Protein AF-A0A0N9HP13-F1 (afdb_monomer)

Solvent-accessible surface area (backbone atoms only — not comparable to full-atom values): 25237 Å² total; per-residue (Å²): 98,27,72,40,84,86,72,26,36,34,38,34,65,37,84,66,12,30,38,44,32,28,44,40,81,45,77,93,65,61,42,80,37,76,94,41,40,48,79,54,84,52,37,50,45,64,29,40,41,67,49,93,69,32,28,41,33,28,29,38,33,98,46,48,57,37,59,9,32,39,43,33,24,36,38,64,32,93,86,65,43,80,41,60,41,85,73,48,79,38,77,46,44,17,26,28,38,30,64,50,66,39,92,84,49,52,39,33,40,28,21,7,20,9,56,60,46,75,59,95,42,31,52,47,58,36,59,10,31,37,29,37,30,36,63,87,80,61,50,70,46,78,44,72,49,73,85,75,51,53,68,71,56,37,47,73,62,47,30,32,32,62,70,44,72,41,43,47,51,22,41,41,72,49,30,74,52,39,77,68,43,49,44,66,64,37,64,71,67,61,49,61,23,44,58,42,40,25,44,29,69,32,57,41,95,84,52,43,35,40,39,36,32,19,30,65,23,18,27,37,37,24,30,40,49,52,98,90,46,76,42,78,57,36,71,28,34,64,43,73,46,44,30,17,88,88,35,85,38,71,24,50,59,62,71,94,72,95,59,87,56,58,40,59,36,61,71,31,32,22,36,33,7,27,54,24,51,34,63,49,69,58,98,85,44,44,29,45,36,35,8,7,24,43,63,72,58,74,48,100,84,42,65,27,70,33,41,40,50,72,51,38,67,46,61,80,41,56,21,83,60,50,55,60,57,29,66,76,81,32,36,49,46,48,47,37,34,73,72,30,56,92,32,75,39,50,25,40,64,14,55,74,11,24,45,34,94,43,39,84,42,26,24,41,56,27,46,24,24,60,10,42,31,28,42,40,31,24,42,50,49,78,57,45,40,63,42,85,75,46,65,48,47,33,48,50,58,53,49,34,42,74,75,37,54,76,56,50,33,34,68,87,57,78,47,62,45,35,62,82,31,77,62,45,74,68,43,55,72,67,56,34,50,46,22,50,62,60,47,35,34,88,79,50,69,31,65,48,64,82,79,84,44,70,28,50,49,58,76,95,50,42,74,52,87,67,55,45,56,67,42,57,54,37,49,78,48,81,74,48,74,58,98,92,35,85,84

InterPro domains:
  IPR011048 Cytochrome cd1-nitrite reductase-like, haem d1 domain superfamily [SSF51004] (3-226)
  IPR015943 WD40/YVTN repeat-like-containing domain superfamily [G3DSA:2.130.10.10] (1-235)
  IPR052956 Mesenchyme-associated surface protein [PTHR46928] (1-414)
  IPR055188 Choice-of-anchor I domain [PF22494] (1-412)

Sequence (487 aa):
MAYDSVEKYAYTVSEQGAVNVIDYNDPANPTVKSELAIDLSGSTLTNVKVCANRLFVAVVASSKTDSGMVKIYNKVERASPAAPSHVQDVIVGPLPDMILPNADCTLLAVANEGEGSEKSGSLVDPEGSVSIVDLADFSVTPVSFSGLGDDAQLESDGVHLPLPLNAMEYFDEHGKDAGDVDLSQARAAYTTATQLEPEYLAWSPDGTKLYVNLQENSALVTITASQSGFTVDGISAYGLKDWSSSGTTQGIDTVEDDDCVLAHRPGFKTMRMPDSIAMVQVDGTPYVLTANEGDDKEYSFFEEKQKFKDFIDSATAFDSDFPNFSVAGSQGLADAFANFGDTKMRITIGSSGVDYSTPSAPTFKGAVAFGGRGISMYSVGAAGALTLEWDSGSDFEKLQCANYPWAHNGIQDEEFSPLNGVLYNMADADLQETIEEMNDPAKDGCDDAGDGSSGACPLGQTVDERSLKDGAGPESIVTGVACGRLL

Secondary structure (DSSP, 8-state):
-EEETTTTEEEEEETTTEEEEEE-SSTTS-EE-GGG-EE-TT-----EEEETTEEEEEE--SSTTSEEEEEEEEPP-SSS-SS-EEEEEEEEEESEEEEEE-TTSSEEEEEE----EE-SSBEE-PPPEEEEEETTT--EEEEE-TTS--HHHHHHTT---SS-HHHHHHHHHHSTTBTTBB-HHHHHH--GGGG-----EEE-TTSSEEEEEETTTTEEEEEEEETTEEEEEEEEE--EEE-STTSSS--B----SS----B--TT-EEE---S-EEEEEETTEEEEEEEE-----EETTEESEEEHHHH-SBTTB--TTSTT-BSTT--SHHHHHHHHTTS--EEE-STTTEE-SSTTS-EE---EESS-SEEEEEEE-GGG-EEEEEE-TTHHHHHHHHH-GGGTT---SGGGSPTTSHHHHHS-HHHHHHHHHHT-HHHHS---SSSSS--PPPGGG---SS--TT----------EETTEE-

pLDDT: mean 89.99, std 10.97, range [45.56, 98.88]

Structure (mmCIF, N/CA/C/O backbone):
data_AF-A0A0N9HP13-F1
#
_entry.id   AF-A0A0N9HP13-F1
#
loop_
_atom_site.group_PDB
_atom_site.id
_atom_site.type_symbol
_atom_site.label_atom_id
_atom_site.label_alt_id
_atom_site.label_comp_id
_atom_site.label_asym_id
_atom_site.label_entity_id
_atom_site.label_seq_id
_atom_site.pdbx_PDB_ins_code
_atom_site.Cartn_x
_atom_site.Cartn_y
_atom_site.Cartn_z
_atom_site.occupancy
_atom_site.B_iso_or_equiv
_atom_site.auth_seq_id
_atom_site.auth_comp_id
_atom_site.auth_asym_id
_atom_site.auth_atom_id
_atom_site.pdbx_PDB_model_num
ATOM 1 N N . MET A 1 1 ? -4.139 -5.770 -14.606 1.00 91.06 1 MET A N 1
ATOM 2 C CA . MET A 1 1 ? -4.545 -6.676 -15.722 1.00 91.06 1 MET A CA 1
ATOM 3 C C . MET A 1 1 ? -5.332 -7.894 -15.218 1.00 91.06 1 MET A C 1
ATOM 5 O O . MET A 1 1 ? -5.205 -8.246 -14.051 1.00 91.06 1 MET A O 1
ATOM 9 N N . ALA A 1 2 ? -6.085 -8.579 -16.089 1.00 95.00 2 ALA A N 1
ATOM 10 C CA . ALA A 1 2 ? -6.766 -9.853 -15.811 1.00 95.00 2 ALA A CA 1
ATOM 11 C C . ALA A 1 2 ? -6.565 -10.872 -16.939 1.00 95.00 2 ALA A C 1
ATOM 13 O O . ALA A 1 2 ? -6.478 -10.488 -18.102 1.00 95.00 2 ALA A O 1
ATOM 14 N N . TYR A 1 3 ? -6.568 -12.167 -16.619 1.00 94.81 3 TYR A N 1
ATOM 15 C CA . TYR A 1 3 ? -6.473 -13.241 -17.610 1.00 94.81 3 TYR A CA 1
ATOM 16 C C . TYR A 1 3 ? -7.654 -14.209 -17.505 1.00 94.81 3 TYR A C 1
ATOM 18 O O . TYR A 1 3 ? -7.906 -14.793 -16.454 1.00 94.81 3 TYR A O 1
ATOM 26 N N . ASP A 1 4 ? -8.361 -14.401 -18.616 1.00 95.19 4 ASP A N 1
ATOM 27 C CA . ASP A 1 4 ? -9.375 -15.435 -18.776 1.00 95.19 4 ASP A CA 1
ATOM 28 C C . ASP A 1 4 ? -8.726 -16.702 -19.329 1.00 95.19 4 ASP A C 1
ATOM 30 O O . ASP A 1 4 ? -8.436 -16.804 -20.522 1.00 95.19 4 ASP A O 1
ATOM 34 N N . SER A 1 5 ? -8.518 -17.689 -18.463 1.00 91.56 5 SER A N 1
ATOM 35 C CA . SER A 1 5 ? -7.890 -18.958 -18.833 1.00 91.56 5 SER A CA 1
ATOM 36 C C . SER A 1 5 ? -8.770 -19.865 -19.700 1.00 91.56 5 SER A C 1
ATOM 38 O O . SER A 1 5 ? -8.245 -20.779 -20.339 1.00 91.56 5 SER A O 1
ATOM 40 N N . VAL A 1 6 ? -10.085 -19.622 -19.756 1.00 93.25 6 VAL A N 1
ATOM 41 C CA . VAL A 1 6 ? -11.028 -20.408 -20.565 1.00 93.25 6 VAL A CA 1
ATOM 42 C C . VAL A 1 6 ? -11.017 -19.910 -22.005 1.00 93.25 6 VAL A C 1
ATOM 44 O O . VAL A 1 6 ? -10.753 -20.679 -22.931 1.00 93.25 6 VAL A O 1
ATOM 47 N N . GLU A 1 7 ? -11.245 -18.611 -22.194 1.00 95.25 7 GLU A N 1
ATOM 48 C CA . GLU A 1 7 ? -11.311 -17.996 -23.526 1.00 95.25 7 GLU A CA 1
ATOM 49 C C . GLU A 1 7 ? -9.927 -17.604 -24.065 1.00 95.25 7 GLU A C 1
ATOM 51 O O . GLU A 1 7 ? -9.757 -17.376 -25.269 1.00 95.25 7 GLU A O 1
ATOM 56 N N . LYS A 1 8 ? -8.913 -17.588 -23.190 1.00 95.19 8 LYS A N 1
ATOM 57 C CA . LYS A 1 8 ? -7.539 -17.145 -23.457 1.00 95.19 8 LYS A CA 1
ATOM 58 C C . LYS A 1 8 ? -7.483 -15.698 -23.938 1.00 95.19 8 LYS A C 1
ATOM 60 O O . LYS A 1 8 ? -6.792 -15.390 -24.909 1.00 95.19 8 LYS A O 1
ATOM 65 N N . TYR A 1 9 ? -8.229 -14.831 -23.267 1.00 96.25 9 TYR A N 1
ATOM 66 C CA . TYR A 1 9 ? -8.143 -13.384 -23.437 1.00 96.25 9 TYR A CA 1
ATOM 67 C C . TYR A 1 9 ? -7.496 -12.764 -22.202 1.00 96.25 9 TYR A C 1
ATOM 69 O O . TYR A 1 9 ? -7.812 -13.156 -21.080 1.00 96.25 9 TYR A O 1
ATOM 77 N N . ALA A 1 10 ? -6.609 -11.794 -22.399 1.00 96.50 10 ALA A N 1
ATOM 78 C CA . ALA A 1 10 ? -6.175 -10.898 -21.334 1.00 96.50 10 ALA A CA 1
ATOM 79 C C . ALA A 1 10 ? -6.910 -9.558 -21.454 1.00 96.50 10 ALA A C 1
ATOM 81 O O . ALA A 1 10 ? -7.168 -9.088 -22.561 1.00 96.50 10 ALA A O 1
ATOM 82 N N . TYR A 1 11 ? -7.240 -8.962 -20.314 1.00 97.19 11 TYR A N 1
ATOM 83 C CA . TYR A 1 11 ? -7.868 -7.653 -20.202 1.00 97.19 11 TYR A CA 1
ATOM 84 C C . TYR A 1 11 ? -6.902 -6.707 -19.490 1.00 97.19 11 TYR A C 1
ATOM 86 O O . TYR A 1 11 ? -6.399 -7.034 -18.409 1.00 97.19 11 TYR A O 1
ATOM 94 N N . THR A 1 12 ? -6.632 -5.545 -20.071 1.00 95.62 12 THR A N 1
ATOM 95 C CA . THR A 1 12 ? -5.777 -4.516 -19.461 1.00 95.62 12 THR A CA 1
ATOM 96 C C . THR A 1 12 ? -6.529 -3.199 -19.408 1.00 95.62 12 THR A C 1
ATOM 98 O O . THR A 1 12 ? -7.261 -2.877 -20.338 1.00 95.62 12 THR A O 1
ATOM 101 N N . VAL A 1 13 ? -6.386 -2.467 -18.308 1.00 94.75 13 VAL A N 1
ATOM 102 C CA . VAL A 1 13 ? -6.827 -1.071 -18.232 1.00 94.75 13 VAL A CA 1
ATOM 103 C C . VAL A 1 13 ? -5.716 -0.182 -18.780 1.00 94.75 13 VAL A C 1
ATOM 105 O O . VAL A 1 13 ? -4.560 -0.605 -18.805 1.00 94.75 13 VAL A O 1
ATOM 108 N N . SER A 1 14 ? -6.064 1.002 -19.263 1.00 88.94 14 SER A N 1
ATOM 109 C CA . SER A 1 14 ? -5.103 2.015 -19.686 1.00 88.94 14 SER A CA 1
ATOM 110 C C . SER A 1 14 ? -5.446 3.368 -19.076 1.00 88.94 14 SER A C 1
ATOM 112 O O . SER A 1 14 ? -6.611 3.630 -18.767 1.00 88.94 14 SER A O 1
ATOM 114 N N . GLU A 1 15 ? -4.450 4.245 -18.980 1.00 82.62 15 GLU A N 1
ATOM 115 C CA . GLU A 1 15 ? -4.601 5.631 -18.507 1.00 82.62 15 GLU A CA 1
ATOM 116 C C . GLU A 1 15 ? -5.629 6.439 -19.310 1.00 82.62 15 GLU A C 1
ATOM 118 O O . GLU A 1 15 ? -6.253 7.358 -18.794 1.00 82.62 15 GLU A O 1
ATOM 123 N N . GLN A 1 16 ? -5.883 6.072 -20.571 1.00 83.94 16 GLN A N 1
ATOM 124 C CA . GLN A 1 16 ? -6.899 6.723 -21.411 1.00 83.94 16 GLN A CA 1
ATOM 125 C C . GLN A 1 16 ? -8.338 6.335 -21.032 1.00 83.94 16 GLN A C 1
ATOM 127 O O . GLN A 1 16 ? -9.291 6.704 -21.723 1.00 83.94 16 GLN A O 1
ATOM 132 N N . GLY A 1 17 ? -8.517 5.554 -19.968 1.00 92.00 17 GLY A N 1
ATOM 133 C CA . GLY A 1 17 ? -9.816 5.069 -19.536 1.00 92.00 17 GLY A CA 1
ATOM 134 C C . GLY A 1 17 ? -10.385 3.992 -20.447 1.00 92.00 17 GLY A C 1
ATOM 135 O O . GLY A 1 17 ? -11.599 3.929 -20.641 1.00 92.00 17 GLY A O 1
ATOM 136 N N . ALA A 1 18 ? -9.531 3.148 -21.030 1.00 94.12 18 ALA A N 1
ATOM 137 C CA . ALA A 1 18 ? -9.960 2.043 -21.876 1.00 94.12 18 ALA A CA 1
ATOM 138 C C . ALA A 1 18 ? -9.636 0.683 -21.250 1.00 94.12 18 ALA A C 1
ATOM 140 O O . ALA A 1 18 ? -8.600 0.498 -20.617 1.00 94.12 18 ALA A O 1
ATOM 141 N N . VAL A 1 19 ? -10.506 -0.301 -21.482 1.00 96.94 19 VAL A N 1
ATOM 142 C CA . VAL A 1 19 ? -10.185 -1.714 -21.260 1.00 96.94 19 VAL A CA 1
ATOM 143 C C . VAL A 1 19 ? -9.850 -2.347 -22.599 1.00 96.94 19 VAL A C 1
ATOM 145 O O . VAL A 1 19 ? -10.726 -2.503 -23.450 1.00 96.94 19 VAL A O 1
ATOM 148 N N . ASN A 1 20 ? -8.598 -2.749 -22.777 1.00 95.12 20 ASN A N 1
ATOM 149 C CA . ASN A 1 20 ? -8.131 -3.468 -23.953 1.00 95.12 20 ASN A CA 1
ATOM 150 C C . ASN A 1 20 ? -8.343 -4.974 -23.785 1.00 95.12 20 ASN A C 1
ATOM 152 O O . ASN A 1 20 ? -8.175 -5.520 -22.695 1.00 95.12 20 ASN A O 1
ATOM 156 N N . VAL A 1 21 ? -8.656 -5.656 -24.888 1.00 95.69 21 VAL A N 1
ATOM 157 C CA . VAL A 1 21 ? -8.740 -7.120 -24.951 1.00 95.69 21 VAL A CA 1
ATOM 158 C C . VAL A 1 21 ? -7.605 -7.639 -25.821 1.00 95.69 21 VAL A C 1
ATOM 160 O O . VAL A 1 21 ? -7.429 -7.202 -26.957 1.00 95.69 21 VAL A O 1
ATOM 163 N N . ILE A 1 22 ? -6.840 -8.591 -25.301 1.00 96.00 22 ILE A N 1
ATOM 164 C CA . ILE A 1 22 ? -5.679 -9.183 -25.964 1.00 96.00 22 ILE A CA 1
ATOM 165 C C . ILE A 1 22 ? -5.956 -10.671 -26.176 1.00 96.00 22 ILE A C 1
ATOM 167 O O . ILE A 1 22 ? -6.156 -11.411 -25.214 1.00 96.00 22 ILE A O 1
ATOM 171 N N . ASP A 1 23 ? -5.970 -11.129 -27.429 1.00 95.50 23 ASP A N 1
ATOM 172 C CA . ASP A 1 23 ? -6.045 -12.556 -27.753 1.00 95.50 23 ASP A CA 1
ATOM 173 C C . ASP A 1 23 ? -4.713 -13.227 -27.421 1.00 95.50 23 ASP A C 1
ATOM 175 O O . ASP A 1 23 ? -3.694 -12.958 -28.058 1.00 95.50 23 ASP A O 1
ATOM 179 N N . TYR A 1 24 ? -4.760 -14.105 -26.424 1.00 95.38 24 TYR A N 1
ATOM 180 C CA . TYR A 1 24 ? -3.636 -14.853 -25.877 1.00 95.38 24 TYR A CA 1
ATOM 181 C C . TYR A 1 24 ? -3.704 -16.347 -26.241 1.00 95.38 24 TYR A C 1
ATOM 183 O O . TYR A 1 24 ? -3.102 -17.193 -25.575 1.00 95.38 24 TYR A O 1
ATOM 191 N N . ASN A 1 25 ? -4.454 -16.721 -27.288 1.00 94.56 25 ASN A N 1
ATOM 192 C CA . ASN A 1 25 ? -4.531 -18.119 -27.727 1.00 94.56 25 ASN A CA 1
ATOM 193 C C . ASN A 1 25 ? -3.194 -18.667 -28.237 1.00 94.56 25 ASN A C 1
ATOM 195 O O . ASN A 1 25 ? -2.952 -19.869 -28.109 1.00 94.56 25 ASN A O 1
ATOM 199 N N . ASP A 1 26 ? -2.354 -17.794 -28.793 1.00 94.50 26 ASP A N 1
ATOM 200 C CA . ASP A 1 26 ? -0.937 -18.042 -29.038 1.00 94.50 26 ASP A CA 1
ATOM 201 C C . ASP A 1 26 ? -0.107 -17.096 -28.153 1.00 94.50 26 ASP A C 1
ATOM 203 O O . ASP A 1 26 ? 0.111 -15.946 -28.534 1.00 94.50 26 ASP A O 1
ATOM 207 N N . PRO A 1 27 ? 0.356 -17.551 -26.973 1.00 91.38 27 PRO A N 1
ATOM 208 C CA . PRO A 1 27 ? 1.156 -16.726 -26.069 1.00 91.38 27 PRO A CA 1
ATOM 209 C C . PRO A 1 27 ? 2.471 -16.226 -26.677 1.00 91.38 27 PRO A C 1
ATOM 211 O O . PRO A 1 27 ? 3.033 -15.260 -26.175 1.00 91.38 27 PRO A O 1
ATOM 214 N N . ALA A 1 28 ? 2.975 -16.867 -27.740 1.00 94.88 28 ALA A N 1
ATOM 215 C CA . ALA A 1 28 ? 4.170 -16.395 -28.432 1.00 94.88 28 ALA A CA 1
ATOM 216 C C . ALA A 1 28 ? 3.887 -15.181 -29.334 1.00 94.88 28 ALA A C 1
ATOM 218 O O . ALA A 1 28 ? 4.822 -14.476 -29.702 1.00 94.88 28 ALA A O 1
ATOM 219 N N . ASN A 1 29 ? 2.622 -14.945 -29.700 1.00 93.94 29 ASN A N 1
ATOM 220 C CA . ASN A 1 29 ? 2.195 -13.868 -30.595 1.00 93.94 29 ASN A CA 1
ATOM 221 C C . ASN A 1 29 ? 0.831 -13.290 -30.151 1.00 93.94 29 ASN A C 1
ATOM 223 O O . ASN A 1 29 ? -0.166 -13.449 -30.867 1.00 93.94 29 ASN A O 1
ATOM 227 N N . PRO A 1 30 ? 0.745 -12.641 -28.975 1.00 94.88 30 PRO A N 1
ATOM 228 C CA . PRO A 1 30 ? -0.503 -12.044 -28.513 1.00 94.88 30 PRO A CA 1
ATOM 229 C C . PRO A 1 30 ? -0.953 -10.905 -29.441 1.00 94.88 30 PRO A C 1
ATOM 231 O O . PRO A 1 30 ? -0.130 -10.179 -29.998 1.00 94.88 30 PRO A O 1
ATOM 234 N N . THR A 1 31 ? -2.268 -10.729 -29.614 1.00 94.69 31 THR A N 1
ATOM 235 C CA . THR A 1 31 ? -2.815 -9.667 -30.485 1.00 94.69 31 THR A CA 1
ATOM 236 C C . THR A 1 31 ? -3.874 -8.833 -29.782 1.00 94.69 31 THR A C 1
ATOM 238 O O . THR A 1 31 ? -4.855 -9.374 -29.278 1.00 94.69 31 THR A O 1
ATOM 241 N N . VAL A 1 32 ? -3.713 -7.509 -29.786 1.00 92.62 32 VAL A N 1
ATOM 242 C CA . VAL A 1 32 ? -4.729 -6.575 -29.278 1.00 92.62 32 VAL A CA 1
ATOM 243 C C . VAL A 1 32 ? -5.930 -6.548 -30.232 1.00 92.62 32 VAL A C 1
ATOM 245 O O . VAL A 1 32 ? -5.761 -6.492 -31.452 1.00 92.62 32 VAL A O 1
ATOM 248 N N . LYS A 1 33 ? -7.143 -6.605 -29.680 1.00 91.44 33 LYS A N 1
ATOM 249 C CA . LYS A 1 33 ? -8.429 -6.606 -30.392 1.00 91.44 33 LYS A CA 1
ATOM 250 C C . LYS A 1 33 ? -9.197 -5.326 -30.070 1.00 91.44 33 LYS A C 1
ATOM 252 O O . LYS A 1 33 ? -10.060 -5.317 -29.194 1.00 91.44 33 LYS A O 1
ATOM 257 N N . SER A 1 34 ? -8.854 -4.227 -30.737 1.00 83.75 34 SER A N 1
ATOM 258 C CA . SER A 1 34 ? -9.438 -2.908 -30.448 1.00 83.75 34 SER A CA 1
ATOM 259 C C . SER A 1 34 ? -10.952 -2.859 -30.664 1.00 83.75 34 SER A C 1
ATOM 261 O O . SER A 1 34 ? -11.651 -2.138 -29.961 1.00 83.75 34 SER A O 1
ATOM 263 N N . GLU A 1 35 ? -11.486 -3.678 -31.570 1.00 82.56 35 GLU A N 1
ATOM 264 C CA . GLU A 1 35 ? -12.923 -3.826 -31.801 1.00 82.56 35 GLU A CA 1
ATOM 265 C C . GLU A 1 35 ? -13.693 -4.395 -30.595 1.00 82.56 35 GLU A C 1
ATOM 267 O O . GLU A 1 35 ? -14.923 -4.357 -30.584 1.00 82.56 35 GLU A O 1
ATOM 272 N N . LEU A 1 36 ? -12.976 -4.923 -29.597 1.00 84.06 36 LEU A N 1
ATOM 273 C CA . LEU A 1 36 ? -13.511 -5.532 -28.378 1.00 84.06 36 LEU A CA 1
ATOM 274 C C . LEU A 1 36 ? -13.278 -4.680 -27.126 1.00 84.06 36 LEU A C 1
ATOM 276 O O . LEU A 1 36 ? -13.628 -5.115 -26.029 1.00 84.06 36 LEU A O 1
ATOM 280 N N . ALA A 1 37 ? -12.661 -3.508 -27.274 1.00 89.00 37 ALA A N 1
ATOM 281 C CA . ALA A 1 37 ? -12.325 -2.647 -26.154 1.00 89.00 37 ALA A CA 1
ATOM 282 C C . ALA A 1 37 ? -13.569 -1.984 -25.535 1.00 89.00 37 ALA A C 1
ATOM 284 O O . ALA A 1 37 ? -14.575 -1.746 -26.207 1.00 89.00 37 ALA A O 1
ATOM 285 N N . ILE A 1 38 ? -13.480 -1.664 -24.244 1.00 96.25 38 ILE A N 1
ATOM 286 C CA . ILE A 1 38 ? -14.429 -0.780 -23.553 1.00 96.25 38 ILE A CA 1
ATOM 287 C C . ILE A 1 38 ? -13.785 0.601 -23.488 1.00 96.25 38 ILE A C 1
ATOM 289 O O . ILE A 1 38 ? -12.652 0.708 -23.036 1.00 96.25 38 ILE A O 1
ATOM 293 N N . ASP A 1 39 ? -14.507 1.638 -23.900 1.00 94.69 39 ASP A N 1
ATOM 294 C CA . ASP A 1 39 ? -14.075 3.033 -23.793 1.00 94.69 39 ASP A CA 1
ATOM 295 C C . ASP A 1 39 ? -14.902 3.739 -22.708 1.00 94.69 39 ASP A C 1
ATOM 297 O O . ASP A 1 39 ? -16.128 3.840 -22.815 1.00 94.69 39 ASP A O 1
ATOM 301 N N . LEU A 1 40 ? -14.231 4.192 -21.646 1.00 95.25 40 LEU A N 1
ATOM 302 C CA . LEU A 1 40 ? -14.813 4.925 -20.519 1.00 95.25 40 LEU A CA 1
ATOM 303 C C . LEU A 1 40 ? -14.431 6.410 -20.537 1.00 95.25 40 LEU A C 1
ATOM 305 O O . LEU A 1 40 ? -14.485 7.077 -19.504 1.00 95.25 40 LEU A O 1
ATOM 309 N N . SER A 1 41 ? -14.112 6.943 -21.720 1.00 92.50 41 SER A N 1
ATOM 310 C CA . SER A 1 41 ? -13.995 8.378 -21.991 1.00 92.50 41 SER A CA 1
ATOM 311 C C . SER A 1 41 ? -13.008 9.101 -21.070 1.00 92.50 41 SER A C 1
ATOM 313 O O . SER A 1 41 ? -13.324 10.173 -20.554 1.00 92.50 41 SER A O 1
ATOM 315 N N . GLY A 1 42 ? -11.827 8.515 -20.849 1.00 89.88 42 GLY A N 1
ATOM 316 C CA . GLY A 1 42 ? -10.787 9.112 -20.007 1.00 89.88 42 GLY A CA 1
ATOM 317 C C . GLY A 1 42 ? -11.031 9.004 -18.502 1.00 89.88 42 GLY A C 1
ATOM 318 O O . GLY A 1 42 ? -10.376 9.708 -17.744 1.00 89.88 42 GLY A O 1
ATOM 319 N N . SER A 1 43 ? -11.975 8.169 -18.050 1.00 94.62 43 SER A N 1
ATOM 320 C CA . SER A 1 43 ? -12.088 7.862 -16.616 1.00 94.62 43 SER A CA 1
ATOM 321 C C . SER A 1 43 ? -10.828 7.154 -16.121 1.00 94.62 43 SER A C 1
ATOM 323 O O . SER A 1 43 ? -10.322 6.273 -16.813 1.00 94.62 43 SER A O 1
ATOM 325 N N . THR A 1 44 ? -10.385 7.454 -14.904 1.00 95.62 44 THR A N 1
ATOM 326 C CA . THR A 1 44 ? -9.284 6.729 -14.259 1.00 95.62 44 THR A CA 1
ATOM 327 C C . THR A 1 44 ? -9.732 5.317 -13.878 1.00 95.62 44 THR A C 1
ATOM 329 O O . THR A 1 44 ? -10.739 5.141 -13.182 1.00 95.62 44 THR A O 1
ATOM 332 N N . LEU A 1 45 ? -9.000 4.309 -14.359 1.00 96.88 45 LEU A N 1
ATOM 333 C CA . LEU A 1 45 ? -9.258 2.890 -14.113 1.00 96.88 45 LEU A CA 1
ATOM 334 C C . LEU A 1 45 ? -8.068 2.284 -13.374 1.00 96.88 45 LEU A C 1
ATOM 336 O O . LEU A 1 45 ? -6.972 2.237 -13.920 1.00 96.88 45 LEU A O 1
ATOM 340 N N . THR A 1 46 ? -8.305 1.761 -12.183 1.00 95.88 46 THR A N 1
ATOM 341 C CA . THR A 1 46 ? -7.272 1.186 -11.304 1.00 95.88 46 THR A CA 1
ATOM 342 C C . THR A 1 46 ? -7.164 -0.328 -11.479 1.00 95.88 46 THR A C 1
ATOM 344 O O . THR A 1 46 ? -6.084 -0.913 -11.482 1.00 95.88 46 THR A O 1
ATOM 347 N N . ASN A 1 47 ? -8.291 -1.010 -11.730 1.00 97.06 47 ASN A N 1
ATOM 348 C CA . ASN A 1 47 ? -8.294 -2.469 -11.779 1.00 97.06 47 ASN A CA 1
ATOM 349 C C . ASN A 1 47 ? -9.293 -3.084 -12.754 1.00 97.06 47 ASN A C 1
ATOM 351 O O . ASN A 1 47 ? -10.374 -2.561 -13.029 1.00 97.06 47 ASN A O 1
ATOM 355 N N . VAL A 1 48 ? -8.948 -4.282 -13.226 1.00 98.12 48 VAL A N 1
ATOM 356 C CA . VAL A 1 48 ? -9.832 -5.144 -14.008 1.00 98.12 48 VAL A CA 1
ATOM 357 C C . VAL A 1 48 ? -9.679 -6.582 -13.540 1.00 98.12 48 VAL A C 1
ATOM 359 O O . VAL A 1 48 ? -8.556 -7.061 -13.368 1.00 98.12 48 VAL A O 1
ATOM 362 N N . LYS A 1 49 ? -10.800 -7.291 -13.375 1.00 98.00 49 LYS A N 1
ATOM 363 C CA . LYS A 1 49 ? -10.843 -8.730 -13.065 1.00 98.00 49 LYS A CA 1
ATOM 364 C C . LYS A 1 49 ? -11.914 -9.441 -13.874 1.00 98.00 49 LYS A C 1
ATOM 366 O O . LYS A 1 49 ? -12.929 -8.863 -14.248 1.00 98.00 49 LYS A O 1
ATOM 371 N N . VAL A 1 50 ? -11.704 -10.732 -14.103 1.00 97.19 50 VAL A N 1
ATOM 372 C CA . VAL A 1 50 ? -12.661 -11.622 -14.765 1.00 97.19 50 VAL A CA 1
ATOM 373 C C . VAL A 1 50 ? -13.007 -12.772 -13.824 1.00 97.19 50 VAL A C 1
ATOM 375 O O . VAL A 1 50 ? -12.121 -13.345 -13.197 1.00 97.19 50 VAL A O 1
ATOM 378 N N . CYS A 1 51 ? -14.291 -13.108 -13.713 1.00 96.69 51 CYS A N 1
ATOM 379 C CA . CYS A 1 51 ? -14.756 -14.287 -12.979 1.00 96.69 51 CYS A CA 1
ATOM 380 C C . CYS A 1 51 ? -16.035 -14.814 -13.622 1.00 96.69 51 CYS A C 1
ATOM 382 O O . CYS A 1 51 ? -16.914 -14.035 -13.995 1.00 96.69 51 CYS A O 1
ATOM 384 N N . ALA A 1 52 ? -16.146 -16.135 -13.769 1.00 94.38 52 ALA A N 1
ATOM 385 C CA . ALA A 1 52 ? -17.248 -16.779 -14.481 1.00 94.38 52 ALA A CA 1
ATOM 386 C C . ALA A 1 52 ? -17.481 -16.133 -15.867 1.00 94.38 52 ALA A C 1
ATOM 388 O O . ALA A 1 52 ? -16.589 -16.157 -16.718 1.00 94.38 52 ALA A O 1
ATOM 389 N N . ASN A 1 53 ? -18.664 -15.559 -16.096 1.00 94.31 53 ASN A N 1
ATOM 390 C CA . ASN A 1 53 ? -19.052 -14.860 -17.323 1.00 94.31 53 ASN A CA 1
ATOM 391 C C . ASN A 1 53 ? -19.051 -13.325 -17.172 1.00 94.31 53 ASN A C 1
ATOM 393 O O . ASN A 1 53 ? -19.696 -12.624 -17.958 1.00 94.31 53 ASN A O 1
ATOM 397 N N . ARG A 1 54 ? -18.377 -12.793 -16.147 1.00 97.12 54 ARG A N 1
ATOM 398 C CA . ARG A 1 54 ? -18.337 -11.365 -15.825 1.00 97.12 54 ARG A CA 1
ATOM 399 C C . ARG A 1 54 ? -16.930 -10.798 -15.936 1.00 97.12 54 ARG A C 1
ATOM 401 O O . ARG A 1 54 ? -15.949 -11.459 -15.600 1.00 97.12 54 ARG A O 1
ATOM 408 N N . LEU A 1 55 ? -16.878 -9.553 -16.387 1.00 98.06 55 LEU A N 1
ATOM 409 C CA . LEU A 1 55 ? -15.725 -8.668 -16.340 1.00 98.06 55 LEU A CA 1
ATOM 410 C C . LEU A 1 55 ? -16.079 -7.506 -15.406 1.00 98.06 55 LEU A C 1
ATOM 412 O O . LEU A 1 55 ? -17.159 -6.926 -15.526 1.00 98.06 55 LEU A O 1
ATOM 416 N N . PHE A 1 56 ? -15.177 -7.187 -14.491 1.00 98.69 56 PHE A N 1
ATOM 417 C CA . PHE A 1 56 ? -15.315 -6.127 -13.500 1.00 98.69 56 PHE A CA 1
ATOM 418 C C . PHE A 1 56 ? -14.229 -5.091 -13.747 1.00 98.69 56 PHE A C 1
ATOM 420 O O . PHE A 1 56 ? -13.083 -5.472 -13.983 1.00 98.69 56 PHE A O 1
ATOM 427 N N . VAL A 1 57 ? -14.590 -3.813 -13.698 1.00 98.69 57 VAL A N 1
ATOM 428 C CA . VAL A 1 57 ? -13.673 -2.689 -13.911 1.00 98.69 57 VAL A CA 1
ATOM 429 C C . VAL A 1 57 ? -13.876 -1.692 -12.779 1.00 98.69 57 VAL A C 1
ATOM 431 O O . VAL A 1 57 ? -14.993 -1.202 -12.610 1.00 98.69 57 VAL A O 1
ATOM 434 N N . ALA A 1 58 ? -12.831 -1.422 -12.005 1.00 98.44 58 ALA A N 1
ATOM 435 C CA . ALA A 1 58 ? -12.835 -0.374 -10.993 1.00 98.44 58 ALA A CA 1
ATOM 436 C C . ALA A 1 58 ? -12.632 0.986 -11.663 1.00 98.44 58 ALA A C 1
ATOM 438 O O . ALA A 1 58 ? -11.832 1.114 -12.591 1.00 98.44 58 ALA A O 1
ATOM 439 N N . VAL A 1 59 ? -13.414 1.974 -11.237 1.00 98.44 59 VAL A N 1
ATOM 440 C CA . VAL A 1 59 ? -13.416 3.321 -11.805 1.00 98.44 59 VAL A CA 1
ATOM 441 C C . VAL A 1 59 ? -13.409 4.326 -10.666 1.00 98.44 59 VAL A C 1
ATOM 443 O O . VAL A 1 59 ? -14.321 4.332 -9.831 1.00 98.44 59 VAL A O 1
ATOM 446 N N . VAL A 1 60 ? -12.401 5.191 -10.662 1.00 97.94 60 VAL A N 1
ATOM 447 C CA . VAL A 1 60 ? -12.281 6.285 -9.697 1.00 97.94 60 VAL A CA 1
ATOM 448 C C . VAL A 1 60 ? -13.282 7.381 -10.063 1.00 97.94 60 VAL A C 1
ATOM 450 O O . VAL A 1 60 ? -13.562 7.629 -11.241 1.00 97.94 60 VAL A O 1
ATOM 453 N N . ALA A 1 61 ? -13.868 8.027 -9.056 1.00 97.56 61 ALA A N 1
ATOM 454 C CA . ALA A 1 61 ? -14.669 9.222 -9.286 1.00 97.56 61 ALA A CA 1
ATOM 455 C C . ALA A 1 61 ? -13.792 10.377 -9.805 1.00 97.56 61 ALA A C 1
ATOM 457 O O . ALA A 1 61 ? -12.567 10.325 -9.769 1.00 97.56 61 ALA A O 1
ATOM 458 N N . SER A 1 62 ? -14.410 11.465 -10.274 1.00 94.00 62 SER A N 1
ATOM 459 C CA . SER A 1 62 ? -13.650 12.643 -10.727 1.00 94.00 62 SER A CA 1
ATOM 460 C C . SER A 1 62 ? -12.797 13.286 -9.627 1.00 94.00 62 SER A C 1
ATOM 462 O O . SER A 1 62 ? -11.850 14.000 -9.934 1.00 94.00 62 SER A O 1
ATOM 464 N N . SER A 1 63 ? -13.173 13.083 -8.362 1.00 94.69 63 SER A N 1
ATOM 465 C CA . SER A 1 63 ? -12.349 13.369 -7.188 1.00 94.69 63 SER A CA 1
ATOM 466 C C . SER A 1 63 ? -12.038 12.035 -6.528 1.00 94.69 63 SER A C 1
ATOM 468 O O . SER A 1 63 ? -12.969 11.271 -6.282 1.00 94.69 63 SER A O 1
ATOM 470 N N . LYS A 1 64 ? -10.770 11.754 -6.217 1.00 94.75 64 LYS A N 1
ATOM 471 C CA . LYS A 1 64 ? -10.373 10.480 -5.592 1.00 94.75 64 LYS A CA 1
ATOM 472 C C . LYS A 1 64 ? -11.019 10.252 -4.218 1.00 94.75 64 LYS A C 1
ATOM 474 O O . LYS A 1 64 ? -11.366 9.128 -3.874 1.00 94.75 64 LYS A O 1
ATOM 479 N N . THR A 1 65 ? -11.322 11.345 -3.518 1.00 96.56 65 THR A N 1
ATOM 480 C CA . THR A 1 65 ? -12.020 11.364 -2.224 1.00 96.56 65 THR A CA 1
ATOM 481 C C . THR A 1 65 ? -13.532 11.109 -2.304 1.00 96.56 65 THR A C 1
ATOM 483 O O . THR A 1 65 ? -14.172 10.888 -1.276 1.00 96.56 65 THR A O 1
ATOM 486 N N . ASP A 1 66 ? -14.127 11.139 -3.502 1.00 97.94 66 ASP A N 1
ATOM 487 C CA . ASP A 1 66 ? -15.536 10.800 -3.713 1.00 97.94 66 ASP A CA 1
ATOM 488 C C . ASP A 1 66 ? -15.697 9.295 -3.980 1.00 97.94 66 ASP A C 1
ATOM 490 O O . ASP A 1 66 ? -14.832 8.654 -4.572 1.00 97.94 66 ASP A O 1
ATOM 494 N N . SER A 1 67 ? -16.857 8.733 -3.625 1.00 98.44 67 SER A N 1
ATOM 495 C CA . SER A 1 67 ? -17.207 7.340 -3.935 1.00 98.44 67 SER A CA 1
ATOM 496 C C . SER A 1 67 ? -17.036 7.001 -5.419 1.00 98.44 67 SER A C 1
ATOM 498 O O . SER A 1 67 ? -17.726 7.562 -6.277 1.00 98.44 67 SER A O 1
ATOM 500 N N . GLY A 1 68 ? -16.174 6.025 -5.704 1.00 98.50 68 GLY A N 1
ATOM 501 C CA . GLY A 1 68 ? -15.999 5.447 -7.029 1.00 98.50 68 GLY A CA 1
ATOM 502 C C . GLY A 1 68 ? -17.068 4.408 -7.369 1.00 98.50 68 GLY A C 1
ATOM 503 O O . GLY A 1 68 ? -18.131 4.304 -6.744 1.00 98.50 68 GLY A O 1
ATOM 504 N N . MET A 1 69 ? -16.791 3.608 -8.396 1.00 98.44 69 MET A N 1
ATOM 505 C CA . MET A 1 69 ? -17.689 2.533 -8.811 1.00 98.44 69 MET A CA 1
ATOM 506 C C . MET A 1 69 ? -16.961 1.319 -9.375 1.00 98.44 69 MET A C 1
ATOM 508 O O . MET A 1 69 ? -15.856 1.418 -9.898 1.00 98.44 69 MET A O 1
ATOM 512 N N . VAL A 1 70 ? -17.650 0.179 -9.363 1.00 98.75 70 VAL A N 1
ATOM 513 C CA . VAL A 1 70 ? -17.307 -0.960 -10.216 1.00 98.75 70 VAL A CA 1
ATOM 514 C C . VAL A 1 70 ? -18.314 -1.049 -11.355 1.00 98.75 70 VAL A C 1
ATOM 516 O O . VAL A 1 70 ? -19.524 -1.158 -11.138 1.00 98.75 70 VAL A O 1
ATOM 519 N N . LYS A 1 71 ? -17.807 -1.036 -12.588 1.00 98.69 71 LYS A N 1
ATOM 520 C CA . LYS A 1 71 ? -18.588 -1.299 -13.798 1.00 98.69 71 LYS A CA 1
ATOM 521 C C . LYS A 1 71 ? -18.512 -2.778 -14.148 1.00 98.69 71 LYS A C 1
ATOM 523 O O . LYS A 1 71 ? -17.428 -3.350 -14.270 1.00 98.69 71 LYS A O 1
ATOM 528 N N . ILE A 1 72 ? -19.674 -3.397 -14.324 1.00 98.69 72 ILE A N 1
ATOM 529 C CA . ILE A 1 72 ? -19.819 -4.834 -14.547 1.00 98.69 72 ILE A CA 1
ATOM 530 C C . ILE A 1 72 ? -20.280 -5.075 -15.980 1.00 98.69 72 ILE A C 1
ATOM 532 O O . ILE A 1 72 ? -21.274 -4.505 -16.433 1.00 98.69 72 ILE A O 1
ATOM 536 N N . TYR A 1 73 ? -19.589 -5.973 -16.675 1.00 98.25 73 TYR A N 1
ATOM 537 C CA . TYR A 1 73 ? -19.881 -6.376 -18.046 1.00 98.25 73 TYR A CA 1
ATOM 538 C C . TYR A 1 73 ? -20.012 -7.897 -18.141 1.00 98.25 73 TYR A C 1
ATOM 540 O O . TYR A 1 73 ? -19.426 -8.639 -17.352 1.00 98.25 73 TYR A O 1
ATOM 548 N N . ASN A 1 74 ? -20.731 -8.393 -19.147 1.00 96.69 74 ASN A N 1
ATOM 549 C CA . ASN A 1 74 ? -20.461 -9.739 -19.643 1.00 96.69 74 ASN A CA 1
ATOM 550 C C . ASN A 1 74 ? -19.080 -9.724 -20.305 1.00 96.69 74 ASN A C 1
ATOM 552 O O . ASN A 1 74 ? -18.798 -8.821 -21.097 1.00 96.69 74 ASN A O 1
ATOM 556 N N . LYS A 1 75 ? -18.240 -10.712 -19.990 1.00 95.12 75 LYS A N 1
ATOM 557 C CA . LYS A 1 75 ? -16.928 -10.860 -20.634 1.00 95.12 75 LYS A CA 1
ATOM 558 C C . LYS A 1 75 ? -17.079 -11.261 -22.106 1.00 95.12 75 LYS A C 1
ATOM 560 O O . LYS A 1 75 ? -18.135 -11.748 -22.507 1.00 95.12 75 LYS A O 1
ATOM 565 N N . VAL A 1 76 ? -16.018 -11.097 -22.891 1.00 94.50 76 VAL A N 1
ATOM 566 C CA . VAL A 1 76 ? -15.972 -11.618 -24.264 1.00 94.50 76 VAL A CA 1
ATOM 567 C C . VAL A 1 76 ? -15.859 -13.140 -24.229 1.00 94.50 76 VAL A C 1
ATOM 569 O O . VAL A 1 76 ? -15.058 -13.684 -23.472 1.00 94.50 76 VAL A O 1
ATOM 572 N N . GLU A 1 77 ? -16.609 -13.818 -25.092 1.00 94.38 77 GLU A N 1
ATOM 573 C CA . GLU A 1 77 ? -16.438 -15.243 -25.378 1.00 94.38 77 GLU A CA 1
ATOM 574 C C . GLU A 1 77 ? -16.161 -15.442 -26.869 1.00 94.38 77 GLU A C 1
ATOM 576 O O . GLU A 1 77 ? -16.725 -14.746 -27.717 1.00 94.38 77 GLU A O 1
ATOM 581 N N . ARG A 1 78 ? -15.347 -16.443 -27.224 1.00 90.81 78 ARG A N 1
ATOM 582 C CA . ARG A 1 78 ? -15.061 -16.762 -28.636 1.00 90.81 78 ARG A CA 1
ATOM 583 C C . ARG A 1 78 ? -16.312 -17.145 -29.420 1.00 90.81 78 ARG A C 1
ATOM 585 O O . ARG A 1 78 ? -16.347 -16.978 -30.637 1.00 90.81 78 ARG A O 1
ATOM 592 N N . ALA A 1 79 ? -17.312 -17.699 -28.734 1.00 90.06 79 ALA A N 1
ATOM 593 C CA . ALA A 1 79 ? -18.594 -18.054 -29.326 1.00 90.06 79 ALA A CA 1
ATOM 594 C C . ALA A 1 79 ? -19.571 -16.865 -29.328 1.00 90.06 79 ALA A C 1
ATOM 596 O O . ALA A 1 79 ? -20.009 -16.434 -30.394 1.00 90.06 79 ALA A O 1
ATOM 597 N N . SER A 1 80 ? -19.953 -16.375 -28.145 1.00 85.44 80 SER A N 1
ATOM 598 C CA . SER A 1 80 ? -20.822 -15.209 -27.935 1.00 85.44 80 SER A CA 1
ATOM 599 C C . SER A 1 80 ? -20.932 -14.936 -26.427 1.00 85.44 80 SER A C 1
ATOM 601 O O . SER A 1 80 ? -21.231 -15.879 -25.707 1.00 85.44 80 SER A O 1
ATOM 603 N N . PRO A 1 81 ? -20.827 -13.687 -25.944 1.00 84.19 81 PRO A N 1
ATOM 604 C CA . PRO A 1 81 ? -20.886 -12.453 -26.717 1.00 84.19 81 PRO A CA 1
ATOM 605 C C . PRO A 1 81 ? -19.536 -12.085 -27.332 1.00 84.19 81 PRO A C 1
ATOM 607 O O . PRO A 1 81 ? -18.487 -12.197 -26.706 1.00 84.19 81 PRO A O 1
ATOM 610 N N . ALA A 1 82 ? -19.589 -11.609 -28.575 1.00 87.88 82 ALA A N 1
ATOM 611 C CA . ALA A 1 82 ? -18.399 -11.242 -29.331 1.00 87.88 82 ALA A CA 1
ATOM 612 C C . ALA A 1 82 ? -17.768 -9.923 -28.869 1.00 87.88 82 ALA A C 1
ATOM 614 O O . ALA A 1 82 ? -16.717 -9.594 -29.380 1.00 87.88 82 ALA A O 1
ATOM 615 N N . ALA A 1 83 ? -18.396 -9.174 -27.958 1.00 90.12 83 ALA A N 1
ATOM 616 C CA . ALA A 1 83 ? -17.882 -7.941 -27.366 1.00 90.12 83 ALA A CA 1
ATOM 617 C C . ALA A 1 83 ? -18.399 -7.810 -25.922 1.00 90.12 83 ALA A C 1
ATOM 619 O O . ALA A 1 83 ? -19.457 -8.382 -25.612 1.00 90.12 83 ALA A O 1
ATOM 620 N N . PRO A 1 84 ? -17.709 -7.059 -25.044 1.00 93.50 84 PRO A N 1
ATOM 621 C CA . PRO A 1 84 ? -18.213 -6.792 -23.707 1.00 93.50 84 PRO A CA 1
ATOM 622 C C . PRO A 1 84 ? -19.566 -6.081 -23.779 1.00 93.50 84 PRO A C 1
ATOM 624 O O . PRO A 1 84 ? -19.781 -5.197 -24.606 1.00 93.50 84 PRO A O 1
ATOM 627 N N . SER A 1 85 ? -20.496 -6.460 -22.908 1.00 94.69 85 SER A N 1
ATOM 628 C CA . SER A 1 85 ? -21.797 -5.786 -22.805 1.00 94.69 85 SER A CA 1
ATOM 629 C C . SER A 1 85 ? -22.059 -5.387 -21.369 1.00 94.69 85 SER A C 1
ATOM 631 O O . SER A 1 85 ? -21.931 -6.217 -20.472 1.00 94.69 85 SER A O 1
ATOM 633 N N . HIS A 1 86 ? -22.396 -4.115 -21.163 1.00 97.44 86 HIS A N 1
ATOM 634 C CA . HIS A 1 86 ? -22.669 -3.562 -19.840 1.00 97.44 86 HIS A CA 1
ATOM 635 C C . HIS A 1 86 ? -23.824 -4.305 -19.161 1.00 97.44 86 HIS A C 1
ATOM 637 O O . HIS A 1 86 ? -24.806 -4.675 -19.810 1.00 97.44 86 HIS A O 1
ATOM 643 N N . VAL A 1 87 ? -23.670 -4.551 -17.862 1.00 97.94 87 VAL A N 1
ATOM 644 C CA . VAL A 1 87 ? -24.643 -5.244 -17.014 1.00 97.94 87 VAL A CA 1
ATOM 645 C C . VAL A 1 87 ? -25.147 -4.312 -15.920 1.00 97.94 87 VAL A C 1
ATOM 647 O O . VAL A 1 87 ? -26.356 -4.136 -15.795 1.00 97.94 87 VAL A O 1
ATOM 650 N N . GLN A 1 88 ? -24.242 -3.750 -15.117 1.00 98.00 88 GLN A N 1
ATOM 651 C CA . GLN A 1 88 ? -24.586 -2.977 -13.924 1.00 98.00 88 GLN A CA 1
ATOM 652 C C . GLN A 1 88 ? -23.421 -2.068 -13.522 1.00 98.00 88 GLN A C 1
ATOM 654 O O . GLN A 1 88 ? -22.263 -2.429 -13.713 1.00 98.00 88 GLN A O 1
ATOM 659 N N . ASP A 1 89 ? -23.744 -0.928 -12.917 1.00 98.38 89 ASP A N 1
ATOM 660 C CA . ASP A 1 89 ? -22.794 -0.106 -12.165 1.00 98.38 89 ASP A CA 1
ATOM 661 C C . ASP A 1 89 ? -23.120 -0.221 -10.671 1.00 98.38 89 ASP A C 1
ATOM 663 O O . ASP A 1 89 ? -24.293 -0.121 -10.290 1.00 98.38 89 ASP A O 1
ATOM 667 N N . VAL A 1 90 ? -22.107 -0.423 -9.831 1.00 98.50 90 VAL A N 1
ATOM 668 C CA . VAL A 1 90 ? -22.250 -0.422 -8.367 1.00 98.50 90 VAL A CA 1
ATOM 669 C C . VAL A 1 90 ? -21.373 0.666 -7.763 1.00 98.50 90 VAL A C 1
ATOM 671 O O . VAL A 1 90 ? -20.205 0.783 -8.120 1.00 98.50 90 VAL A O 1
ATOM 674 N N . ILE A 1 91 ? -21.947 1.476 -6.874 1.00 98.75 91 ILE A N 1
ATOM 675 C CA . ILE A 1 91 ? -21.210 2.510 -6.136 1.00 98.75 91 ILE A CA 1
ATOM 676 C C . ILE A 1 91 ? -20.466 1.831 -4.987 1.00 98.75 91 ILE A C 1
ATOM 678 O O . ILE A 1 91 ? -21.055 1.015 -4.275 1.00 98.75 91 ILE A O 1
ATOM 682 N N . VAL A 1 92 ? -19.193 2.175 -4.823 1.00 98.69 92 VAL A N 1
ATOM 683 C CA . VAL A 1 92 ? -18.308 1.659 -3.769 1.00 98.69 92 VAL A CA 1
ATOM 684 C C . VAL A 1 92 ? -17.688 2.830 -2.997 1.00 98.69 92 VAL A C 1
ATOM 686 O O . VAL A 1 92 ? -18.224 3.941 -3.024 1.00 98.69 92 VAL A O 1
ATOM 689 N N . GLY A 1 93 ? -16.617 2.588 -2.248 1.00 98.31 93 GLY A N 1
ATOM 690 C CA . GLY A 1 93 ? -15.916 3.625 -1.502 1.00 98.31 93 GLY A CA 1
ATOM 691 C C . GLY A 1 93 ? -15.057 4.548 -2.382 1.00 98.31 93 GLY A C 1
ATOM 692 O O . GLY A 1 93 ? -15.036 4.404 -3.610 1.00 98.31 93 GLY A O 1
ATOM 693 N N . PRO A 1 94 ? -14.412 5.543 -1.756 1.00 98.25 94 PRO A N 1
ATOM 694 C CA . PRO A 1 94 ? -13.449 6.432 -2.409 1.00 98.25 94 PRO A CA 1
ATOM 695 C C . PRO A 1 94 ? -12.239 5.658 -2.928 1.00 98.25 94 PRO A C 1
ATOM 697 O O . PRO A 1 94 ? -11.845 4.676 -2.309 1.00 98.25 94 PRO A O 1
ATOM 700 N N . LEU A 1 95 ? -11.694 6.097 -4.066 1.00 98.00 95 LEU A N 1
ATOM 701 C CA . LEU A 1 95 ? -10.520 5.507 -4.721 1.00 98.00 95 LEU A CA 1
ATOM 702 C C . LEU A 1 95 ? -10.511 3.958 -4.686 1.00 98.00 95 LEU A C 1
ATOM 704 O O . LEU A 1 95 ? -9.768 3.348 -3.923 1.00 98.00 95 LEU A O 1
ATOM 708 N N . PRO A 1 96 ? -11.410 3.288 -5.440 1.00 98.31 96 PRO A N 1
ATOM 709 C CA . PRO A 1 96 ? -11.444 1.832 -5.476 1.00 98.31 96 PRO A CA 1
ATOM 710 C C . PRO A 1 96 ? -10.203 1.310 -6.196 1.00 98.31 96 PRO A C 1
ATOM 712 O O . PRO A 1 96 ? -10.210 1.235 -7.423 1.00 98.31 96 PRO A O 1
ATOM 715 N N . ASP A 1 97 ? -9.162 0.963 -5.457 1.00 96.06 97 ASP A N 1
ATOM 716 C CA . ASP A 1 97 ? -7.858 0.662 -6.029 1.00 96.06 97 ASP A CA 1
ATOM 717 C C . ASP A 1 97 ? -7.791 -0.770 -6.584 1.00 96.06 97 ASP A C 1
ATOM 719 O O . ASP A 1 97 ? -7.703 -0.980 -7.796 1.00 96.06 97 ASP A O 1
ATOM 723 N N . MET A 1 98 ? -8.025 -1.786 -5.748 1.00 96.75 98 MET A N 1
ATOM 724 C CA . MET A 1 98 ? -8.091 -3.178 -6.201 1.00 96.75 98 MET A CA 1
ATOM 725 C C . MET A 1 98 ? -9.485 -3.788 -6.080 1.00 96.75 98 MET A C 1
ATOM 727 O O . MET A 1 98 ? -10.218 -3.610 -5.107 1.00 96.75 98 MET A O 1
ATOM 731 N N . ILE A 1 99 ? -9.829 -4.634 -7.054 1.00 98.50 99 ILE A N 1
ATOM 732 C CA . ILE A 1 99 ? -10.984 -5.532 -6.979 1.00 98.50 99 ILE A CA 1
ATOM 733 C C . ILE A 1 99 ? -10.532 -6.987 -7.042 1.00 98.50 99 ILE A C 1
ATOM 735 O O . ILE A 1 99 ? -9.609 -7.340 -7.780 1.00 98.50 99 ILE A O 1
ATOM 739 N N . LEU A 1 100 ? -11.207 -7.860 -6.296 1.00 97.88 100 LEU A N 1
ATOM 740 C CA . LEU A 1 100 ? -10.886 -9.280 -6.263 1.00 97.88 100 LEU A CA 1
ATOM 741 C C . LEU A 1 100 ? -12.134 -10.156 -6.071 1.00 97.88 100 LEU A C 1
ATOM 743 O O . LEU A 1 100 ? -12.705 -10.197 -4.973 1.00 97.88 100 LEU A O 1
ATOM 747 N N . PRO A 1 101 ? -12.564 -10.896 -7.108 1.00 97.88 101 PRO A N 1
ATOM 748 C CA . PRO A 1 101 ? -13.625 -11.877 -6.953 1.00 97.88 101 PRO A CA 1
ATOM 749 C C . PRO A 1 101 ? -13.140 -13.070 -6.121 1.00 97.88 101 PRO A C 1
ATOM 751 O O . PRO A 1 101 ? -11.978 -13.472 -6.214 1.00 97.88 101 PRO A O 1
ATOM 754 N N . ASN A 1 102 ? -14.032 -13.650 -5.320 1.00 96.31 102 ASN A N 1
ATOM 755 C CA . ASN A 1 102 ? -13.745 -14.897 -4.617 1.00 96.31 102 ASN A CA 1
ATOM 756 C C . ASN A 1 102 ? -13.754 -16.099 -5.588 1.00 96.31 102 ASN A C 1
ATOM 758 O O . ASN A 1 102 ? -14.208 -16.009 -6.730 1.00 96.31 102 ASN A O 1
ATOM 762 N N . ALA A 1 103 ? -13.226 -17.242 -5.141 1.00 93.75 103 ALA A N 1
ATOM 763 C CA . ALA A 1 103 ? -12.936 -18.384 -6.014 1.00 93.75 103 ALA A CA 1
ATOM 764 C C . ALA A 1 103 ? -14.166 -18.991 -6.722 1.00 93.75 103 ALA A C 1
ATOM 766 O O . ALA A 1 103 ? -14.030 -19.546 -7.812 1.00 93.75 103 ALA A O 1
ATOM 767 N N . ASP A 1 104 ? -15.355 -18.901 -6.122 1.00 95.12 104 ASP A N 1
ATOM 768 C CA . ASP A 1 104 ? -16.618 -19.383 -6.697 1.00 95.12 104 ASP A CA 1
ATOM 769 C C . ASP A 1 104 ? -17.425 -18.283 -7.413 1.00 95.12 104 ASP A C 1
ATOM 771 O O . ASP A 1 104 ? -18.524 -18.548 -7.907 1.00 95.12 104 ASP A O 1
ATOM 775 N N . CYS A 1 105 ? -16.858 -17.079 -7.542 1.00 96.75 105 CYS A N 1
ATOM 776 C CA . CYS A 1 105 ? -17.456 -15.926 -8.207 1.00 96.75 105 CYS A CA 1
ATOM 777 C C . CYS A 1 105 ? -18.824 -15.510 -7.632 1.00 96.75 105 CYS A C 1
ATOM 779 O O . CYS A 1 105 ? -19.690 -15.058 -8.387 1.00 96.75 105 CYS A O 1
ATOM 781 N N . THR A 1 106 ? -19.044 -15.656 -6.322 1.00 96.62 106 THR A N 1
ATOM 782 C CA . THR A 1 106 ? -20.267 -15.180 -5.651 1.00 96.62 106 THR A CA 1
ATOM 783 C C . THR A 1 106 ? -20.102 -13.807 -5.012 1.00 96.62 106 THR A C 1
ATOM 785 O O . THR A 1 106 ? -21.091 -13.107 -4.827 1.00 96.62 106 THR A O 1
ATOM 788 N N . LEU A 1 107 ? -18.873 -13.419 -4.672 1.00 97.88 107 LEU A N 1
ATOM 789 C CA . LEU A 1 107 ? -18.543 -12.145 -4.040 1.00 97.88 107 LEU A CA 1
ATOM 790 C C . LEU A 1 107 ? -17.430 -11.440 -4.817 1.00 97.88 107 LEU A C 1
ATOM 792 O O . LEU A 1 107 ? -16.518 -12.083 -5.339 1.00 97.88 107 LEU A O 1
ATOM 796 N N . LEU A 1 108 ? -17.474 -10.112 -4.833 1.00 98.62 108 LEU A N 1
ATOM 797 C CA . LEU A 1 108 ? -16.380 -9.250 -5.270 1.00 98.62 108 LEU A CA 1
ATOM 798 C C . LEU A 1 108 ? -15.984 -8.344 -4.105 1.00 98.62 108 LEU A C 1
ATOM 800 O O . LEU A 1 108 ? -16.805 -7.560 -3.639 1.00 98.62 108 LEU A O 1
ATOM 804 N N . ALA A 1 109 ? -14.742 -8.454 -3.638 1.00 98.81 109 ALA A N 1
ATOM 805 C CA . ALA A 1 109 ? -14.175 -7.483 -2.710 1.00 98.81 109 ALA A CA 1
ATOM 806 C C . ALA A 1 109 ? -13.561 -6.315 -3.483 1.00 98.81 109 ALA A C 1
ATOM 808 O O . ALA A 1 109 ? -12.997 -6.521 -4.559 1.00 98.81 109 ALA A O 1
ATOM 809 N N . VAL A 1 110 ? -13.682 -5.115 -2.926 1.00 98.88 110 VAL A N 1
ATOM 810 C CA . VAL A 1 110 ? -13.132 -3.872 -3.467 1.00 98.88 110 VAL A CA 1
ATOM 811 C C . VAL A 1 110 ? -12.414 -3.144 -2.340 1.00 98.88 110 VAL A C 1
ATOM 813 O O . VAL A 1 110 ? -13.069 -2.755 -1.368 1.00 98.88 110 VAL A O 1
ATOM 816 N N . ALA A 1 111 ? -11.100 -2.999 -2.459 1.00 98.69 111 ALA A N 1
ATOM 817 C CA . ALA A 1 111 ? -10.296 -2.151 -1.597 1.00 98.69 111 ALA A CA 1
ATOM 818 C C . ALA A 1 111 ? -10.584 -0.701 -1.992 1.00 98.69 111 ALA A C 1
ATOM 820 O O . ALA A 1 111 ? -10.514 -0.361 -3.168 1.00 98.69 111 ALA A O 1
ATOM 821 N N . ASN A 1 112 ? -11.062 0.097 -1.044 1.00 98.75 112 ASN A N 1
ATOM 822 C CA . ASN A 1 112 ? -11.332 1.516 -1.240 1.00 98.75 112 ASN A CA 1
ATOM 823 C C . ASN A 1 112 ? -10.299 2.223 -0.386 1.00 98.75 112 ASN A C 1
ATOM 825 O O . ASN A 1 112 ? -10.453 2.245 0.839 1.00 98.75 112 ASN A O 1
ATOM 829 N N . GLU A 1 113 ? -9.250 2.691 -1.043 1.00 97.50 113 GLU A N 1
ATOM 830 C CA . GLU A 1 113 ? -8.039 3.209 -0.421 1.00 97.50 113 GLU A CA 1
ATOM 831 C C . GLU A 1 113 ? -8.398 4.343 0.538 1.00 97.50 113 GLU A C 1
ATOM 833 O O . GLU A 1 113 ? -8.080 4.297 1.718 1.00 97.50 113 GLU A O 1
ATOM 838 N N . GLY A 1 114 ? -9.245 5.271 0.086 1.00 96.56 114 GLY A N 1
ATOM 839 C CA . GLY A 1 114 ? -9.637 6.411 0.909 1.00 96.56 114 GLY A CA 1
ATOM 840 C C . GLY A 1 114 ? -8.567 7.487 0.998 1.00 96.56 114 GLY A C 1
ATOM 841 O O . GLY A 1 114 ? -8.668 8.337 1.870 1.00 96.56 114 GLY A O 1
ATOM 842 N N . GLU A 1 115 ? -7.625 7.503 0.059 1.00 95.44 115 GLU A N 1
ATOM 843 C CA . GLU A 1 115 ? -6.563 8.499 0.003 1.00 95.44 115 GLU A CA 1
ATOM 844 C C . GLU A 1 115 ? -7.109 9.937 0.036 1.00 95.44 115 GLU A C 1
ATOM 846 O O . GLU A 1 115 ? -8.020 10.331 -0.719 1.00 95.44 115 GLU A O 1
ATOM 851 N N . GLY A 1 116 ? -6.530 10.739 0.926 1.00 95.06 116 GLY A N 1
ATOM 852 C CA . GLY A 1 116 ? -6.890 12.132 1.103 1.00 95.06 116 GLY A CA 1
ATOM 853 C C . GLY A 1 116 ? -6.517 13.018 -0.085 1.00 95.06 116 GLY A C 1
ATOM 854 O O . GLY A 1 116 ? -5.720 12.694 -0.962 1.00 95.06 116 GLY A O 1
ATOM 855 N N . SER A 1 117 ? -7.109 14.206 -0.135 1.00 93.94 117 SER A N 1
ATOM 856 C CA . SER A 1 117 ? -6.766 15.227 -1.122 1.00 93.94 117 SER A CA 1
ATOM 857 C C . SER A 1 117 ? -6.772 16.607 -0.487 1.00 93.94 117 SER A C 1
ATOM 859 O O . SER A 1 117 ? -7.756 17.026 0.133 1.00 93.94 117 SER A O 1
ATOM 861 N N . GLU A 1 118 ? -5.669 17.331 -0.668 1.00 89.75 118 GLU A N 1
ATOM 862 C CA . GLU A 1 118 ? -5.584 18.745 -0.328 1.00 89.75 118 GLU A CA 1
ATOM 863 C C . GLU A 1 118 ? -6.211 19.593 -1.440 1.00 89.75 118 GLU A C 1
ATOM 865 O O . GLU A 1 118 ? -5.930 19.425 -2.630 1.00 89.75 118 GLU A O 1
ATOM 870 N N . LYS A 1 119 ? -7.091 20.516 -1.050 1.00 82.19 119 LYS A N 1
ATOM 871 C CA . LYS A 1 119 ? -7.672 21.493 -1.961 1.00 82.19 119 LYS A CA 1
ATOM 872 C C . LYS A 1 119 ? -7.848 22.845 -1.290 1.00 82.19 119 LYS A C 1
ATOM 874 O O . LYS A 1 119 ? -8.750 23.038 -0.478 1.00 82.19 119 LYS A O 1
ATOM 879 N N . SER A 1 120 ? -7.097 23.828 -1.786 1.00 80.88 120 SER A N 1
ATOM 880 C CA . SER A 1 120 ? -7.188 25.231 -1.355 1.00 80.88 120 SER A CA 1
ATOM 881 C C . SER A 1 120 ? -6.852 25.440 0.129 1.00 80.88 120 SER A C 1
ATOM 883 O O . SER A 1 120 ? -7.522 26.222 0.801 1.00 80.88 120 SER A O 1
ATOM 885 N N . GLY A 1 121 ? -5.821 24.751 0.618 1.00 80.62 121 GLY A N 1
ATOM 886 C CA . GLY A 1 121 ? -5.329 24.820 1.993 1.00 80.62 121 GLY A CA 1
ATOM 887 C C . GLY A 1 121 ? -6.137 23.977 2.978 1.00 80.62 121 GLY A C 1
ATOM 888 O O . GLY A 1 121 ? -6.111 24.250 4.172 1.00 80.62 121 GLY A O 1
ATOM 889 N N . SER A 1 122 ? -6.906 22.991 2.515 1.00 86.94 122 SER A N 1
ATOM 890 C CA . SER A 1 122 ? -7.702 22.108 3.378 1.00 86.94 122 SER A CA 1
ATOM 891 C C . SER A 1 122 ? -7.592 20.664 2.920 1.00 86.94 122 SER A C 1
ATOM 893 O O . SER A 1 122 ? -7.682 20.389 1.726 1.00 86.94 122 SER A O 1
ATOM 895 N N . LEU A 1 123 ? -7.453 19.747 3.875 1.00 93.81 123 LEU A N 1
ATOM 896 C CA . LEU A 1 123 ? -7.390 18.311 3.623 1.00 93.81 123 LEU A CA 1
ATOM 897 C C . LEU A 1 123 ? -8.787 17.682 3.744 1.00 93.81 123 LEU A C 1
ATOM 899 O O . LEU A 1 123 ? -9.461 17.835 4.765 1.00 93.81 123 LEU A O 1
ATOM 903 N N . VAL A 1 124 ? -9.217 16.971 2.701 1.00 94.69 124 VAL A N 1
ATOM 904 C CA . VAL A 1 124 ? -10.354 16.043 2.754 1.00 94.69 124 VAL A CA 1
ATOM 905 C C . VAL A 1 124 ? -9.789 14.632 2.757 1.00 94.69 124 VAL A C 1
ATOM 907 O O . VAL A 1 124 ? -9.194 14.236 1.765 1.00 94.69 124 VAL A O 1
ATOM 910 N N . ASP A 1 125 ? -9.996 13.900 3.847 1.00 95.69 125 ASP A N 1
ATOM 911 C CA . ASP A 1 125 ? -9.388 12.587 4.094 1.00 95.69 125 ASP A CA 1
ATOM 912 C C . ASP A 1 125 ? -10.484 11.581 4.492 1.00 95.69 125 ASP A C 1
ATOM 914 O O . ASP A 1 125 ? -10.943 11.593 5.642 1.00 95.69 125 ASP A O 1
ATOM 918 N N . PRO A 1 126 ? -11.067 10.838 3.534 1.00 97.12 126 PRO A N 1
ATOM 919 C CA . PRO A 1 126 ? -12.114 9.871 3.836 1.00 97.12 126 PRO A CA 1
ATOM 920 C C . PRO A 1 126 ? -11.549 8.600 4.497 1.00 97.12 126 PRO A C 1
ATOM 922 O O . PRO A 1 126 ? -10.368 8.310 4.436 1.00 97.12 126 PRO A O 1
ATOM 925 N N . GLU A 1 127 ? -12.404 7.807 5.149 1.00 97.62 127 GLU A N 1
ATOM 926 C CA . GLU A 1 127 ? -11.958 6.527 5.719 1.00 97.62 127 GLU A CA 1
ATOM 927 C C . GLU A 1 127 ? -11.684 5.486 4.624 1.00 97.62 127 GLU A C 1
ATOM 929 O O . GLU A 1 127 ? -12.550 5.232 3.774 1.00 97.62 127 GLU A O 1
ATOM 934 N N . GLY A 1 128 ? -10.545 4.800 4.727 1.00 98.19 128 GLY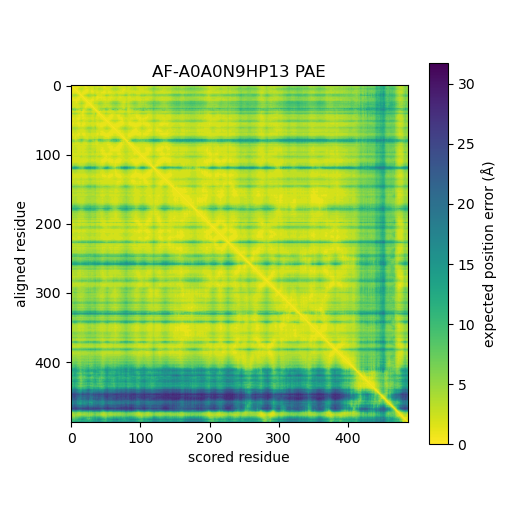 A N 1
ATOM 935 C CA . GLY A 1 128 ? -10.280 3.575 3.984 1.00 98.19 128 GLY A CA 1
ATOM 936 C C . GLY A 1 128 ? -11.209 2.438 4.421 1.00 98.19 128 GLY A C 1
ATOM 937 O O . GLY A 1 128 ? -11.661 2.340 5.572 1.00 98.19 128 GLY A O 1
ATOM 938 N N . SER A 1 129 ? -11.591 1.583 3.470 1.00 98.56 129 SER A N 1
ATOM 939 C CA . SER A 1 129 ? -12.590 0.534 3.712 1.00 98.56 129 SER A CA 1
ATOM 940 C C . SER A 1 129 ? -12.589 -0.569 2.657 1.00 98.56 129 SER A C 1
ATOM 942 O O . SER A 1 129 ? -12.040 -0.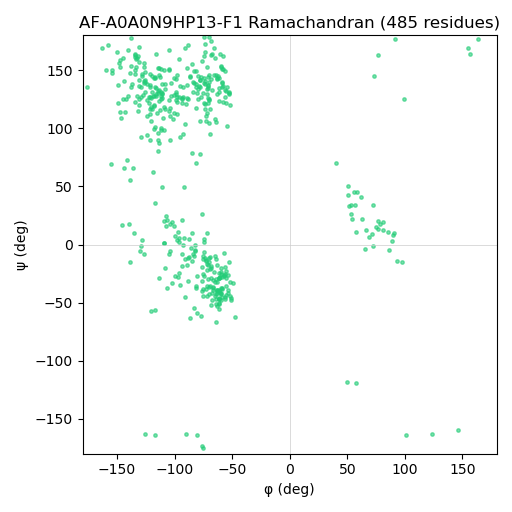430 1.568 1.00 98.56 129 SER A O 1
ATOM 944 N N . VAL A 1 130 ? -13.311 -1.661 2.922 1.00 98.81 130 VAL A N 1
ATOM 945 C CA . VAL A 1 130 ? -13.603 -2.681 1.903 1.00 98.81 130 VAL A CA 1
ATOM 946 C C . VAL A 1 130 ? -15.086 -2.693 1.562 1.00 98.81 130 VAL A C 1
ATOM 948 O O . VAL A 1 130 ? -15.935 -2.802 2.440 1.00 98.81 130 VAL A O 1
ATOM 951 N N . SER A 1 131 ? -15.418 -2.667 0.275 1.00 98.81 131 SER A N 1
ATOM 952 C CA . SER A 1 131 ? -16.781 -2.887 -0.209 1.00 98.81 131 SER A CA 1
ATOM 953 C C . SER A 1 131 ? -16.900 -4.330 -0.682 1.00 98.81 131 SER A C 1
ATOM 955 O O . SER A 1 131 ? -16.130 -4.765 -1.536 1.00 98.81 131 SER A O 1
ATOM 957 N N . ILE A 1 132 ? -17.861 -5.084 -0.146 1.00 98.69 132 ILE A N 1
ATOM 958 C CA . ILE A 1 132 ? -18.168 -6.434 -0.627 1.00 98.69 132 ILE A CA 1
ATOM 959 C C . ILE A 1 132 ? -19.449 -6.403 -1.453 1.00 98.69 132 ILE A C 1
ATOM 961 O O . ILE A 1 132 ? -20.519 -6.082 -0.936 1.00 98.69 132 ILE A O 1
ATOM 965 N N . VAL A 1 133 ? -19.338 -6.753 -2.731 1.00 98.62 133 VAL A N 1
ATOM 966 C CA . VAL A 1 133 ? -20.458 -6.833 -3.671 1.00 98.62 133 VAL A CA 1
ATOM 967 C C . VAL A 1 133 ? -20.926 -8.282 -3.780 1.00 98.62 133 VAL A C 1
ATOM 969 O O . VAL A 1 133 ? -20.143 -9.157 -4.158 1.00 98.62 133 VAL A O 1
ATOM 972 N N . ASP A 1 134 ? -22.200 -8.538 -3.488 1.00 97.69 134 ASP A N 1
ATOM 973 C CA . ASP A 1 134 ? -22.841 -9.820 -3.791 1.00 97.69 134 ASP A CA 1
ATOM 974 C C . ASP A 1 134 ? -23.107 -9.905 -5.300 1.00 97.69 134 ASP A C 1
ATOM 976 O O . ASP A 1 134 ? -23.770 -9.051 -5.883 1.00 97.69 134 ASP A O 1
ATOM 980 N N . LEU A 1 135 ? -22.566 -10.918 -5.973 1.00 97.12 135 LEU A N 1
ATOM 981 C CA . LEU A 1 135 ? -22.642 -11.029 -7.432 1.00 97.12 135 LEU A CA 1
ATOM 982 C C . LEU A 1 135 ? -23.958 -11.637 -7.939 1.00 97.12 135 LEU A C 1
ATOM 984 O O . LEU A 1 135 ? -24.177 -11.678 -9.154 1.00 97.12 135 LEU A O 1
ATOM 988 N N . ALA A 1 136 ? -24.842 -12.094 -7.047 1.00 96.44 136 ALA A N 1
ATOM 989 C CA . ALA A 1 136 ? -26.172 -12.567 -7.411 1.00 96.44 136 ALA A CA 1
ATOM 990 C C . ALA A 1 136 ? -27.163 -11.409 -7.601 1.00 96.44 136 ALA A C 1
ATOM 992 O O . ALA A 1 136 ? -28.004 -11.480 -8.503 1.00 96.44 136 ALA A O 1
ATOM 993 N N . ASP A 1 137 ? -27.073 -10.360 -6.777 1.00 97.00 137 ASP A N 1
ATOM 994 C CA . ASP A 1 137 ? -28.003 -9.222 -6.800 1.00 97.00 137 ASP A CA 1
ATOM 995 C C . ASP A 1 137 ? -27.349 -7.831 -6.867 1.00 97.00 137 ASP A C 1
ATOM 997 O O . ASP A 1 137 ? -28.059 -6.831 -6.989 1.00 97.00 137 ASP A O 1
ATOM 1001 N N . PHE A 1 138 ? -26.016 -7.769 -6.865 1.00 97.69 138 PHE A N 1
ATOM 1002 C CA . PHE A 1 138 ? -25.203 -6.551 -6.897 1.00 97.69 138 PHE A CA 1
ATOM 1003 C C . PHE A 1 138 ? -25.389 -5.629 -5.685 1.00 97.69 138 PHE A C 1
ATOM 1005 O O . PHE A 1 138 ? -25.090 -4.434 -5.763 1.00 97.69 138 PHE A O 1
ATOM 1012 N N . SER A 1 139 ? -25.869 -6.160 -4.557 1.00 97.94 139 SER A N 1
ATOM 1013 C CA . SER A 1 139 ? -25.890 -5.430 -3.291 1.00 97.94 139 SER A CA 1
ATOM 1014 C C . SER A 1 139 ? -24.474 -5.213 -2.754 1.00 97.94 139 SER A C 1
ATOM 1016 O O . SER A 1 139 ? -23.604 -6.074 -2.877 1.00 97.94 139 SER A O 1
ATOM 1018 N N . VAL A 1 140 ? -24.236 -4.039 -2.165 1.00 98.56 140 VAL A N 1
ATOM 1019 C CA . VAL A 1 140 ? -22.926 -3.635 -1.637 1.00 98.56 140 VAL A CA 1
ATOM 1020 C C . VAL A 1 140 ? -22.996 -3.569 -0.117 1.00 98.56 140 VAL A C 1
ATOM 1022 O O . VAL A 1 140 ? -23.844 -2.873 0.443 1.00 98.56 140 VAL A O 1
ATOM 1025 N N . THR A 1 141 ? -22.092 -4.284 0.548 1.00 98.44 141 THR A N 1
ATOM 1026 C CA . THR A 1 141 ? -21.892 -4.231 1.999 1.00 98.44 141 THR A CA 1
ATOM 1027 C C . THR A 1 141 ? -20.554 -3.556 2.299 1.00 98.44 141 THR A C 1
ATOM 1029 O O . THR A 1 141 ? -19.515 -4.166 2.037 1.00 98.44 141 THR A O 1
ATOM 1032 N N . PRO A 1 142 ? -20.541 -2.325 2.838 1.00 97.81 142 PRO A N 1
ATOM 1033 C CA . PRO A 1 142 ? -19.304 -1.686 3.270 1.00 97.81 142 PRO A CA 1
ATOM 1034 C C . PRO A 1 142 ? -18.793 -2.317 4.571 1.00 97.81 142 PRO A C 1
ATOM 1036 O O . PRO A 1 142 ? -19.568 -2.616 5.484 1.00 97.81 142 PRO A O 1
ATOM 1039 N N . VAL A 1 143 ? -17.480 -2.486 4.662 1.00 98.44 143 VAL A N 1
ATOM 1040 C CA . VAL A 1 143 ? -16.744 -2.975 5.827 1.00 98.44 143 VAL A CA 1
ATOM 1041 C C . VAL A 1 143 ? -15.760 -1.883 6.233 1.00 98.44 143 VAL A C 1
ATOM 1043 O O . VAL A 1 143 ? -14.774 -1.639 5.543 1.00 98.44 143 VAL A O 1
ATOM 1046 N N . SER A 1 144 ? -16.069 -1.203 7.336 1.00 96.88 144 SER A N 1
ATOM 1047 C CA . SER A 1 144 ? -15.234 -0.140 7.907 1.00 96.88 144 SER A CA 1
ATOM 1048 C C . SER A 1 144 ? -14.129 -0.733 8.782 1.00 96.88 144 SER A C 1
ATOM 1050 O O . SER A 1 144 ? -14.326 -1.764 9.429 1.00 96.88 144 SER A O 1
ATOM 1052 N N . PHE A 1 145 ? -12.991 -0.045 8.831 1.00 97.44 145 PHE A N 1
ATOM 1053 C CA . PHE A 1 145 ? -11.870 -0.331 9.730 1.00 97.44 145 PHE A CA 1
ATOM 1054 C C . PHE A 1 145 ? -11.991 0.358 11.095 1.00 97.44 145 PHE A C 1
ATOM 1056 O O . PHE A 1 145 ? -11.110 0.235 11.949 1.00 97.44 145 PHE A O 1
ATOM 1063 N N . SER A 1 146 ? -13.112 1.041 11.341 1.00 92.00 146 SER A N 1
ATOM 1064 C CA . SER A 1 146 ? -13.419 1.610 12.649 1.00 92.00 146 SER A CA 1
ATOM 1065 C C . SER A 1 146 ? -13.374 0.542 13.750 1.00 92.00 146 SER A C 1
ATOM 1067 O O . SER A 1 146 ? -13.940 -0.547 13.641 1.00 92.00 146 SER A O 1
ATOM 1069 N N . GLY A 1 147 ? -12.690 0.868 14.849 1.00 91.19 147 GLY A N 1
ATOM 1070 C CA . GLY A 1 147 ? -12.576 -0.009 16.016 1.00 91.19 147 GLY A CA 1
ATOM 1071 C C . GLY A 1 147 ? -11.393 -0.983 16.013 1.00 91.19 147 GLY A C 1
ATOM 1072 O O . GLY A 1 147 ? -11.321 -1.802 16.927 1.00 91.19 147 GLY A O 1
ATOM 1073 N N . LEU A 1 148 ? -10.458 -0.884 15.059 1.00 95.19 148 LEU A N 1
ATOM 1074 C CA . LEU A 1 148 ? -9.191 -1.636 15.083 1.00 95.19 148 LEU A CA 1
ATOM 1075 C C . LEU A 1 148 ? -8.212 -1.182 16.183 1.00 95.19 148 LEU A C 1
ATOM 1077 O O . LEU A 1 148 ? -7.351 -1.958 16.585 1.00 95.19 148 LEU A O 1
ATOM 1081 N N . GLY A 1 149 ? -8.356 0.042 16.692 1.00 95.81 149 GLY A N 1
ATOM 1082 C CA . GLY A 1 149 ? -7.496 0.628 17.723 1.00 95.81 149 GLY A CA 1
ATOM 1083 C C . GLY A 1 149 ? -7.501 2.154 17.649 1.00 95.81 149 GLY A C 1
ATOM 1084 O O . GLY A 1 149 ? -8.040 2.718 16.695 1.00 95.81 149 GLY A O 1
ATOM 1085 N N . ASP A 1 150 ? -6.935 2.812 18.661 1.00 97.50 150 ASP A N 1
ATOM 1086 C CA . ASP A 1 150 ? -6.500 4.212 18.566 1.00 97.50 150 ASP A CA 1
ATOM 1087 C C . ASP A 1 150 ? -5.032 4.284 18.102 1.00 97.50 150 ASP A C 1
ATOM 1089 O O . ASP A 1 150 ? -4.357 3.254 18.052 1.00 97.50 150 ASP A O 1
ATOM 1093 N N . ASP A 1 151 ? -4.542 5.481 17.754 1.00 98.19 151 ASP A N 1
ATOM 1094 C CA . ASP A 1 151 ? -3.178 5.680 17.237 1.00 98.19 151 ASP A CA 1
ATOM 1095 C C . ASP A 1 151 ? -2.124 5.032 18.147 1.00 98.19 151 ASP A C 1
ATOM 1097 O O . ASP A 1 151 ? -1.284 4.261 17.694 1.00 98.19 151 ASP A O 1
ATOM 1101 N N . ALA A 1 152 ? -2.218 5.263 19.461 1.00 98.06 152 ALA A N 1
ATOM 1102 C CA . ALA A 1 152 ? -1.251 4.751 20.427 1.00 98.06 152 ALA A CA 1
ATOM 1103 C C . ALA A 1 152 ? -1.225 3.214 20.486 1.00 98.06 152 ALA A C 1
ATOM 1105 O O . ALA A 1 152 ? -0.151 2.621 20.617 1.00 98.06 152 ALA A O 1
ATOM 1106 N N . GLN A 1 153 ? -2.388 2.559 20.401 1.00 98.06 153 GLN A N 1
ATOM 1107 C CA . GLN A 1 153 ? -2.468 1.102 20.345 1.00 98.06 153 GLN A CA 1
ATOM 1108 C C . GLN A 1 153 ? -1.880 0.567 19.034 1.00 98.06 153 GLN A C 1
ATOM 1110 O O . GLN A 1 153 ? -1.055 -0.344 19.079 1.00 98.06 153 GLN A O 1
ATOM 1115 N N . LEU A 1 154 ? -2.253 1.151 17.891 1.00 98.44 154 LEU A N 1
ATOM 1116 C CA . LEU A 1 154 ? -1.768 0.728 16.573 1.00 98.44 154 LEU A CA 1
ATOM 1117 C C . LEU A 1 154 ? -0.245 0.884 16.452 1.00 98.44 154 LEU A C 1
ATOM 1119 O O . LEU A 1 154 ? 0.446 -0.064 16.074 1.00 98.44 154 LEU A O 1
ATOM 1123 N N . GLU A 1 155 ? 0.296 2.030 16.864 1.00 98.38 155 GLU A N 1
ATOM 1124 C CA . GLU A 1 155 ? 1.739 2.283 16.887 1.00 98.38 155 GLU A CA 1
ATOM 1125 C C . GLU A 1 155 ? 2.483 1.317 17.822 1.00 98.38 155 GLU A C 1
ATOM 1127 O O . GLU A 1 155 ? 3.570 0.833 17.493 1.00 98.38 155 GLU A O 1
ATOM 1132 N N . SER A 1 156 ? 1.903 0.998 18.988 1.00 97.81 156 SER A N 1
ATOM 1133 C CA . SER A 1 156 ? 2.469 0.010 19.917 1.00 97.81 156 SER A CA 1
ATOM 1134 C C . SER A 1 156 ? 2.460 -1.408 19.340 1.00 97.81 156 SER A C 1
ATOM 1136 O O . SER A 1 156 ? 3.340 -2.202 19.684 1.00 97.81 156 SER A O 1
ATOM 1138 N N . ASP A 1 157 ? 1.492 -1.728 18.484 1.00 97.44 157 ASP A N 1
ATOM 1139 C CA . ASP A 1 157 ? 1.403 -3.003 17.767 1.00 97.44 157 ASP A CA 1
ATOM 1140 C C . ASP A 1 157 ? 2.287 -3.027 16.504 1.00 97.44 157 ASP A C 1
ATOM 1142 O O . ASP A 1 157 ? 2.394 -4.052 15.826 1.00 97.44 157 ASP A O 1
ATOM 1146 N N . GLY A 1 158 ? 2.989 -1.922 16.225 1.00 97.88 158 GLY A N 1
ATOM 1147 C CA . GLY A 1 158 ? 3.949 -1.787 15.133 1.00 97.88 158 GLY A CA 1
ATOM 1148 C C . GLY A 1 158 ? 3.331 -1.395 13.794 1.00 97.88 158 GLY A C 1
ATOM 1149 O O . GLY A 1 158 ? 4.028 -1.484 12.785 1.00 97.88 158 GLY A O 1
ATOM 1150 N N . VAL A 1 159 ? 2.057 -0.994 13.776 1.00 98.56 159 VAL A N 1
ATOM 1151 C CA . VAL A 1 159 ? 1.398 -0.440 12.588 1.00 98.56 159 VAL A CA 1
ATOM 1152 C C . VAL A 1 159 ? 1.958 0.956 12.339 1.00 98.56 159 VAL A C 1
ATOM 1154 O O . VAL A 1 159 ? 2.031 1.779 13.256 1.00 98.56 159 VAL A O 1
ATOM 1157 N N . HIS A 1 160 ? 2.376 1.211 11.105 1.00 98.50 160 HIS A N 1
ATOM 1158 C CA . HIS A 1 160 ? 2.818 2.532 10.699 1.00 98.50 160 HIS A CA 1
ATOM 1159 C C . HIS A 1 160 ? 1.607 3.435 10.455 1.00 98.50 160 HIS A C 1
ATOM 1161 O O . HIS A 1 160 ? 0.632 3.020 9.835 1.00 98.50 160 HIS A O 1
ATOM 1167 N N . LEU A 1 161 ? 1.664 4.666 10.948 1.00 98.38 161 LEU A N 1
ATOM 1168 C CA . LEU A 1 161 ? 0.701 5.719 10.652 1.00 98.38 161 LEU A CA 1
ATOM 1169 C C . LEU A 1 161 ? 1.503 6.867 10.028 1.00 98.38 161 LEU A C 1
ATOM 1171 O O . LEU A 1 161 ? 2.327 7.457 10.742 1.00 98.38 161 LEU A O 1
ATOM 1175 N N . PRO A 1 162 ? 1.309 7.163 8.732 1.00 97.19 162 PRO A N 1
ATOM 1176 C CA . PRO A 1 162 ? 2.030 8.238 8.056 1.00 97.19 162 PRO A CA 1
ATOM 1177 C C . PRO A 1 162 ? 1.792 9.608 8.695 1.00 97.19 162 PRO A C 1
ATOM 1179 O O . PRO A 1 162 ? 2.740 10.329 9.006 1.00 97.19 162 PRO A O 1
ATOM 1182 N N . LEU A 1 163 ? 0.525 9.941 8.966 1.00 97.62 163 LEU A N 1
ATOM 1183 C CA . LEU A 1 163 ? 0.109 11.244 9.476 1.00 97.62 163 LEU A CA 1
ATOM 1184 C C . LEU A 1 163 ? -0.925 11.083 10.614 1.00 97.62 163 LEU A C 1
ATOM 1186 O O . LEU A 1 163 ? -2.083 11.478 10.466 1.00 97.62 163 LEU A O 1
ATOM 1190 N N . PRO A 1 164 ? -0.539 10.505 11.776 1.00 97.88 164 PRO A N 1
ATOM 1191 C CA . PRO A 1 164 ? -1.448 10.336 12.910 1.00 97.88 164 PRO A CA 1
ATOM 1192 C C . PRO A 1 164 ? -1.954 11.692 13.415 1.00 97.88 164 PRO A C 1
ATOM 1194 O O . PRO A 1 164 ? -1.344 12.735 13.157 1.00 97.88 164 PRO A O 1
ATOM 1197 N N . LEU A 1 165 ? -3.025 11.701 14.212 1.00 98.12 165 LEU A N 1
ATOM 1198 C CA . LEU A 1 165 ? -3.701 12.941 14.627 1.00 98.12 165 LEU A CA 1
ATOM 1199 C C . LEU A 1 165 ? -2.747 13.967 15.262 1.00 98.12 165 LEU A C 1
ATOM 1201 O O . LEU A 1 165 ? -2.843 15.173 15.030 1.00 98.12 165 LEU A O 1
ATOM 1205 N N . ASN A 1 166 ? -1.803 13.479 16.061 1.00 98.25 166 ASN A N 1
ATOM 1206 C CA . ASN A 1 166 ? -0.798 14.309 16.712 1.00 98.25 166 ASN A CA 1
ATOM 1207 C C . ASN A 1 166 ? 0.256 14.873 15.739 1.00 98.25 166 ASN A C 1
ATOM 1209 O O . ASN A 1 166 ? 0.779 15.961 15.977 1.00 98.25 166 ASN A O 1
ATOM 1213 N N . ALA A 1 167 ? 0.566 14.163 14.652 1.00 97.88 167 ALA A N 1
ATOM 1214 C CA . ALA A 1 167 ? 1.407 14.694 13.583 1.00 97.88 167 ALA A CA 1
ATOM 1215 C C . ALA A 1 167 ? 0.661 15.793 12.818 1.00 97.88 167 ALA A C 1
ATOM 1217 O O . ALA A 1 167 ? 1.227 16.859 12.595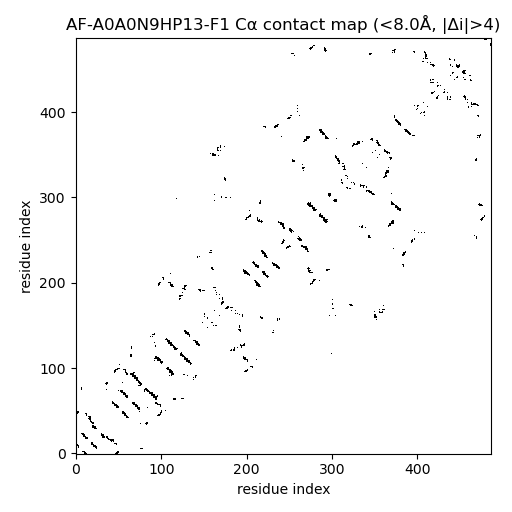 1.00 97.88 167 ALA A O 1
ATOM 1218 N N . MET A 1 168 ? -0.631 15.598 12.518 1.00 97.31 168 MET A N 1
ATOM 1219 C CA . MET A 1 168 ? -1.466 16.655 11.931 1.00 97.31 168 MET A CA 1
ATOM 1220 C C . MET A 1 168 ? -1.461 17.918 12.797 1.00 97.31 168 MET A C 1
ATOM 1222 O O . MET A 1 168 ? -1.317 19.013 12.271 1.00 97.31 168 MET A O 1
ATOM 1226 N N . GLU A 1 169 ? -1.579 17.784 14.122 1.00 97.12 169 GLU A N 1
ATOM 1227 C CA . GLU A 1 169 ? -1.476 18.920 15.050 1.00 97.12 169 GLU A CA 1
ATOM 1228 C C . GLU A 1 169 ? -0.122 19.634 14.961 1.00 97.12 169 GLU A C 1
ATOM 1230 O O . GLU A 1 169 ? -0.084 20.862 14.934 1.00 97.12 169 GLU A O 1
ATOM 1235 N N . TYR A 1 170 ? 0.982 18.888 14.861 1.00 97.38 170 TYR A N 1
ATOM 1236 C CA . TYR A 1 170 ? 2.302 19.483 14.659 1.00 97.38 170 TYR A CA 1
ATOM 1237 C C . TYR A 1 170 ? 2.385 20.268 13.343 1.00 97.38 170 TYR A C 1
ATOM 1239 O O . TYR A 1 170 ? 2.807 21.423 13.360 1.00 97.38 170 TYR A O 1
ATOM 1247 N N . PHE A 1 171 ? 1.978 19.683 12.212 1.00 95.56 171 PHE A N 1
ATOM 1248 C CA . PHE A 1 171 ? 2.079 20.358 10.913 1.00 95.56 171 PHE A CA 1
ATOM 1249 C C . PHE A 1 171 ? 1.161 21.584 10.815 1.00 95.56 171 PHE A C 1
ATOM 1251 O O . PHE A 1 171 ? 1.583 22.604 10.276 1.00 95.56 171 PHE A O 1
ATOM 1258 N N . ASP A 1 172 ? -0.032 21.521 11.410 1.00 94.44 172 ASP A N 1
ATOM 1259 C CA . ASP A 1 172 ? -0.994 22.632 11.490 1.00 94.44 172 ASP A CA 1
ATOM 1260 C C . ASP A 1 172 ? -0.434 23.826 12.294 1.00 94.44 172 ASP A C 1
ATOM 1262 O O . ASP A 1 172 ? -0.623 24.986 11.928 1.00 94.44 172 ASP A O 1
ATOM 1266 N N . GLU A 1 173 ? 0.288 23.565 13.391 1.00 94.56 173 GLU A N 1
ATOM 1267 C CA . GLU A 1 173 ? 0.734 24.611 14.326 1.00 94.56 173 GLU A CA 1
ATOM 1268 C C . GLU A 1 173 ? 2.193 25.057 14.144 1.00 94.56 173 GLU A C 1
ATOM 1270 O O . GLU A 1 173 ? 2.559 26.176 14.533 1.00 94.56 173 GLU A O 1
ATOM 1275 N N . HIS A 1 174 ? 3.052 24.176 13.632 1.00 94.62 174 HIS A N 1
ATOM 1276 C CA . HIS A 1 174 ? 4.508 24.326 13.676 1.00 94.62 174 HIS A CA 1
ATOM 1277 C C . HIS A 1 174 ? 5.233 23.927 12.390 1.00 94.62 174 HIS A C 1
ATOM 1279 O O . HIS A 1 174 ? 6.403 24.280 12.272 1.00 94.62 174 HIS A O 1
ATOM 1285 N N . GLY A 1 175 ? 4.595 23.217 11.455 1.00 92.44 175 GLY A N 1
ATOM 1286 C CA . GLY A 1 175 ? 5.228 22.844 10.188 1.00 92.44 175 GLY A CA 1
ATOM 1287 C C . GLY A 1 175 ? 5.719 24.061 9.395 1.00 92.44 175 GLY A C 1
ATOM 1288 O O . GLY A 1 175 ? 5.279 25.188 9.629 1.00 92.44 175 GLY A O 1
ATOM 1289 N N . LYS A 1 176 ? 6.620 23.846 8.430 1.00 91.25 176 LYS A N 1
ATOM 1290 C CA . LYS A 1 176 ? 7.124 24.913 7.543 1.00 91.25 176 LYS A CA 1
ATOM 1291 C C . LYS A 1 176 ? 6.010 25.731 6.865 1.00 91.25 176 LYS A C 1
ATOM 1293 O O . LYS A 1 176 ? 6.173 26.936 6.691 1.00 91.25 176 LYS A O 1
ATOM 1298 N N . ASP A 1 177 ? 4.874 25.092 6.582 1.00 89.62 177 ASP A N 1
ATOM 1299 C CA . ASP A 1 177 ? 3.698 25.681 5.929 1.00 89.62 177 ASP A CA 1
ATOM 1300 C C . ASP A 1 177 ? 2.582 26.055 6.932 1.00 89.62 177 ASP A C 1
ATOM 1302 O O . ASP A 1 177 ? 1.428 26.287 6.556 1.00 89.62 177 ASP A O 1
ATOM 1306 N N . ALA A 1 178 ? 2.897 26.116 8.234 1.00 88.06 178 ALA A N 1
ATOM 1307 C CA . ALA A 1 178 ? 1.936 26.491 9.266 1.00 88.06 178 ALA A CA 1
ATOM 1308 C C . ALA A 1 178 ? 1.353 27.890 8.993 1.00 88.06 178 ALA A C 1
ATOM 1310 O O . ALA A 1 178 ? 2.067 28.895 8.921 1.00 88.06 178 ALA A O 1
ATOM 1311 N N . GLY A 1 179 ? 0.024 27.958 8.885 1.00 86.19 179 GLY A N 1
ATOM 1312 C CA . GLY A 1 179 ? -0.725 29.168 8.536 1.00 86.19 179 GLY A CA 1
ATOM 1313 C C . GLY A 1 179 ? -1.122 29.287 7.061 1.00 86.19 179 GLY A C 1
ATOM 1314 O O . GLY A 1 179 ? -2.023 30.078 6.769 1.00 86.19 179 GLY A O 1
ATOM 1315 N N . ASP A 1 180 ? -0.522 28.492 6.170 1.00 87.31 180 ASP A N 1
ATOM 1316 C CA . ASP A 1 180 ? -0.959 28.343 4.773 1.00 87.31 180 ASP A CA 1
ATOM 1317 C C . ASP A 1 180 ? -1.927 27.157 4.595 1.00 87.31 180 ASP A C 1
ATOM 1319 O O . ASP A 1 180 ? -2.700 27.118 3.633 1.00 87.31 180 ASP A O 1
ATOM 1323 N N . VAL A 1 181 ? -1.944 26.232 5.561 1.00 85.62 181 VAL A N 1
ATOM 1324 C CA . VAL A 1 181 ? -2.844 25.071 5.621 1.00 85.62 181 VAL A CA 1
ATOM 1325 C C . VAL A 1 181 ? -3.747 25.165 6.857 1.00 85.62 181 VAL A C 1
ATOM 1327 O O . VAL A 1 181 ? -3.322 25.632 7.911 1.00 85.62 181 VAL A O 1
ATOM 1330 N N . ASP A 1 182 ? -5.003 24.735 6.717 1.00 90.44 182 ASP A N 1
ATOM 1331 C CA . ASP A 1 182 ? -5.983 24.570 7.794 1.00 90.44 182 ASP A CA 1
ATOM 1332 C C . ASP A 1 182 ? -6.379 23.090 7.899 1.00 90.44 182 ASP A C 1
ATOM 1334 O O . ASP A 1 182 ? -7.200 22.584 7.121 1.00 90.44 182 ASP A O 1
ATOM 1338 N N . LEU A 1 183 ? -5.808 22.392 8.885 1.00 94.00 183 LEU A N 1
ATOM 1339 C CA . LEU A 1 183 ? -6.135 20.991 9.162 1.00 94.00 183 LEU A CA 1
ATOM 1340 C C . LEU A 1 183 ? -7.261 20.836 10.187 1.00 94.00 183 LEU A C 1
ATOM 1342 O O . LEU A 1 183 ? -7.590 19.711 10.560 1.00 94.00 183 LEU A O 1
ATOM 1346 N N . SER A 1 184 ? -7.900 21.919 10.643 1.00 93.50 184 SER A N 1
ATOM 1347 C CA . SER A 1 184 ? -8.888 21.856 11.729 1.00 93.50 184 SER A CA 1
ATOM 1348 C C . SER A 1 184 ? -10.081 20.953 11.406 1.00 93.50 184 SER A C 1
ATOM 1350 O O . SER A 1 184 ? -10.565 20.229 12.279 1.00 93.50 184 SER A O 1
ATOM 1352 N N . GLN A 1 185 ? -10.542 20.957 10.151 1.00 94.00 185 GLN A N 1
ATOM 1353 C CA . GLN A 1 185 ? -11.640 20.096 9.705 1.00 94.00 185 GLN A CA 1
ATOM 1354 C C . GLN A 1 185 ? -11.209 18.633 9.619 1.00 94.00 185 GLN A C 1
ATOM 1356 O O . GLN A 1 185 ? -11.931 17.770 10.115 1.00 94.00 185 GLN A O 1
ATOM 1361 N N . ALA A 1 186 ? -10.030 18.366 9.053 1.00 95.44 186 ALA A N 1
ATOM 1362 C CA . ALA A 1 186 ? -9.485 17.018 8.938 1.00 95.44 186 ALA A CA 1
ATOM 1363 C C . ALA A 1 186 ? -9.218 16.413 10.328 1.00 95.44 186 ALA A C 1
ATOM 1365 O O . ALA A 1 186 ? -9.715 15.336 10.634 1.00 95.44 186 ALA A O 1
ATOM 1366 N N . ARG A 1 187 ? -8.585 17.166 11.238 1.00 96.62 187 ARG A N 1
ATOM 1367 C CA . ARG A 1 187 ? -8.374 16.777 12.646 1.00 96.62 187 ARG A CA 1
ATOM 1368 C C . ARG A 1 187 ? -9.687 16.507 13.386 1.00 96.62 187 ARG A C 1
ATOM 1370 O O . ARG A 1 187 ? -9.752 15.610 14.219 1.00 96.62 187 ARG A O 1
ATOM 1377 N N . ALA A 1 188 ? -10.741 17.277 13.107 1.00 96.62 188 ALA A N 1
ATOM 1378 C CA . ALA A 1 188 ? -12.055 17.066 13.717 1.00 96.62 188 ALA A CA 1
ATOM 1379 C C . ALA A 1 188 ? -12.802 15.843 13.152 1.00 96.62 188 ALA A C 1
ATOM 1381 O O . ALA A 1 188 ? -13.647 15.280 13.851 1.00 96.62 188 ALA A O 1
ATOM 1382 N N . ALA A 1 189 ? -12.522 15.466 11.902 1.00 95.56 189 ALA A N 1
ATOM 1383 C CA . ALA A 1 189 ? -13.087 14.298 11.230 1.00 95.56 189 ALA A CA 1
ATOM 1384 C C . ALA A 1 189 ? -12.245 13.022 11.414 1.00 95.56 189 ALA A C 1
ATOM 1386 O O . ALA A 1 189 ? -12.746 11.939 11.125 1.00 95.56 189 ALA A O 1
ATOM 1387 N N . TYR A 1 190 ? -11.011 13.158 11.910 1.00 97.25 190 TYR A N 1
ATOM 1388 C CA . TYR A 1 190 ? -10.040 12.081 12.044 1.00 97.25 190 TYR A CA 1
ATOM 1389 C C . TYR A 1 190 ? -10.598 10.876 12.800 1.00 97.25 190 TYR A C 1
ATOM 1391 O O . TYR A 1 190 ? -11.115 10.978 13.921 1.00 97.25 190 TYR A O 1
ATOM 1399 N N . THR A 1 191 ? -10.390 9.711 12.205 1.00 96.25 191 THR A N 1
ATOM 1400 C CA . THR A 1 191 ? -10.437 8.415 12.872 1.00 96.25 191 THR A CA 1
ATOM 1401 C C . THR A 1 191 ? -9.190 7.649 12.451 1.00 96.25 191 THR A C 1
ATOM 1403 O O . THR A 1 191 ? -8.591 7.960 11.428 1.00 96.25 191 THR A O 1
ATOM 1406 N N . THR A 1 192 ? -8.801 6.603 13.181 1.00 95.56 192 THR A N 1
ATOM 1407 C CA . THR A 1 192 ? -7.691 5.753 12.722 1.00 95.56 192 THR A CA 1
ATOM 1408 C C . THR A 1 192 ? -7.931 5.192 11.321 1.00 95.56 192 THR A C 1
ATOM 1410 O O . THR A 1 192 ? -6.977 4.997 10.586 1.00 95.56 192 THR A O 1
ATOM 1413 N N . ALA A 1 193 ? -9.188 4.991 10.911 1.00 96.88 193 ALA A N 1
ATOM 1414 C CA . ALA A 1 193 ? -9.522 4.488 9.583 1.00 96.88 193 ALA A CA 1
ATOM 1415 C C . ALA A 1 193 ? -9.267 5.495 8.446 1.00 96.88 193 ALA A C 1
ATOM 1417 O O . ALA A 1 193 ? -9.169 5.057 7.307 1.00 96.88 193 ALA A O 1
ATOM 1418 N N . THR A 1 194 ? -9.121 6.799 8.714 1.00 96.69 194 THR A N 1
ATOM 1419 C CA . THR A 1 194 ? -8.655 7.763 7.692 1.00 96.69 194 THR A CA 1
ATOM 1420 C C . THR A 1 194 ? -7.154 7.649 7.433 1.00 96.69 194 THR A C 1
ATOM 1422 O O . THR A 1 194 ? -6.642 8.255 6.512 1.00 96.69 194 THR A O 1
ATOM 1425 N N . GLN A 1 195 ? -6.427 6.884 8.249 1.00 96.12 195 GLN A N 1
ATOM 1426 C CA . GLN A 1 195 ? -5.005 6.608 8.045 1.00 96.12 195 GLN A CA 1
ATOM 1427 C C . GLN A 1 195 ? -4.742 5.165 7.625 1.00 96.12 195 GLN A C 1
ATOM 1429 O O . GLN A 1 195 ? -3.580 4.801 7.515 1.00 96.12 195 GLN A O 1
ATOM 1434 N N . LEU A 1 196 ? -5.779 4.336 7.454 1.00 98.00 196 LEU A N 1
ATOM 1435 C CA . LEU A 1 196 ? -5.649 2.935 7.054 1.00 98.00 196 LEU A CA 1
ATOM 1436 C C . LEU A 1 196 ? -6.146 2.765 5.621 1.00 98.00 196 LEU A C 1
ATOM 1438 O O . LEU A 1 196 ? -7.351 2.617 5.417 1.00 98.00 196 LEU A O 1
ATOM 1442 N N . GLU A 1 197 ? -5.224 2.748 4.666 1.00 97.38 197 GLU A N 1
ATOM 1443 C CA . GLU A 1 197 ? -5.512 2.762 3.228 1.00 97.38 197 GLU A CA 1
ATOM 1444 C C . GLU A 1 197 ? -5.364 1.351 2.639 1.00 97.38 197 GLU A C 1
ATOM 1446 O O . GLU A 1 197 ? -4.269 0.791 2.621 1.00 97.38 197 GLU A O 1
ATOM 1451 N N . PRO A 1 198 ? -6.468 0.670 2.271 1.00 98.06 198 PRO A N 1
ATOM 1452 C CA . PRO A 1 198 ? -6.384 -0.644 1.661 1.00 98.06 198 PRO A CA 1
ATOM 1453 C C . PRO A 1 198 ? -6.142 -0.552 0.163 1.00 98.06 198 PRO A C 1
ATOM 1455 O O . PRO A 1 198 ? -6.931 0.057 -0.556 1.00 98.06 198 PRO A O 1
ATOM 1458 N N . GLU A 1 199 ? -5.161 -1.315 -0.299 1.00 92.25 199 GLU A N 1
ATOM 1459 C CA . GLU A 1 199 ? -4.770 -1.341 -1.710 1.00 92.25 199 GLU A CA 1
ATOM 1460 C C . GLU A 1 199 ? -4.913 -2.751 -2.263 1.00 92.25 199 GLU A C 1
ATOM 1462 O O . GLU A 1 199 ? -5.739 -3.005 -3.130 1.00 92.25 199 GLU A O 1
ATOM 1467 N N . TYR A 1 200 ? -4.245 -3.741 -1.660 1.00 96.62 200 TYR A N 1
ATOM 1468 C CA . TYR A 1 200 ? -4.268 -5.116 -2.164 1.00 96.62 200 TYR A CA 1
ATOM 1469 C C . TYR A 1 200 ? -5.150 -6.070 -1.354 1.00 96.62 200 TYR A C 1
ATOM 1471 O O . TYR A 1 200 ? -5.318 -5.979 -0.139 1.00 96.62 200 TYR A O 1
ATOM 1479 N N . LEU A 1 201 ? -5.699 -7.071 -2.034 1.00 97.75 201 LEU A N 1
ATOM 1480 C CA . LEU A 1 201 ? -6.621 -8.054 -1.482 1.00 97.75 201 LEU A CA 1
ATOM 1481 C C . LEU A 1 201 ? -6.147 -9.467 -1.794 1.00 97.75 201 LEU A C 1
ATOM 1483 O O . LEU A 1 201 ? -5.673 -9.762 -2.892 1.00 97.75 201 LEU A O 1
ATOM 1487 N N . ALA A 1 202 ? -6.389 -10.385 -0.863 1.00 96.31 202 ALA A N 1
ATOM 1488 C CA . ALA A 1 202 ? -6.257 -11.809 -1.117 1.00 96.31 202 ALA A CA 1
ATOM 1489 C C . ALA A 1 202 ? -7.310 -12.614 -0.353 1.00 96.31 202 ALA A C 1
ATOM 1491 O O . ALA A 1 202 ? -7.424 -12.545 0.870 1.00 96.31 202 ALA A O 1
ATOM 1492 N N . TRP A 1 203 ? -8.076 -13.437 -1.067 1.00 95.50 203 TRP A N 1
ATOM 1493 C CA . TRP A 1 203 ? -8.962 -14.408 -0.432 1.00 95.50 203 TRP A CA 1
ATOM 1494 C C . TRP A 1 203 ? -8.167 -15.620 0.058 1.00 95.50 203 TRP A C 1
ATOM 1496 O O . TRP A 1 203 ? -7.276 -16.130 -0.623 1.00 95.50 203 TRP A O 1
ATOM 1506 N N . SER A 1 204 ? -8.546 -16.144 1.219 1.00 91.75 204 SER A N 1
ATOM 1507 C CA . SER A 1 204 ? -8.223 -17.527 1.583 1.00 91.75 204 SER A CA 1
ATOM 1508 C C . SER A 1 204 ? -8.779 -18.512 0.539 1.00 91.75 204 SER A C 1
ATOM 1510 O O . SER A 1 204 ? -9.828 -18.243 -0.055 1.00 91.75 204 SER A O 1
ATOM 1512 N N . PRO A 1 205 ? -8.144 -19.684 0.333 1.00 84.88 205 PRO A N 1
ATOM 1513 C CA . PRO A 1 205 ? -8.593 -20.652 -0.672 1.00 84.88 205 PRO A CA 1
ATOM 1514 C C . PRO A 1 205 ? -10.042 -21.138 -0.523 1.00 84.88 205 PRO A C 1
ATOM 1516 O O . PRO A 1 205 ? -10.647 -21.546 -1.511 1.00 84.88 205 PRO A O 1
ATOM 1519 N N . ASP A 1 206 ? -10.599 -21.116 0.691 1.00 88.38 206 ASP A N 1
ATOM 1520 C CA . ASP A 1 206 ? -11.989 -21.501 0.963 1.00 88.38 206 ASP A CA 1
ATOM 1521 C C . ASP A 1 206 ? -12.979 -20.320 0.931 1.00 88.38 206 ASP A C 1
ATOM 1523 O O . ASP A 1 206 ? -14.177 -20.523 1.123 1.00 88.38 206 ASP A O 1
ATOM 1527 N N . GLY A 1 207 ? -12.495 -19.097 0.682 1.00 91.62 207 GLY A N 1
ATOM 1528 C CA . GLY A 1 207 ? -13.301 -17.880 0.608 1.00 91.62 207 GLY A CA 1
ATOM 1529 C C . GLY A 1 207 ? -13.853 -17.387 1.949 1.00 91.62 207 GLY A C 1
ATOM 1530 O O . GLY A 1 207 ? -14.677 -16.477 1.957 1.00 91.62 207 GLY A O 1
ATOM 1531 N N . THR A 1 208 ? -13.436 -17.960 3.084 1.00 93.38 208 THR A N 1
ATOM 1532 C CA . THR A 1 208 ? -13.976 -17.600 4.413 1.00 93.38 208 THR A CA 1
ATOM 1533 C C . THR A 1 208 ? -13.232 -16.452 5.090 1.00 93.38 208 THR A C 1
ATOM 1535 O O . THR A 1 208 ? -13.748 -15.833 6.021 1.00 93.38 208 THR A O 1
ATOM 1538 N N . LYS A 1 209 ? -12.021 -16.156 4.623 1.00 95.69 209 LYS A N 1
ATOM 1539 C CA . LYS A 1 209 ? -11.200 -15.013 5.029 1.00 95.69 209 LYS A CA 1
ATOM 1540 C C . LYS A 1 209 ? -10.821 -14.165 3.827 1.00 95.69 209 LYS A C 1
ATOM 1542 O O . LYS A 1 209 ? -10.423 -14.722 2.800 1.00 95.69 209 LYS A O 1
ATOM 1547 N N . LEU A 1 210 ? -10.885 -12.854 4.006 1.00 97.88 210 LEU A N 1
ATOM 1548 C CA . LEU A 1 210 ? -10.284 -11.852 3.139 1.00 97.88 210 LEU A CA 1
ATOM 1549 C C . LEU A 1 210 ? -9.134 -11.194 3.902 1.00 97.88 210 LEU A C 1
ATOM 1551 O O . LEU A 1 210 ? -9.322 -10.725 5.023 1.00 97.88 210 LEU A O 1
ATOM 1555 N N . TYR A 1 211 ? -7.960 -11.190 3.293 1.00 97.94 211 TYR A N 1
ATOM 1556 C CA . TYR A 1 211 ? -6.777 -10.492 3.770 1.00 97.94 211 TYR A CA 1
ATOM 1557 C C . TYR A 1 211 ? -6.648 -9.201 2.976 1.00 97.94 211 TYR A C 1
ATOM 1559 O O . TYR A 1 211 ? -6.736 -9.231 1.747 1.00 97.94 211 TYR A O 1
ATOM 1567 N N . VAL A 1 212 ? -6.500 -8.091 3.686 1.00 98.62 212 VAL A N 1
ATOM 1568 C CA . VAL A 1 212 ? -6.463 -6.744 3.129 1.00 98.62 212 VAL A CA 1
ATOM 1569 C C . VAL A 1 212 ? -5.123 -6.131 3.490 1.00 98.62 212 VAL A C 1
ATOM 1571 O O . VAL A 1 212 ? -4.803 -6.002 4.672 1.00 98.62 212 VAL A O 1
ATOM 1574 N N . ASN A 1 213 ? -4.336 -5.841 2.470 1.00 98.25 213 ASN A N 1
ATOM 1575 C CA . ASN A 1 213 ? -3.040 -5.211 2.586 1.00 98.25 213 ASN A CA 1
ATOM 1576 C C . ASN A 1 213 ? -3.197 -3.698 2.735 1.00 98.25 213 ASN A C 1
ATOM 1578 O O . ASN A 1 213 ? -4.027 -3.114 2.042 1.00 98.25 213 ASN A O 1
ATOM 1582 N N . LEU A 1 214 ? -2.403 -3.116 3.629 1.00 98.31 214 LEU A N 1
ATOM 1583 C CA . LEU A 1 214 ? -2.278 -1.681 3.846 1.00 98.31 214 LEU A CA 1
ATOM 1584 C C . LEU A 1 214 ? -0.787 -1.326 3.681 1.00 98.31 214 LEU A C 1
ATOM 1586 O O . LEU A 1 214 ? -0.008 -1.535 4.626 1.00 98.31 214 LEU A O 1
ATOM 1590 N N . GLN A 1 215 ? -0.369 -0.913 2.481 1.00 96.75 215 GLN A N 1
ATOM 1591 C CA . GLN A 1 215 ? 1.046 -0.758 2.118 1.00 96.75 215 GLN A CA 1
ATOM 1592 C C . GLN A 1 215 ? 1.721 0.311 2.979 1.00 96.75 215 GLN A C 1
ATOM 1594 O O . GLN A 1 215 ? 2.687 0.001 3.690 1.00 96.75 215 GLN A O 1
ATOM 1599 N N . GLU A 1 216 ? 1.139 1.506 3.022 1.00 96.50 216 GLU A N 1
ATOM 1600 C CA . GLU A 1 216 ? 1.587 2.698 3.755 1.00 96.50 216 GLU A CA 1
ATOM 1601 C C . GLU A 1 216 ? 1.669 2.359 5.240 1.00 96.50 216 GLU A C 1
ATOM 1603 O O . GLU A 1 216 ? 2.602 2.729 5.947 1.00 96.50 216 GLU A O 1
ATOM 1608 N N . ASN A 1 217 ? 0.723 1.562 5.738 1.00 98.31 217 ASN A N 1
ATOM 1609 C CA . ASN A 1 217 ? 0.672 1.188 7.145 1.00 98.31 217 ASN A CA 1
ATOM 1610 C C . ASN A 1 217 ? 1.596 0.032 7.527 1.00 98.31 217 ASN A C 1
ATOM 1612 O O . ASN A 1 217 ? 1.696 -0.304 8.716 1.00 98.31 217 ASN A O 1
ATOM 1616 N N . SER A 1 218 ? 2.262 -0.604 6.556 1.00 97.75 218 SER A N 1
ATOM 1617 C CA . SER A 1 218 ? 3.070 -1.804 6.777 1.00 97.75 218 SER A CA 1
ATOM 1618 C C . SER A 1 218 ? 2.272 -2.872 7.552 1.00 97.75 218 SER A C 1
ATOM 1620 O O . SER A 1 218 ? 2.807 -3.505 8.477 1.00 97.75 218 SER A O 1
ATOM 1622 N N . ALA A 1 219 ? 0.994 -3.079 7.211 1.00 98.31 219 ALA A N 1
ATOM 1623 C CA . ALA A 1 219 ? 0.085 -3.921 7.988 1.00 98.31 219 ALA A CA 1
ATOM 1624 C C . ALA A 1 219 ? -0.933 -4.707 7.148 1.00 98.31 219 ALA A C 1
ATOM 1626 O O . ALA A 1 219 ? -1.246 -4.375 6.012 1.00 98.31 219 ALA A O 1
ATOM 1627 N N . LEU A 1 220 ? -1.483 -5.760 7.759 1.00 98.50 220 LEU A N 1
ATOM 1628 C CA . LEU A 1 220 ? -2.517 -6.613 7.186 1.00 98.50 220 LEU A CA 1
ATOM 1629 C C . LEU A 1 220 ? -3.769 -6.613 8.065 1.00 98.50 220 LEU A C 1
ATOM 1631 O O . LEU A 1 220 ? -3.705 -6.969 9.245 1.00 98.50 220 LEU A O 1
ATOM 1635 N N . VAL A 1 221 ? -4.922 -6.317 7.474 1.00 98.56 221 VAL A N 1
ATOM 1636 C CA . VAL A 1 221 ? -6.238 -6.510 8.092 1.00 98.56 221 VAL A CA 1
ATOM 1637 C C . VAL A 1 221 ? -6.819 -7.857 7.663 1.00 98.56 221 VAL A C 1
ATOM 1639 O O . VAL A 1 221 ? -6.765 -8.243 6.497 1.00 98.56 221 VAL A O 1
ATOM 1642 N N . THR A 1 222 ? -7.399 -8.598 8.609 1.00 98.06 222 THR A N 1
ATOM 1643 C CA . THR A 1 222 ? -8.108 -9.856 8.319 1.00 98.06 222 THR A CA 1
ATOM 1644 C C . THR A 1 222 ? -9.605 -9.692 8.539 1.00 98.06 222 THR A C 1
ATOM 1646 O O . THR A 1 222 ? -10.041 -9.258 9.603 1.00 98.06 222 THR A O 1
ATOM 1649 N N . ILE A 1 223 ? -10.405 -10.091 7.552 1.00 98.44 223 ILE A N 1
ATOM 1650 C CA . ILE A 1 223 ? -11.868 -10.069 7.599 1.00 98.44 223 ILE A CA 1
ATOM 1651 C C . ILE A 1 223 ? -12.402 -11.497 7.479 1.00 98.44 223 ILE A C 1
ATOM 1653 O O . ILE A 1 223 ? -12.089 -12.218 6.532 1.00 98.44 223 ILE A O 1
ATOM 1657 N N . THR A 1 224 ? -13.269 -11.902 8.404 1.00 97.38 224 THR A N 1
ATOM 1658 C CA . THR A 1 224 ? -14.091 -13.108 8.272 1.00 97.38 224 THR A CA 1
ATOM 1659 C C . THR A 1 224 ? -15.298 -12.838 7.385 1.00 97.38 224 THR A C 1
ATOM 1661 O O . THR A 1 224 ? -16.116 -11.979 7.704 1.00 97.38 224 THR A O 1
ATOM 1664 N N . ALA A 1 225 ? -15.467 -13.636 6.333 1.00 95.94 225 ALA A N 1
ATOM 1665 C CA . ALA A 1 225 ? -16.687 -13.723 5.545 1.00 95.94 225 ALA A CA 1
ATOM 1666 C C . ALA A 1 225 ? -17.553 -14.894 6.032 1.00 95.94 225 ALA A C 1
ATOM 1668 O O . ALA A 1 225 ? -17.108 -16.037 6.143 1.00 95.94 225 ALA A O 1
ATOM 1669 N N . SER A 1 226 ? -18.818 -14.611 6.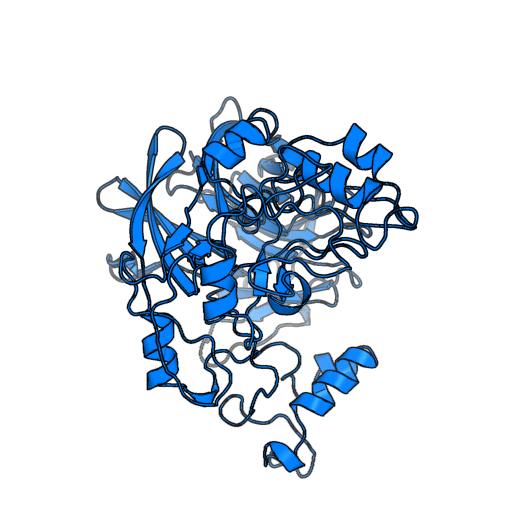331 1.00 94.12 226 SER A N 1
ATOM 1670 C CA . SER A 1 226 ? -19.793 -15.601 6.786 1.00 94.12 226 SER A CA 1
ATOM 1671 C C . SER A 1 226 ? -21.160 -15.341 6.160 1.00 94.12 226 SER A C 1
ATOM 1673 O O . SER A 1 226 ? -21.430 -14.253 5.661 1.00 94.12 226 SER A O 1
ATOM 1675 N N . GLN A 1 227 ? -22.079 -16.305 6.266 1.00 86.56 227 GLN A N 1
ATOM 1676 C CA . GLN A 1 227 ? -23.472 -16.096 5.836 1.00 86.56 227 GLN A CA 1
ATOM 1677 C C . GLN A 1 227 ? -24.167 -14.946 6.586 1.00 86.56 227 GLN A C 1
ATOM 1679 O O . GLN A 1 227 ? -25.131 -14.381 6.084 1.00 86.56 227 GLN A O 1
ATOM 1684 N N . SER A 1 228 ? -23.711 -14.624 7.800 1.00 87.88 228 SER A N 1
ATOM 1685 C CA . SER A 1 228 ? -24.248 -13.535 8.624 1.00 87.88 228 SER A CA 1
ATOM 1686 C C . SER A 1 228 ? -23.633 -12.164 8.328 1.00 87.88 228 SER A C 1
ATOM 1688 O O . SER A 1 228 ? -24.055 -11.186 8.940 1.00 87.88 228 SER A O 1
ATOM 1690 N N . GLY A 1 229 ? -22.655 -12.085 7.422 1.00 94.69 229 GLY A N 1
ATOM 1691 C CA . GLY A 1 229 ? -21.953 -10.856 7.065 1.00 94.69 229 GLY A CA 1
ATOM 1692 C C . GLY A 1 229 ? -20.443 -10.956 7.257 1.00 94.69 229 GLY A C 1
ATOM 1693 O O . GLY A 1 229 ? -19.881 -12.051 7.381 1.00 94.69 229 GLY A O 1
ATOM 1694 N N . PHE A 1 230 ? -19.807 -9.788 7.289 1.00 97.69 230 PHE A N 1
ATOM 1695 C CA . PHE A 1 230 ? -18.358 -9.619 7.336 1.00 97.69 230 PHE A CA 1
ATOM 1696 C C . PHE A 1 230 ? -17.930 -9.072 8.697 1.00 97.69 230 PHE A C 1
ATOM 1698 O O . PHE A 1 230 ? -18.597 -8.207 9.264 1.00 97.69 230 PHE A O 1
ATOM 1705 N N . THR A 1 231 ? -16.848 -9.601 9.259 1.00 97.00 231 THR A N 1
ATOM 1706 C CA . THR A 1 231 ? -16.322 -9.181 10.565 1.00 97.00 231 THR A CA 1
ATOM 1707 C C . THR A 1 231 ? -14.835 -8.916 10.444 1.00 97.00 231 THR A C 1
ATOM 1709 O O . THR A 1 231 ? -14.106 -9.795 9.999 1.00 97.00 231 THR A O 1
ATOM 1712 N N . VAL A 1 232 ? -14.394 -7.723 10.838 1.00 97.75 232 VAL A N 1
ATOM 1713 C CA . VAL A 1 232 ? -12.970 -7.398 10.948 1.00 97.75 232 VAL A CA 1
ATOM 1714 C C . VAL A 1 232 ? -12.424 -8.109 12.186 1.00 97.75 232 VAL A C 1
ATOM 1716 O O . VAL A 1 232 ? -12.884 -7.860 13.299 1.00 97.75 232 VAL A O 1
ATOM 1719 N N . ASP A 1 233 ? -11.493 -9.038 11.985 1.00 96.56 233 ASP A N 1
ATOM 1720 C CA . ASP A 1 233 ? -10.917 -9.852 13.057 1.00 96.56 233 ASP A CA 1
ATOM 1721 C C . ASP A 1 233 ? -9.802 -9.107 13.804 1.00 96.56 233 ASP A C 1
ATOM 1723 O O . ASP A 1 233 ? -9.645 -9.289 15.012 1.00 96.56 233 ASP A O 1
ATOM 1727 N N . GLY A 1 234 ? -9.022 -8.299 13.081 1.00 96.81 234 GLY A N 1
ATOM 1728 C CA . GLY A 1 234 ? -7.876 -7.569 13.611 1.00 96.81 234 GLY A CA 1
ATOM 1729 C C . GLY A 1 234 ? -6.941 -7.049 12.519 1.00 96.81 234 GLY A C 1
ATOM 1730 O O . GLY A 1 234 ? -7.140 -7.314 11.330 1.00 96.81 234 GLY A O 1
ATOM 1731 N N . ILE A 1 235 ? -5.917 -6.324 12.966 1.00 98.25 235 ILE A N 1
ATOM 1732 C CA . ILE A 1 235 ? -4.807 -5.788 12.174 1.00 98.25 235 ILE A CA 1
ATOM 1733 C C . ILE A 1 235 ? -3.488 -6.360 12.708 1.00 98.25 235 ILE A C 1
ATOM 1735 O O . ILE A 1 235 ? -3.357 -6.639 13.901 1.00 98.25 235 ILE A O 1
ATOM 173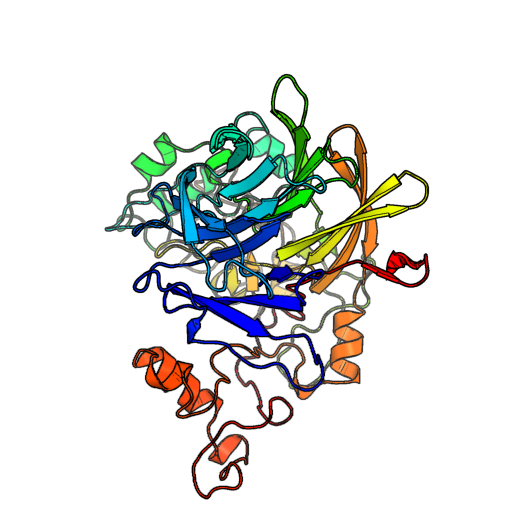9 N N . SER A 1 236 ? -2.519 -6.610 11.835 1.00 98.44 236 SER A N 1
ATOM 1740 C CA . SER A 1 236 ? -1.198 -7.122 12.210 1.00 98.44 236 SER A CA 1
ATOM 1741 C C . SER A 1 236 ? -0.114 -6.484 11.361 1.00 98.44 236 SER A C 1
ATOM 1743 O O . SER A 1 236 ? -0.165 -6.557 10.138 1.00 98.44 236 SER A O 1
ATOM 1745 N N . ALA A 1 237 ? 0.881 -5.885 12.009 1.00 98.25 237 ALA A N 1
ATOM 1746 C CA . ALA A 1 237 ? 2.013 -5.285 11.321 1.00 98.25 237 ALA A CA 1
ATOM 1747 C C . ALA A 1 237 ? 2.936 -6.347 10.700 1.00 98.25 237 ALA A C 1
ATOM 1749 O O . ALA A 1 237 ? 3.202 -7.395 11.298 1.00 98.25 237 ALA A O 1
ATOM 1750 N N . TYR A 1 238 ? 3.501 -6.042 9.533 1.00 98.12 238 TYR A N 1
ATOM 1751 C CA . TYR A 1 238 ? 4.553 -6.843 8.897 1.00 98.12 238 TYR A CA 1
ATOM 1752 C C . TYR A 1 238 ? 5.903 -6.725 9.620 1.00 98.12 238 TYR A C 1
ATOM 1754 O O . TYR A 1 238 ? 6.754 -7.620 9.521 1.00 98.12 238 TYR A O 1
ATOM 1762 N N . GLY A 1 239 ? 6.086 -5.643 10.382 1.00 96.44 239 GLY A N 1
ATOM 1763 C CA . GLY A 1 239 ? 7.254 -5.385 11.213 1.00 96.44 239 GLY A CA 1
ATOM 1764 C C . GLY A 1 239 ? 8.491 -4.928 10.437 1.00 96.44 239 GLY A C 1
ATOM 1765 O O . GLY A 1 239 ? 8.627 -5.111 9.228 1.00 96.44 239 GLY A O 1
ATOM 1766 N N . LEU A 1 240 ? 9.449 -4.363 11.169 1.00 96.44 240 LEU A N 1
ATOM 1767 C CA . LEU A 1 240 ? 10.647 -3.750 10.595 1.00 96.44 240 LEU A CA 1
ATOM 1768 C C . LEU A 1 240 ? 11.743 -4.771 10.251 1.00 96.44 240 LEU A C 1
ATOM 1770 O O . LEU A 1 240 ? 11.908 -5.799 10.921 1.00 96.44 240 LEU A O 1
ATOM 1774 N N . LYS A 1 241 ? 12.537 -4.469 9.226 1.00 95.44 241 LYS A N 1
ATOM 1775 C CA . LYS A 1 241 ? 13.779 -5.165 8.874 1.00 95.44 241 LYS A CA 1
ATOM 1776 C C . LYS A 1 241 ? 14.974 -4.391 9.435 1.00 95.44 241 LYS A C 1
ATOM 1778 O O . LYS A 1 241 ? 15.090 -3.195 9.206 1.00 95.44 241 LYS A O 1
ATOM 1783 N N . ASP A 1 242 ? 15.845 -5.065 10.187 1.00 95.75 242 ASP A N 1
ATOM 1784 C CA . ASP A 1 242 ? 17.045 -4.468 10.796 1.00 95.75 242 ASP A CA 1
ATOM 1785 C C . ASP A 1 242 ? 18.272 -4.644 9.885 1.00 95.75 242 ASP A C 1
ATOM 1787 O O . ASP A 1 242 ? 18.653 -5.770 9.542 1.00 95.75 242 ASP A O 1
ATOM 1791 N N . TRP A 1 243 ? 18.888 -3.525 9.498 1.00 94.75 243 TRP A N 1
ATOM 1792 C CA . TRP A 1 243 ? 20.060 -3.474 8.616 1.00 94.75 243 TRP A CA 1
ATOM 1793 C C . TRP A 1 243 ? 21.386 -3.337 9.372 1.00 94.75 243 TRP A C 1
ATOM 1795 O O . TRP A 1 243 ? 22.460 -3.250 8.767 1.00 94.75 243 TRP A O 1
ATOM 1805 N N . SER A 1 244 ? 21.347 -3.355 10.702 1.00 94.62 244 SER A N 1
ATOM 1806 C CA . SER A 1 244 ? 22.539 -3.456 11.535 1.00 94.62 244 SER A CA 1
ATOM 1807 C C . SER A 1 244 ? 23.131 -4.871 11.513 1.00 94.62 244 SER A C 1
ATOM 1809 O O . SER A 1 244 ? 22.546 -5.823 10.994 1.00 94.62 244 SER A O 1
ATOM 1811 N N . SER A 1 245 ? 24.308 -5.039 12.118 1.00 94.94 245 SER A N 1
ATOM 1812 C CA . SER A 1 245 ? 24.957 -6.350 12.242 1.00 94.94 245 SER A CA 1
ATOM 1813 C C . SER A 1 245 ? 24.242 -7.311 13.201 1.00 94.94 245 SER A C 1
ATOM 1815 O O . SER A 1 245 ? 24.587 -8.491 13.232 1.00 94.94 245 SER A O 1
ATOM 1817 N N . SER A 1 246 ? 23.268 -6.832 13.988 1.00 92.94 246 SER A N 1
ATOM 1818 C CA . SER A 1 246 ? 22.384 -7.686 14.793 1.00 92.94 246 SER A CA 1
ATOM 1819 C C . SER A 1 246 ? 21.145 -8.174 14.040 1.00 92.94 246 SER A C 1
ATOM 1821 O O . SER A 1 246 ? 20.452 -9.055 14.551 1.00 92.94 246 SER A O 1
ATOM 1823 N N . GLY A 1 247 ? 20.870 -7.627 12.853 1.00 91.06 247 GLY A N 1
ATOM 1824 C CA . GLY A 1 247 ? 19.792 -8.075 11.979 1.00 91.06 247 GLY A CA 1
ATOM 1825 C C . GLY A 1 247 ? 20.101 -9.388 11.251 1.00 91.06 247 GLY A C 1
ATOM 1826 O O . GLY A 1 247 ? 21.130 -10.029 11.462 1.00 91.06 247 GLY A O 1
ATOM 1827 N N . THR A 1 248 ? 19.193 -9.799 10.363 1.00 88.06 248 THR A N 1
ATOM 1828 C CA . THR A 1 248 ? 19.330 -11.013 9.530 1.00 88.06 248 THR A CA 1
ATOM 1829 C C . THR A 1 248 ? 19.888 -10.732 8.130 1.00 88.06 248 THR A C 1
ATOM 1831 O O . THR A 1 248 ? 20.006 -11.644 7.309 1.00 88.06 248 THR A O 1
ATOM 1834 N N . THR A 1 249 ? 20.218 -9.475 7.839 1.00 93.88 249 THR A N 1
ATOM 1835 C CA . THR A 1 249 ? 20.699 -9.004 6.534 1.00 93.88 249 THR A CA 1
ATOM 1836 C C . THR A 1 249 ? 22.226 -9.128 6.428 1.00 93.88 249 THR A C 1
ATOM 1838 O O . THR A 1 249 ? 22.910 -9.450 7.396 1.00 93.88 249 THR A O 1
ATOM 1841 N N . GLN A 1 250 ? 22.786 -8.892 5.241 1.00 93.06 250 GLN A N 1
ATOM 1842 C CA . GLN A 1 250 ? 24.237 -8.781 5.006 1.00 93.06 250 GLN A CA 1
ATOM 1843 C C . GLN A 1 250 ? 24.662 -7.323 4.762 1.00 93.06 250 GLN A C 1
ATOM 1845 O O . GLN A 1 250 ? 25.711 -7.075 4.174 1.00 93.06 250 GLN A O 1
ATOM 1850 N N . GLY A 1 251 ? 23.838 -6.370 5.201 1.00 91.12 251 GLY A N 1
ATOM 1851 C CA . GLY A 1 251 ? 23.982 -4.957 4.875 1.00 91.12 251 GLY A CA 1
ATOM 1852 C C . GLY A 1 251 ? 23.199 -4.548 3.629 1.00 91.12 251 GLY A C 1
ATOM 1853 O O . GLY A 1 251 ? 22.547 -5.375 2.983 1.00 91.12 251 GLY A O 1
ATOM 1854 N N . ILE A 1 252 ? 23.271 -3.254 3.352 1.00 89.12 252 ILE A N 1
ATOM 1855 C CA . ILE A 1 252 ? 22.556 -2.522 2.306 1.00 89.12 252 ILE A CA 1
ATOM 1856 C C . ILE A 1 252 ? 23.526 -1.533 1.659 1.00 89.12 252 ILE A C 1
ATOM 1858 O O . ILE A 1 252 ? 24.433 -1.036 2.340 1.00 89.12 252 ILE A O 1
ATOM 1862 N N . ASP A 1 253 ? 23.353 -1.271 0.368 1.00 86.94 253 ASP A N 1
ATOM 1863 C CA . ASP A 1 253 ? 24.047 -0.179 -0.303 1.00 86.94 253 ASP A CA 1
ATOM 1864 C C . ASP A 1 253 ? 23.228 1.110 -0.204 1.00 86.94 253 ASP A C 1
ATOM 1866 O O . ASP A 1 253 ? 22.045 1.155 -0.533 1.00 86.94 253 ASP A O 1
ATOM 1870 N N . THR A 1 254 ? 23.869 2.155 0.305 1.00 83.56 254 THR A N 1
ATOM 1871 C CA . THR A 1 254 ? 23.252 3.459 0.572 1.00 83.56 254 THR A CA 1
ATOM 1872 C C . THR A 1 254 ? 24.142 4.606 0.100 1.00 83.56 254 THR A C 1
ATOM 1874 O O . THR A 1 254 ? 23.915 5.767 0.463 1.00 83.56 254 THR A O 1
ATOM 1877 N N . VAL A 1 255 ? 25.206 4.313 -0.650 1.00 79.88 255 VAL A N 1
ATOM 1878 C CA . VAL A 1 255 ? 26.155 5.304 -1.172 1.00 79.88 255 VAL A CA 1
ATOM 1879 C C . VAL A 1 255 ? 25.946 5.414 -2.685 1.00 79.88 255 VAL A C 1
ATOM 1881 O O . VAL A 1 255 ? 25.343 4.553 -3.298 1.00 79.88 255 VAL A O 1
ATOM 1884 N N . GLU A 1 256 ? 26.212 6.594 -3.240 1.00 76.75 256 GLU A N 1
ATOM 1885 C CA . GLU A 1 256 ? 26.012 6.875 -4.669 1.00 76.75 256 GLU A CA 1
ATOM 1886 C C . GLU A 1 256 ? 27.408 7.097 -5.220 1.00 76.75 256 GLU A C 1
ATOM 1888 O O . GLU A 1 256 ? 27.953 8.196 -5.124 1.00 76.75 256 GLU A O 1
ATOM 1893 N N . ASP A 1 257 ? 28.037 6.004 -5.624 1.00 76.38 257 ASP A N 1
ATOM 1894 C CA . ASP A 1 257 ? 29.436 5.961 -6.044 1.00 76.38 257 ASP A CA 1
ATOM 1895 C C . ASP A 1 257 ? 29.682 4.947 -7.174 1.00 76.38 257 ASP A C 1
ATOM 1897 O O . ASP A 1 257 ? 30.832 4.597 -7.434 1.00 76.38 257 ASP A O 1
ATOM 1901 N N . ASP A 1 258 ? 28.615 4.506 -7.853 1.00 71.69 258 ASP A N 1
ATOM 1902 C CA . ASP A 1 258 ? 28.613 3.467 -8.896 1.00 71.69 258 ASP A CA 1
ATOM 1903 C C . ASP A 1 258 ? 29.175 2.103 -8.438 1.00 71.69 258 ASP A C 1
ATOM 1905 O O . ASP A 1 258 ? 29.386 1.197 -9.252 1.00 71.69 258 ASP A O 1
ATOM 1909 N N . ASP A 1 259 ? 29.398 1.929 -7.132 1.00 76.19 259 ASP A N 1
ATOM 1910 C CA . ASP A 1 259 ? 29.976 0.739 -6.529 1.00 76.19 259 ASP A CA 1
ATOM 1911 C C . ASP A 1 259 ? 28.931 0.031 -5.659 1.00 76.19 259 ASP A C 1
ATOM 1913 O O . ASP A 1 259 ? 28.417 0.561 -4.688 1.00 76.19 259 ASP A O 1
ATOM 1917 N N . CYS A 1 260 ? 28.669 -1.240 -5.946 1.00 81.12 260 CYS A N 1
ATOM 1918 C CA . CYS A 1 260 ? 27.716 -2.044 -5.184 1.00 81.12 260 CYS A CA 1
ATOM 1919 C C . CYS A 1 260 ? 28.298 -2.543 -3.844 1.00 81.12 260 CYS A C 1
ATOM 1921 O O . CYS A 1 260 ? 28.712 -3.709 -3.730 1.00 81.12 260 CYS A O 1
ATOM 1923 N N . VAL A 1 261 ? 28.357 -1.682 -2.822 1.00 86.06 261 VAL A N 1
ATOM 1924 C CA . VAL A 1 261 ? 28.987 -2.000 -1.526 1.00 86.06 261 VAL A CA 1
ATOM 1925 C C . VAL A 1 261 ? 27.963 -2.103 -0.400 1.00 86.06 261 VAL A C 1
ATOM 1927 O O . VAL A 1 261 ? 27.600 -1.131 0.260 1.00 86.06 261 VAL A O 1
ATOM 1930 N N . LEU A 1 262 ? 27.587 -3.343 -0.080 1.00 89.62 262 LEU A N 1
ATOM 1931 C CA . LEU A 1 262 ? 26.717 -3.623 1.060 1.00 89.62 262 LEU A CA 1
ATOM 1932 C C . LEU A 1 262 ? 27.447 -3.408 2.386 1.00 89.62 262 LEU A C 1
ATOM 1934 O O . LEU A 1 262 ? 28.486 -4.019 2.661 1.00 89.62 262 LEU A O 1
ATOM 1938 N N . ALA A 1 263 ? 26.852 -2.589 3.246 1.00 91.69 263 ALA A N 1
ATOM 1939 C CA . ALA A 1 263 ? 27.349 -2.342 4.588 1.00 91.69 263 ALA A CA 1
ATOM 1940 C C . ALA A 1 263 ? 26.219 -2.397 5.617 1.00 91.69 263 ALA A C 1
ATOM 1942 O O . ALA A 1 263 ? 25.078 -2.017 5.360 1.00 91.69 263 ALA A O 1
ATOM 1943 N N . HIS A 1 264 ? 26.543 -2.869 6.820 1.00 95.31 264 HIS A N 1
ATOM 1944 C CA . HIS A 1 264 ? 25.616 -2.772 7.941 1.00 95.31 264 HIS A CA 1
ATOM 1945 C C . HIS A 1 264 ? 25.475 -1.317 8.390 1.00 95.31 264 HIS A C 1
ATOM 1947 O O . HIS A 1 264 ? 26.469 -0.593 8.496 1.00 95.31 264 HIS A O 1
ATOM 1953 N N . ARG A 1 265 ? 24.247 -0.918 8.717 1.00 93.88 265 ARG A N 1
ATOM 1954 C CA . ARG A 1 265 ? 23.896 0.430 9.176 1.00 93.88 265 ARG A CA 1
ATOM 1955 C C . ARG A 1 265 ? 23.326 0.346 10.599 1.00 93.88 265 ARG A C 1
ATOM 1957 O O . ARG A 1 265 ? 22.178 -0.061 10.772 1.00 93.88 265 ARG A O 1
ATOM 1964 N N . PRO A 1 266 ? 24.121 0.634 11.649 1.00 94.00 266 PRO A N 1
ATOM 1965 C CA . PRO A 1 266 ? 23.646 0.593 13.032 1.00 94.00 266 PRO A CA 1
ATOM 1966 C C . PRO A 1 266 ? 22.428 1.494 13.245 1.00 94.00 266 PRO A C 1
ATOM 1968 O O . PRO A 1 266 ? 22.432 2.639 12.806 1.00 94.00 266 PRO A O 1
ATOM 1971 N N . GLY A 1 267 ? 21.392 0.977 13.908 1.00 93.00 267 GLY A N 1
ATOM 1972 C CA . GLY A 1 267 ? 20.175 1.738 14.212 1.00 93.00 267 GLY A CA 1
ATOM 1973 C C . GLY A 1 267 ? 19.254 2.013 13.017 1.00 93.00 267 GLY A C 1
ATOM 1974 O O . GLY A 1 267 ? 18.197 2.602 13.221 1.00 93.00 267 GLY A O 1
ATOM 1975 N N . PHE A 1 268 ? 19.614 1.575 11.806 1.00 94.94 268 PHE A N 1
ATOM 1976 C CA . PHE A 1 268 ? 18.798 1.746 10.607 1.00 94.94 268 PHE A CA 1
ATOM 1977 C C . PHE A 1 268 ? 17.890 0.542 10.363 1.00 94.94 268 PHE A C 1
ATOM 1979 O O . PHE A 1 268 ? 18.318 -0.616 10.448 1.00 94.94 268 PHE A O 1
ATOM 1986 N N . LYS A 1 269 ? 16.633 0.826 10.030 1.00 95.75 269 LYS A N 1
ATOM 1987 C CA . LYS A 1 269 ? 15.624 -0.182 9.712 1.00 95.75 269 LYS A CA 1
ATOM 1988 C C . LYS A 1 269 ? 14.853 0.202 8.457 1.00 95.75 269 LYS A C 1
ATOM 1990 O O . LYS A 1 269 ? 14.856 1.362 8.065 1.00 95.75 269 LYS A O 1
ATOM 1995 N N . THR A 1 270 ? 14.153 -0.755 7.867 1.00 95.12 270 THR A N 1
ATOM 1996 C CA . THR A 1 270 ? 13.131 -0.463 6.857 1.00 95.12 270 THR A CA 1
ATOM 1997 C C . THR A 1 270 ? 11.793 -1.101 7.213 1.00 95.12 270 THR A C 1
ATOM 1999 O O . THR A 1 270 ? 11.751 -2.101 7.941 1.00 95.12 270 THR A O 1
ATOM 2002 N N . MET A 1 271 ? 10.699 -0.505 6.749 1.00 96.00 271 MET A N 1
ATOM 2003 C CA . MET A 1 271 ? 9.348 -1.054 6.881 1.00 96.00 271 MET A CA 1
ATOM 2004 C C . MET A 1 271 ? 9.109 -2.131 5.826 1.00 96.00 271 MET A C 1
ATOM 2006 O O . MET A 1 271 ? 9.605 -2.037 4.714 1.00 96.00 271 MET A O 1
ATOM 2010 N N . ARG A 1 272 ? 8.356 -3.181 6.156 1.00 95.69 272 ARG A N 1
ATOM 2011 C CA . ARG A 1 272 ? 7.919 -4.153 5.148 1.00 95.69 272 ARG A CA 1
ATOM 2012 C C . ARG A 1 272 ? 6.561 -3.715 4.637 1.00 95.69 272 ARG A C 1
ATOM 2014 O O . ARG A 1 272 ? 5.548 -3.997 5.264 1.00 95.69 272 ARG A O 1
ATOM 2021 N N . MET A 1 273 ? 6.598 -2.998 3.529 1.00 95.56 273 MET A N 1
ATOM 2022 C CA . MET A 1 273 ? 5.452 -2.333 2.924 1.00 95.56 273 MET A CA 1
ATOM 2023 C C . MET A 1 273 ? 5.191 -3.000 1.587 1.00 95.56 273 MET A C 1
ATOM 2025 O O . MET A 1 273 ? 5.883 -2.679 0.621 1.00 95.56 273 MET A O 1
ATOM 2029 N N . PRO A 1 274 ? 4.363 -4.049 1.550 1.00 95.94 274 PRO A N 1
ATOM 2030 C CA . PRO A 1 274 ? 4.090 -4.686 0.290 1.00 95.94 274 PRO A CA 1
ATOM 2031 C C . PRO A 1 274 ? 3.099 -3.912 -0.542 1.00 95.94 274 PRO A C 1
ATOM 2033 O O . PRO A 1 274 ? 2.126 -3.448 0.026 1.00 95.94 274 PRO A O 1
ATOM 2036 N N . ASP A 1 275 ? 3.330 -3.876 -1.848 1.00 93.19 275 ASP A N 1
ATOM 2037 C CA . ASP A 1 275 ? 2.324 -3.487 -2.838 1.00 93.19 275 ASP A CA 1
ATOM 2038 C C . ASP A 1 275 ? 1.364 -4.655 -3.029 1.00 93.19 275 ASP A C 1
ATOM 2040 O O . ASP A 1 275 ? 0.210 -4.638 -2.598 1.00 93.19 275 ASP A O 1
ATOM 2044 N N . SER A 1 276 ? 1.885 -5.792 -3.486 1.00 94.44 276 SER A N 1
ATOM 2045 C CA . SER A 1 276 ? 1.067 -6.993 -3.623 1.00 94.44 276 SER A CA 1
ATOM 2046 C C . SER A 1 276 ? 1.300 -8.057 -2.552 1.00 94.44 276 SER A C 1
ATOM 2048 O O . SER A 1 276 ? 2.399 -8.284 -2.023 1.00 94.44 276 SER A O 1
ATOM 2050 N N . ILE A 1 277 ? 0.226 -8.808 -2.293 1.00 96.38 277 ILE A N 1
ATOM 2051 C CA . ILE A 1 277 ? 0.243 -10.000 -1.449 1.00 96.38 277 ILE A CA 1
ATOM 2052 C C . ILE A 1 277 ? -0.339 -11.217 -2.168 1.00 96.38 277 ILE A C 1
ATOM 2054 O O . ILE A 1 277 ? -1.280 -11.125 -2.958 1.00 96.38 277 ILE A O 1
ATOM 2058 N N . ALA A 1 278 ? 0.170 -12.399 -1.829 1.00 94.44 278 ALA A N 1
ATOM 2059 C CA . ALA A 1 278 ? -0.382 -13.670 -2.282 1.00 94.44 278 ALA A CA 1
ATOM 2060 C C . ALA A 1 278 ? -0.612 -14.624 -1.108 1.00 94.44 278 ALA A C 1
ATOM 2062 O O . ALA A 1 278 ? 0.257 -14.810 -0.257 1.00 94.44 278 ALA A O 1
ATOM 2063 N N . MET A 1 279 ? -1.772 -15.282 -1.093 1.00 92.44 279 MET A N 1
ATOM 2064 C CA . MET A 1 279 ? -2.111 -16.279 -0.078 1.00 92.44 279 MET A CA 1
ATOM 2065 C C . MET A 1 279 ? -1.874 -17.693 -0.591 1.00 92.44 279 MET A C 1
ATOM 2067 O O . MET A 1 279 ? -2.357 -18.074 -1.657 1.00 92.44 279 MET A O 1
ATOM 2071 N N . VAL A 1 280 ? -1.191 -18.504 0.211 1.00 91.00 280 VAL A N 1
ATOM 2072 C CA . VAL A 1 280 ? -0.985 -19.932 -0.058 1.00 91.00 280 VAL A CA 1
ATOM 2073 C C . VAL A 1 280 ? -1.287 -20.755 1.188 1.00 91.00 280 VAL A C 1
ATOM 2075 O O . VAL A 1 280 ? -1.305 -20.245 2.306 1.00 91.00 280 VAL A O 1
ATOM 2078 N N . GLN A 1 281 ? -1.534 -22.051 1.010 1.00 89.81 281 GLN A N 1
ATOM 2079 C CA . GLN A 1 281 ? -1.649 -22.995 2.120 1.00 89.81 281 GLN A CA 1
ATOM 2080 C C . GLN A 1 281 ? -0.576 -24.068 1.996 1.00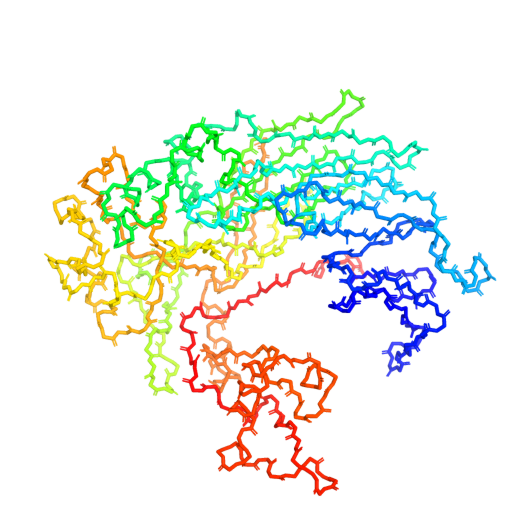 89.81 281 GLN A C 1
ATOM 2082 O O . GLN A 1 281 ? -0.470 -24.733 0.965 1.00 89.81 281 GLN A O 1
ATOM 2087 N N . VAL A 1 282 ? 0.186 -24.264 3.070 1.00 88.25 282 VAL A N 1
ATOM 2088 C CA . VAL A 1 282 ? 1.197 -25.320 3.177 1.00 88.25 282 VAL A CA 1
ATOM 2089 C C . VAL A 1 282 ? 0.839 -26.181 4.379 1.00 88.25 282 VAL A C 1
ATOM 2091 O O . VAL A 1 282 ? 0.763 -25.688 5.501 1.00 88.25 282 VAL A O 1
ATOM 2094 N N . ASP A 1 283 ? 0.541 -27.458 4.131 1.00 88.69 283 ASP A N 1
ATOM 2095 C CA . ASP A 1 283 ? 0.139 -28.436 5.155 1.00 88.69 283 ASP A CA 1
ATOM 2096 C C . ASP A 1 283 ? -1.013 -27.968 6.072 1.00 88.69 283 ASP A C 1
ATOM 2098 O O . ASP A 1 283 ? -1.096 -28.329 7.245 1.00 88.69 283 ASP A O 1
ATOM 2102 N N . GLY A 1 284 ? -1.936 -27.174 5.517 1.00 88.38 284 GLY A N 1
ATOM 2103 C CA . GLY A 1 284 ? -3.096 -26.622 6.226 1.00 88.38 284 GLY A CA 1
ATOM 2104 C C . GLY A 1 284 ? -2.831 -25.311 6.971 1.00 88.38 284 GLY A C 1
ATOM 2105 O O . GLY A 1 284 ? -3.777 -24.712 7.477 1.00 88.38 284 GLY A O 1
ATOM 2106 N N . THR A 1 285 ? -1.586 -24.835 7.004 1.00 91.50 285 THR A N 1
ATOM 2107 C CA . THR A 1 285 ? -1.234 -23.519 7.543 1.00 91.50 285 THR A CA 1
ATOM 2108 C C . THR A 1 285 ? -1.333 -22.470 6.432 1.00 91.50 285 THR A C 1
ATOM 2110 O O . THR A 1 285 ? -0.724 -22.659 5.374 1.00 91.50 285 THR A O 1
ATOM 2113 N N . PRO A 1 286 ? -2.100 -21.382 6.621 1.00 94.00 286 PRO A N 1
ATOM 2114 C CA . PRO A 1 286 ? -2.126 -20.267 5.683 1.00 94.00 286 PRO A CA 1
ATOM 2115 C C . PRO A 1 286 ? -0.846 -19.435 5.793 1.00 94.00 286 PRO A C 1
ATOM 2117 O O . PRO A 1 286 ? -0.374 -19.147 6.894 1.00 94.00 286 PRO A O 1
ATOM 2120 N N . TYR A 1 287 ? -0.319 -19.027 4.643 1.00 95.38 287 TYR A N 1
ATOM 2121 C CA . TYR A 1 287 ? 0.812 -18.120 4.530 1.00 95.38 287 TYR A CA 1
ATOM 2122 C C . TYR A 1 287 ? 0.460 -16.941 3.633 1.00 95.38 287 TYR A C 1
ATOM 2124 O O . TYR A 1 287 ? -0.170 -17.136 2.591 1.00 95.38 287 TYR A O 1
ATOM 2132 N N . VAL A 1 288 ? 0.917 -15.753 4.020 1.00 96.25 288 VAL A N 1
ATOM 2133 C CA . VAL A 1 288 ? 0.941 -14.570 3.159 1.00 96.25 288 VAL A CA 1
ATOM 2134 C C . VAL A 1 288 ? 2.367 -14.350 2.668 1.00 96.25 288 VAL A C 1
ATOM 2136 O O . VAL A 1 288 ? 3.316 -14.351 3.457 1.00 96.25 288 VAL A O 1
ATOM 2139 N N . LEU A 1 289 ? 2.519 -14.225 1.355 1.00 96.69 289 LEU A N 1
ATOM 2140 C CA . LEU A 1 289 ? 3.753 -13.821 0.697 1.00 96.69 289 LEU A CA 1
ATOM 2141 C C . LEU A 1 289 ? 3.604 -12.361 0.282 1.00 96.69 289 LEU A C 1
ATOM 2143 O O . LEU A 1 289 ? 2.532 -11.979 -0.184 1.00 96.69 289 LEU A O 1
ATOM 2147 N N . THR A 1 290 ? 4.659 -11.574 0.455 1.00 96.44 290 THR A N 1
ATOM 2148 C CA . THR A 1 290 ? 4.618 -10.115 0.313 1.00 96.44 290 THR A CA 1
ATOM 2149 C C . THR A 1 290 ? 5.694 -9.632 -0.658 1.00 96.44 290 THR A C 1
ATOM 2151 O O . THR A 1 290 ? 6.819 -10.144 -0.634 1.00 96.44 290 THR A O 1
ATOM 2154 N N . ALA A 1 291 ? 5.352 -8.663 -1.505 1.00 95.56 291 ALA A N 1
ATOM 2155 C CA . ALA A 1 291 ? 6.266 -7.977 -2.413 1.00 95.56 291 ALA A CA 1
ATOM 2156 C C . ALA A 1 291 ? 6.567 -6.583 -1.850 1.00 95.56 291 ALA A C 1
ATOM 2158 O O . ALA A 1 291 ? 5.790 -5.668 -2.058 1.00 95.56 291 ALA A O 1
ATOM 2159 N N . ASN A 1 292 ? 7.620 -6.455 -1.028 1.00 93.81 292 ASN A N 1
ATOM 2160 C CA . ASN A 1 292 ? 7.847 -5.268 -0.194 1.00 93.81 292 ASN A CA 1
ATOM 2161 C C . ASN A 1 292 ? 8.510 -4.108 -0.958 1.00 93.81 292 ASN A C 1
ATOM 2163 O O . ASN A 1 292 ? 9.686 -3.812 -0.707 1.00 93.81 292 ASN A O 1
ATOM 2167 N N . GLU A 1 293 ? 7.760 -3.493 -1.862 1.00 91.62 293 GLU A N 1
ATOM 2168 C CA . GLU A 1 293 ? 8.135 -2.303 -2.622 1.00 91.62 293 GLU A CA 1
ATOM 2169 C C . GLU A 1 293 ? 8.345 -1.078 -1.724 1.00 91.62 293 GLU A C 1
ATOM 2171 O O . GLU A 1 293 ? 9.488 -0.667 -1.521 1.00 91.62 293 GLU A O 1
ATOM 2176 N N . GLY A 1 294 ? 7.265 -0.596 -1.103 1.00 91.06 294 GLY A N 1
ATOM 2177 C CA . GLY A 1 294 ? 7.221 0.610 -0.286 1.00 91.06 294 GLY A CA 1
ATOM 2178 C C . GLY A 1 294 ? 6.680 1.813 -1.038 1.00 91.06 294 GLY A C 1
ATOM 2179 O O . GLY A 1 294 ? 7.251 2.209 -2.043 1.00 91.06 294 GLY A O 1
ATOM 2180 N N . ASP A 1 295 ? 5.644 2.427 -0.474 1.00 91.19 295 ASP A N 1
ATOM 2181 C CA . ASP A 1 295 ? 5.076 3.692 -0.939 1.00 91.19 295 ASP A CA 1
ATOM 2182 C C . ASP A 1 295 ? 4.914 4.674 0.234 1.00 91.19 295 ASP A C 1
ATOM 2184 O O . ASP A 1 295 ? 5.178 4.301 1.381 1.00 91.19 295 ASP A O 1
ATOM 2188 N N . ASP A 1 296 ? 4.608 5.938 -0.031 1.00 91.75 296 ASP A N 1
ATOM 2189 C CA . ASP A 1 296 ? 4.503 6.982 0.985 1.00 91.75 296 ASP A CA 1
ATOM 2190 C C . ASP A 1 296 ? 3.274 7.873 0.838 1.00 91.75 296 ASP A C 1
ATOM 2192 O O . ASP A 1 296 ? 2.656 7.964 -0.213 1.00 91.75 296 ASP A O 1
ATOM 2196 N N . LYS A 1 297 ? 2.931 8.573 1.925 1.00 94.31 297 LYS A N 1
ATOM 2197 C CA . LYS A 1 297 ? 1.851 9.561 1.904 1.00 94.31 297 LYS A CA 1
ATOM 2198 C C . LYS A 1 297 ? 2.385 10.967 1.635 1.00 94.31 297 LYS A C 1
ATOM 2200 O O . LYS A 1 297 ? 3.184 11.489 2.421 1.00 94.31 297 LYS A O 1
ATOM 2205 N N . GLU A 1 298 ? 1.840 11.627 0.614 1.00 93.31 298 GLU A N 1
ATOM 2206 C CA . GLU A 1 298 ? 2.203 13.002 0.264 1.00 93.31 298 GLU A CA 1
ATOM 2207 C C . GLU A 1 298 ? 0.992 13.934 0.064 1.00 93.31 298 GLU A C 1
ATOM 2209 O O . GLU A 1 298 ? 0.008 13.636 -0.610 1.00 93.31 298 GLU A O 1
ATOM 2214 N N . TYR A 1 299 ? 1.115 15.134 0.626 1.00 92.00 299 TYR A N 1
ATOM 2215 C CA . TYR A 1 299 ? 0.284 16.308 0.405 1.00 92.00 299 TYR A CA 1
ATOM 2216 C C . TYR A 1 299 ? 1.186 17.533 0.215 1.00 92.00 299 TYR A C 1
ATOM 2218 O O . TYR A 1 299 ? 2.333 17.558 0.649 1.00 92.00 299 TYR A O 1
ATOM 2226 N N . SER A 1 300 ? 0.645 18.624 -0.328 1.00 87.44 300 SER A N 1
ATOM 2227 C CA . SER A 1 300 ? 1.404 19.865 -0.569 1.00 87.44 300 SER A CA 1
ATOM 2228 C C . SER A 1 300 ? 2.141 20.431 0.662 1.00 87.44 300 SER A C 1
ATOM 2230 O O . SER A 1 300 ? 3.148 21.116 0.498 1.00 87.44 300 SER A O 1
ATOM 2232 N N . PHE A 1 301 ? 1.662 20.139 1.876 1.00 89.06 301 PHE A N 1
ATOM 2233 C CA . PHE A 1 301 ? 2.239 20.578 3.156 1.00 89.06 301 PHE A CA 1
ATOM 2234 C C . PHE A 1 301 ? 2.994 19.480 3.921 1.00 89.06 301 PHE A C 1
ATOM 2236 O O . PHE A 1 301 ? 3.579 19.742 4.975 1.00 89.06 301 PHE A O 1
ATOM 2243 N N . PHE A 1 302 ? 2.918 18.237 3.451 1.00 93.38 302 PHE A N 1
ATOM 2244 C CA . PHE A 1 302 ? 3.411 17.064 4.158 1.00 93.38 302 PHE A CA 1
ATOM 2245 C C . PHE A 1 302 ? 3.920 16.031 3.163 1.00 93.38 302 PHE A C 1
ATOM 2247 O O . PHE A 1 302 ? 3.138 15.440 2.437 1.00 93.38 302 PHE A O 1
ATOM 2254 N N . GLU A 1 303 ? 5.216 15.770 3.188 1.00 94.62 303 GLU A N 1
ATOM 2255 C CA . GLU A 1 303 ? 5.846 14.686 2.438 1.00 94.62 303 GLU A CA 1
ATOM 2256 C C . GLU A 1 303 ? 6.411 13.717 3.477 1.00 94.62 303 GLU A C 1
ATOM 2258 O O . GLU A 1 303 ? 7.314 14.071 4.244 1.00 94.62 303 GLU A O 1
ATOM 2263 N N . GLU A 1 304 ? 5.861 12.507 3.566 1.00 95.88 304 GLU A N 1
ATOM 2264 C CA . GLU A 1 304 ? 6.324 11.533 4.553 1.00 95.88 304 GLU A CA 1
ATOM 2265 C C . GLU A 1 304 ? 7.763 11.072 4.255 1.00 95.88 304 GLU A C 1
ATOM 2267 O O . GLU A 1 304 ? 8.572 10.867 5.171 1.00 95.88 304 GLU A O 1
ATOM 2272 N N . LYS A 1 305 ? 8.099 10.920 2.970 1.00 94.25 305 LYS A N 1
ATOM 2273 C CA . LYS A 1 305 ? 9.384 10.406 2.494 1.00 94.25 305 LYS A CA 1
ATOM 2274 C C . LYS A 1 305 ? 10.450 11.499 2.397 1.00 94.25 305 LYS A C 1
ATOM 2276 O O . LYS A 1 305 ? 10.843 11.955 1.331 1.00 94.25 305 LYS A O 1
ATOM 2281 N N . GLN A 1 306 ? 11.029 11.860 3.538 1.00 94.00 306 GLN A N 1
ATOM 2282 C CA . GLN A 1 306 ? 12.053 12.902 3.612 1.00 94.00 306 GLN A CA 1
ATOM 2283 C C . GLN A 1 306 ? 13.453 12.409 3.241 1.00 94.00 306 GLN A C 1
ATOM 2285 O O . GLN A 1 306 ? 13.939 11.394 3.750 1.00 94.00 306 GLN A O 1
ATOM 2290 N N . LYS A 1 307 ? 14.184 13.192 2.437 1.00 91.81 307 LYS A N 1
ATOM 2291 C CA . LYS A 1 307 ? 15.645 13.034 2.328 1.00 91.81 307 LYS A CA 1
ATOM 2292 C C . LYS A 1 307 ? 16.265 13.300 3.695 1.00 91.81 307 LYS A C 1
ATOM 2294 O O . LYS A 1 307 ? 16.015 14.333 4.305 1.00 91.81 307 LYS A O 1
ATOM 2299 N N . PHE A 1 308 ? 17.147 12.412 4.145 1.00 92.62 308 PHE A N 1
ATOM 2300 C CA . PHE A 1 308 ? 17.740 12.485 5.481 1.00 92.62 308 PHE A CA 1
ATOM 2301 C C . PHE A 1 308 ? 18.338 13.866 5.797 1.00 92.62 308 PHE A C 1
ATOM 2303 O O . PHE A 1 308 ? 18.082 14.424 6.860 1.00 92.62 308 PHE A O 1
ATOM 2310 N N . LYS A 1 309 ? 19.099 14.428 4.851 1.00 91.88 309 LYS A N 1
ATOM 2311 C CA . LYS A 1 309 ? 19.745 15.744 4.980 1.00 91.88 309 LYS A CA 1
ATOM 2312 C C . LYS A 1 309 ? 18.779 16.937 4.995 1.00 91.88 309 LYS A C 1
ATOM 2314 O O . LYS A 1 309 ? 19.204 18.006 5.401 1.00 91.88 309 LYS A O 1
ATOM 2319 N N . ASP A 1 310 ? 17.543 16.759 4.530 1.00 92.88 310 ASP A N 1
ATOM 2320 C CA . ASP A 1 310 ? 16.514 17.810 4.518 1.00 92.88 310 ASP A CA 1
ATOM 2321 C C . ASP A 1 310 ? 15.640 17.737 5.790 1.00 92.88 310 ASP A C 1
ATOM 2323 O O . ASP A 1 310 ? 14.868 18.642 6.076 1.00 92.88 310 ASP A O 1
ATOM 2327 N N . PHE A 1 311 ? 15.809 16.684 6.602 1.00 95.25 311 PHE A N 1
ATOM 2328 C CA . PHE A 1 311 ? 15.164 16.529 7.907 1.00 95.25 311 PHE A CA 1
ATOM 2329 C C . PHE A 1 311 ? 16.140 16.732 9.082 1.00 95.25 311 PHE A C 1
ATOM 2331 O O . PHE A 1 311 ? 15.781 17.303 10.115 1.00 95.25 311 PHE A O 1
ATOM 2338 N N . ILE A 1 312 ? 17.393 16.272 8.956 1.00 95.62 312 ILE A N 1
ATOM 2339 C CA . ILE A 1 312 ? 18.406 16.295 10.025 1.00 95.62 312 ILE A CA 1
ATOM 2340 C C . ILE A 1 312 ? 19.677 17.026 9.568 1.00 95.62 312 ILE A C 1
ATOM 2342 O O . ILE A 1 312 ? 20.484 16.492 8.807 1.00 95.62 312 ILE A O 1
ATOM 2346 N N . ASP A 1 313 ? 19.915 18.201 10.156 1.00 95.12 313 ASP A N 1
ATOM 2347 C CA . ASP A 1 313 ? 21.087 19.056 9.914 1.00 95.12 313 ASP A CA 1
ATOM 2348 C C . ASP A 1 313 ? 22.392 18.515 10.521 1.00 95.12 313 ASP A C 1
ATOM 2350 O O . ASP A 1 313 ? 23.492 18.698 9.992 1.00 95.12 313 ASP A O 1
ATOM 2354 N N . SER A 1 314 ? 22.309 17.920 11.714 1.00 94.38 314 SER A N 1
ATOM 2355 C CA . SER A 1 314 ? 23.480 17.419 12.440 1.00 94.38 314 SER A CA 1
ATOM 2356 C C . SER A 1 314 ? 23.106 16.342 13.450 1.00 94.38 314 SER A C 1
ATOM 2358 O O . SER A 1 314 ? 21.945 16.172 13.810 1.00 94.38 314 SER A O 1
ATOM 2360 N N . ALA A 1 315 ? 24.110 15.694 14.045 1.00 92.62 315 ALA A N 1
ATOM 2361 C CA . ALA A 1 315 ? 23.914 14.758 15.157 1.00 92.62 315 ALA A CA 1
ATOM 2362 C C . ALA A 1 315 ? 23.190 15.358 16.391 1.00 92.62 315 ALA A C 1
ATOM 2364 O O . ALA A 1 315 ? 22.899 14.628 17.339 1.00 92.62 315 ALA A O 1
ATOM 2365 N N . THR A 1 316 ? 22.942 16.675 16.421 1.00 93.81 316 THR A N 1
ATOM 2366 C CA . THR A 1 316 ? 22.270 17.386 17.519 1.00 93.81 316 THR A CA 1
ATOM 2367 C C . THR A 1 316 ? 21.283 18.463 17.050 1.00 93.81 316 THR A C 1
ATOM 2369 O O . THR A 1 316 ? 20.970 19.353 17.839 1.00 93.81 316 THR A O 1
ATOM 2372 N N . ALA A 1 317 ? 20.837 18.454 15.792 1.00 94.38 317 ALA A N 1
ATOM 2373 C CA . ALA A 1 317 ? 19.880 19.438 15.278 1.00 94.38 317 ALA A CA 1
ATOM 2374 C C . ALA A 1 317 ? 19.073 18.877 14.101 1.00 94.38 317 ALA A C 1
ATOM 2376 O O . ALA A 1 317 ? 19.607 18.093 13.319 1.00 94.38 317 ALA A O 1
ATOM 2377 N N . PHE A 1 318 ? 17.822 19.317 13.997 1.00 96.69 318 PHE A N 1
ATOM 2378 C CA . PHE A 1 318 ? 16.941 19.102 12.849 1.00 96.69 318 PHE A CA 1
ATOM 2379 C C . PHE A 1 318 ? 16.994 20.319 11.924 1.00 96.69 318 PHE A C 1
ATOM 2381 O O . PHE A 1 318 ? 17.401 21.394 12.378 1.00 96.69 318 PHE A O 1
ATOM 2388 N N . ASP A 1 319 ? 16.600 20.128 10.667 1.00 96.25 319 ASP A N 1
ATOM 2389 C CA . ASP A 1 319 ? 16.495 21.212 9.687 1.00 96.25 319 ASP A CA 1
ATOM 2390 C C . ASP A 1 319 ? 15.500 22.294 10.156 1.00 96.25 319 ASP A C 1
ATOM 2392 O O . ASP A 1 319 ? 14.568 22.039 10.929 1.00 96.25 319 ASP A O 1
ATOM 2396 N N . SER A 1 320 ? 15.709 23.530 9.703 1.00 95.69 320 SER A N 1
ATOM 2397 C CA . SER A 1 320 ? 14.835 24.667 9.997 1.00 95.69 320 SER A CA 1
ATOM 2398 C C . SER A 1 320 ? 13.387 24.512 9.527 1.00 95.69 320 SER A C 1
ATOM 2400 O O . SER A 1 320 ? 12.519 25.154 10.121 1.00 95.69 320 SER A O 1
ATOM 2402 N N . ASP A 1 321 ? 13.128 23.666 8.529 1.00 94.81 321 ASP A N 1
ATOM 2403 C CA . ASP A 1 321 ? 11.784 23.336 8.045 1.00 94.81 321 ASP A CA 1
ATOM 2404 C C . ASP A 1 321 ? 11.007 22.442 9.033 1.00 94.81 321 ASP A C 1
ATOM 2406 O O . ASP A 1 321 ? 9.779 22.350 8.961 1.00 94.81 321 ASP A O 1
ATOM 2410 N N . PHE A 1 322 ? 11.699 21.858 10.021 1.00 96.25 322 PHE A N 1
ATOM 2411 C CA . PHE A 1 322 ? 11.131 21.036 11.093 1.00 96.25 322 PHE A CA 1
ATOM 2412 C C . PHE A 1 322 ? 11.390 21.657 12.477 1.00 96.25 322 PHE A C 1
ATOM 2414 O O . PHE A 1 322 ? 12.066 21.070 13.336 1.00 96.25 322 PHE A O 1
ATOM 2421 N N . PRO A 1 323 ? 10.863 22.866 12.753 1.00 96.00 323 PRO A N 1
ATOM 2422 C CA . PRO A 1 323 ? 11.101 23.536 14.021 1.00 96.00 323 PRO A CA 1
ATOM 2423 C C . PRO A 1 323 ? 10.489 22.745 15.186 1.00 96.00 323 PRO A C 1
ATOM 2425 O O . PRO A 1 323 ? 9.579 21.934 15.027 1.00 96.00 323 PRO A O 1
ATOM 2428 N N . ASN A 1 324 ? 10.974 23.018 16.396 1.00 95.44 324 ASN A N 1
ATOM 2429 C CA . ASN A 1 324 ? 10.514 22.430 17.662 1.00 95.44 324 ASN A CA 1
ATOM 2430 C C . ASN A 1 324 ? 10.752 20.920 17.851 1.00 95.44 324 ASN A C 1
ATOM 2432 O O . ASN A 1 324 ? 10.536 20.437 18.963 1.00 95.44 324 ASN A O 1
ATOM 2436 N N . PHE A 1 325 ? 11.273 20.189 16.860 1.00 96.88 325 PHE A N 1
ATOM 2437 C CA . PHE A 1 325 ? 11.721 18.812 17.074 1.00 96.88 325 PHE A CA 1
ATOM 2438 C C . PHE A 1 325 ? 12.758 18.736 18.205 1.00 96.88 325 PHE A C 1
ATOM 2440 O O . PHE A 1 325 ? 13.771 19.446 18.234 1.00 96.88 325 PHE A O 1
ATOM 2447 N N . SER A 1 326 ? 12.499 17.866 19.180 1.00 94.69 326 SER A N 1
ATOM 2448 C CA . SER A 1 326 ? 13.309 17.747 20.384 1.00 94.69 326 SER A CA 1
ATOM 2449 C C . SER A 1 326 ? 14.432 16.732 20.204 1.00 94.69 326 SER A C 1
ATOM 2451 O O . SER A 1 326 ? 14.226 15.530 20.040 1.00 94.69 326 SER A O 1
ATOM 2453 N N . VAL A 1 327 ? 15.669 17.197 20.370 1.00 92.81 327 VAL A N 1
ATOM 2454 C CA . VAL A 1 327 ? 16.852 16.324 20.475 1.00 92.81 327 VAL A CA 1
ATOM 2455 C C . VAL A 1 327 ? 16.823 15.516 21.779 1.00 92.81 327 VAL A C 1
ATOM 2457 O O . VAL A 1 327 ? 17.337 14.400 21.847 1.00 92.81 327 VAL A O 1
ATOM 2460 N N . ALA A 1 328 ? 16.197 16.044 22.836 1.00 89.31 328 ALA A N 1
ATOM 2461 C CA . ALA A 1 328 ? 15.991 15.291 24.067 1.00 89.31 328 ALA A CA 1
ATOM 2462 C C . ALA A 1 328 ? 14.945 14.193 23.828 1.00 89.31 328 ALA A C 1
ATOM 2464 O O . ALA A 1 328 ? 13.815 14.490 23.455 1.00 89.31 328 ALA A O 1
ATOM 2465 N N . GLY A 1 329 ? 15.328 12.934 24.053 1.00 84.06 329 GLY A N 1
ATOM 2466 C CA . GLY A 1 329 ? 14.485 11.771 23.752 1.00 84.06 329 GLY A CA 1
ATOM 2467 C C . GLY A 1 329 ? 14.729 11.168 22.368 1.00 84.06 329 GLY A C 1
ATOM 2468 O O . GLY A 1 329 ? 14.364 10.014 22.168 1.00 84.06 329 GLY A O 1
ATOM 2469 N N . SER A 1 330 ? 15.430 11.880 21.473 1.00 88.44 330 SER A N 1
ATOM 2470 C CA . SER A 1 330 ? 15.747 11.381 20.135 1.00 88.44 330 SER A CA 1
ATOM 2471 C C . SER A 1 330 ? 16.770 10.240 20.185 1.00 88.44 330 SER A C 1
ATOM 2473 O O . SER A 1 330 ? 17.962 10.462 20.424 1.00 88.44 330 SER A O 1
ATOM 2475 N N . GLN A 1 331 ? 16.314 9.003 19.991 1.00 84.12 331 GLN A N 1
ATOM 2476 C CA . GLN A 1 331 ? 17.174 7.819 20.005 1.00 84.12 331 GLN A CA 1
ATOM 2477 C C . GLN A 1 331 ? 17.828 7.627 18.636 1.00 84.12 331 GLN A C 1
ATOM 2479 O O . GLN A 1 331 ? 17.209 7.827 17.598 1.00 84.12 331 GLN A O 1
ATOM 2484 N N . GLY A 1 332 ? 19.110 7.255 18.622 1.00 86.56 332 GLY A N 1
ATOM 2485 C CA . GLY A 1 332 ? 19.808 6.924 17.378 1.00 86.56 332 GLY A CA 1
ATOM 2486 C C . GLY A 1 332 ? 20.075 8.098 16.426 1.00 86.56 332 GLY A C 1
ATOM 2487 O O . GLY A 1 332 ? 20.602 7.850 15.350 1.00 86.56 332 GLY A O 1
ATOM 2488 N N . LEU A 1 333 ? 19.790 9.357 16.796 1.00 93.75 333 LEU A N 1
ATOM 2489 C CA . LEU A 1 333 ? 20.036 10.533 15.938 1.00 93.75 333 LEU A CA 1
ATOM 2490 C C . LEU A 1 333 ? 21.502 10.634 15.485 1.00 93.75 333 LEU A C 1
ATOM 2492 O O . LEU A 1 333 ? 21.786 10.848 14.310 1.00 93.75 333 LEU A O 1
ATOM 2496 N N . ALA A 1 334 ? 22.445 10.428 16.409 1.00 91.94 334 ALA A N 1
ATOM 2497 C CA . ALA A 1 334 ? 23.872 10.462 16.095 1.00 91.94 334 ALA A CA 1
ATOM 2498 C C . ALA A 1 334 ? 24.305 9.307 15.176 1.00 91.94 334 ALA A C 1
ATOM 2500 O O . ALA A 1 334 ? 25.102 9.529 14.267 1.00 91.94 334 ALA A O 1
ATOM 2501 N N . ASP A 1 335 ? 23.768 8.100 15.387 1.00 92.31 335 ASP A N 1
ATOM 2502 C CA . ASP A 1 335 ? 24.053 6.938 14.536 1.00 92.31 335 ASP A CA 1
ATOM 2503 C C . ASP A 1 335 ? 23.459 7.134 13.135 1.00 92.31 335 ASP A C 1
ATOM 2505 O O . ASP A 1 335 ? 24.124 6.874 12.136 1.00 92.31 335 ASP A O 1
ATOM 2509 N N . ALA A 1 336 ? 22.236 7.664 13.052 1.00 95.06 336 ALA A N 1
ATOM 2510 C CA . ALA A 1 336 ? 21.579 8.002 11.798 1.00 95.06 336 ALA A CA 1
ATOM 2511 C C . ALA A 1 336 ? 22.370 9.061 11.017 1.00 95.06 336 ALA A C 1
ATOM 2513 O O . ALA A 1 336 ? 22.664 8.855 9.842 1.00 95.06 336 ALA A O 1
ATOM 2514 N N . PHE A 1 337 ? 22.810 10.138 11.680 1.00 95.56 337 PHE A N 1
ATOM 2515 C CA . PHE A 1 337 ? 23.637 11.165 11.045 1.00 95.56 337 PHE A CA 1
ATOM 2516 C C . PHE A 1 337 ? 24.990 10.613 10.584 1.00 95.56 337 PHE A C 1
ATOM 2518 O O . PHE A 1 337 ? 25.440 10.922 9.485 1.00 95.56 337 PHE A O 1
ATOM 2525 N N . ALA A 1 338 ? 25.621 9.742 11.378 1.00 94.12 338 ALA A N 1
ATOM 2526 C CA . ALA A 1 338 ? 26.865 9.081 10.990 1.00 94.12 338 ALA A CA 1
ATOM 2527 C C . ALA A 1 338 ? 26.694 8.134 9.788 1.00 94.12 338 ALA A C 1
ATOM 2529 O O . ALA A 1 338 ? 27.627 7.981 9.002 1.00 94.12 338 ALA A O 1
ATOM 2530 N N . ASN A 1 339 ? 25.529 7.497 9.646 1.00 92.75 339 ASN A N 1
ATOM 2531 C CA . ASN A 1 339 ? 25.224 6.634 8.506 1.00 92.75 339 ASN A CA 1
ATOM 2532 C C . ASN A 1 339 ? 24.889 7.434 7.239 1.00 92.75 339 ASN A C 1
ATOM 2534 O O . ASN A 1 339 ? 25.273 7.009 6.150 1.00 92.75 339 ASN A O 1
ATOM 2538 N N . PHE A 1 340 ? 24.140 8.536 7.376 1.00 93.06 340 PHE A N 1
ATOM 2539 C CA . PHE A 1 340 ? 23.379 9.111 6.263 1.00 93.06 340 PHE A CA 1
ATOM 2540 C C . PHE A 1 340 ? 23.561 10.609 6.021 1.00 93.06 340 PHE A C 1
ATOM 2542 O O . PHE A 1 340 ? 23.063 11.085 5.004 1.00 93.06 340 PHE A O 1
ATOM 2549 N N . GLY A 1 341 ? 24.286 11.339 6.877 1.00 90.81 341 GLY A N 1
ATOM 2550 C CA . GLY A 1 341 ? 24.459 12.795 6.755 1.00 90.81 341 GLY A CA 1
ATOM 2551 C C . GLY A 1 341 ? 25.057 13.255 5.420 1.00 90.81 341 GLY A C 1
ATOM 2552 O O . GLY A 1 341 ? 24.745 14.346 4.957 1.00 90.81 341 GLY A O 1
ATOM 2553 N N . ASP A 1 342 ? 25.841 12.394 4.764 1.00 84.25 342 ASP A N 1
ATOM 2554 C CA . ASP A 1 342 ? 26.433 12.637 3.440 1.00 84.25 342 ASP A CA 1
ATOM 2555 C C . ASP A 1 342 ? 25.771 11.798 2.324 1.00 84.25 342 ASP A C 1
ATOM 2557 O O . ASP A 1 342 ? 26.333 11.610 1.246 1.00 84.25 342 ASP A O 1
ATOM 2561 N N . THR A 1 343 ? 24.586 11.236 2.575 1.00 83.31 343 THR A N 1
ATOM 2562 C CA . THR A 1 343 ? 23.867 10.373 1.624 1.00 83.31 343 THR A CA 1
ATOM 2563 C C . THR A 1 343 ? 22.544 11.001 1.186 1.00 83.31 343 THR A C 1
ATOM 2565 O O . THR A 1 343 ? 22.014 11.896 1.837 1.00 83.31 343 THR A O 1
ATOM 2568 N N . LYS A 1 344 ? 21.970 10.484 0.095 1.00 79.44 344 LYS A N 1
ATOM 2569 C CA . LYS A 1 344 ? 20.610 10.809 -0.366 1.00 79.44 344 LYS A CA 1
ATOM 2570 C C . LYS A 1 344 ? 19.553 9.825 0.159 1.00 79.44 344 LYS A C 1
ATOM 2572 O O . LYS A 1 344 ? 18.507 9.684 -0.462 1.00 79.44 344 LYS A O 1
ATOM 2577 N N . MET A 1 345 ? 19.837 9.102 1.247 1.00 86.81 345 MET A N 1
ATOM 2578 C CA . MET A 1 345 ? 18.862 8.169 1.818 1.00 86.81 345 MET A CA 1
ATOM 2579 C C . MET A 1 345 ? 17.580 8.897 2.196 1.00 86.81 345 MET A C 1
ATOM 2581 O O . MET A 1 345 ? 17.643 9.971 2.799 1.00 86.81 345 MET A O 1
ATOM 2585 N N . ARG A 1 346 ? 16.441 8.290 1.871 1.00 90.88 346 ARG A N 1
ATOM 2586 C CA . ARG A 1 346 ? 15.133 8.758 2.316 1.00 90.88 346 ARG A CA 1
ATOM 2587 C C . ARG A 1 346 ? 14.660 7.957 3.518 1.00 90.88 346 ARG A C 1
ATOM 2589 O O . ARG A 1 346 ? 14.938 6.764 3.630 1.00 90.88 346 ARG A O 1
ATOM 2596 N N . ILE A 1 347 ? 14.003 8.638 4.446 1.00 94.44 347 ILE A N 1
ATOM 2597 C CA . ILE A 1 347 ? 13.453 8.072 5.674 1.00 94.44 347 ILE A CA 1
ATOM 2598 C C . ILE A 1 347 ? 12.028 8.576 5.877 1.00 94.44 347 ILE A C 1
ATOM 2600 O O . ILE A 1 347 ? 11.684 9.661 5.421 1.00 94.44 347 ILE A O 1
ATOM 2604 N N . THR A 1 348 ? 11.214 7.790 6.572 1.00 96.75 348 THR A N 1
ATOM 2605 C CA . THR A 1 348 ? 9.872 8.211 6.979 1.00 96.75 348 THR A CA 1
ATOM 2606 C C . THR A 1 348 ? 9.957 9.207 8.133 1.00 96.75 348 THR A C 1
ATOM 2608 O O . THR A 1 348 ? 10.733 9.021 9.081 1.00 96.75 348 THR A O 1
ATOM 2611 N N . ILE A 1 349 ? 9.119 10.241 8.077 1.00 97.56 349 ILE A N 1
ATOM 2612 C CA . ILE A 1 349 ? 8.788 11.093 9.227 1.00 97.56 349 ILE A CA 1
ATOM 2613 C C . ILE A 1 349 ? 7.444 10.731 9.877 1.00 97.56 349 ILE A C 1
ATOM 2615 O O . ILE A 1 349 ? 7.004 11.441 10.781 1.00 97.56 349 ILE A O 1
ATOM 2619 N N . GLY A 1 350 ? 6.807 9.635 9.460 1.00 98.00 350 GLY A N 1
ATOM 2620 C CA . GLY A 1 350 ? 5.630 9.062 10.109 1.00 98.00 350 GLY A CA 1
ATOM 2621 C C . GLY A 1 350 ? 5.970 8.296 11.395 1.00 98.00 350 GLY A C 1
ATOM 2622 O O . GLY A 1 350 ? 7.115 8.272 11.867 1.00 98.00 350 GLY A O 1
ATOM 2623 N N . SER A 1 351 ? 4.978 7.619 11.978 1.00 98.19 351 SER A N 1
ATOM 2624 C CA . SER A 1 351 ? 5.050 7.087 13.354 1.00 98.19 351 SER A CA 1
ATOM 2625 C C . SER A 1 351 ? 6.129 6.012 13.594 1.00 98.19 351 SER A C 1
ATOM 2627 O O . SER A 1 351 ? 6.543 5.753 14.733 1.00 98.19 351 SER A O 1
ATOM 2629 N N . SER A 1 352 ? 6.646 5.387 12.530 1.00 97.50 352 SER A N 1
ATOM 2630 C CA . SER A 1 352 ? 7.786 4.458 12.615 1.00 97.50 352 SER A CA 1
ATOM 2631 C C . SER A 1 352 ? 9.107 5.184 12.891 1.00 97.50 352 SER A C 1
ATOM 2633 O O . SER A 1 352 ? 9.950 4.648 13.618 1.00 97.50 352 SER A O 1
ATOM 2635 N N . GLY A 1 353 ? 9.289 6.386 12.333 1.00 96.88 353 GLY A N 1
ATOM 2636 C CA . GLY A 1 353 ? 10.507 7.194 12.454 1.00 96.88 353 GLY A CA 1
ATOM 2637 C C . GLY A 1 353 ? 10.435 8.273 13.538 1.00 96.88 353 GLY A C 1
ATOM 2638 O O . GLY A 1 353 ? 11.460 8.614 14.134 1.00 96.88 353 GLY A O 1
ATOM 2639 N N . VAL A 1 354 ? 9.236 8.771 13.852 1.00 98.06 354 VAL A N 1
ATOM 2640 C CA . VAL A 1 354 ? 9.010 9.900 14.769 1.00 98.06 354 VAL A CA 1
ATOM 2641 C C . VAL A 1 354 ? 7.941 9.560 15.810 1.00 98.06 354 VAL A C 1
ATOM 2643 O O . VAL A 1 354 ? 6.963 8.878 15.530 1.00 98.06 354 VAL A O 1
ATOM 2646 N N . ASP A 1 355 ? 8.151 10.017 17.041 1.00 97.62 355 ASP A N 1
ATOM 2647 C CA . ASP A 1 355 ? 7.163 10.007 18.118 1.00 97.62 355 ASP A CA 1
ATOM 2648 C C . ASP A 1 355 ? 6.504 11.389 18.215 1.00 97.62 355 ASP A C 1
ATOM 2650 O O . ASP A 1 355 ? 7.148 12.371 18.609 1.00 97.62 355 ASP A O 1
ATOM 2654 N N . TYR A 1 356 ? 5.217 11.445 17.870 1.00 98.00 356 TYR A N 1
ATOM 2655 C CA . TYR A 1 356 ? 4.386 12.646 17.949 1.00 98.00 356 TYR A CA 1
ATOM 2656 C C . TYR A 1 356 ? 3.550 12.718 19.232 1.00 98.00 356 TYR A C 1
ATOM 2658 O O . TYR A 1 356 ? 2.704 13.598 19.347 1.00 98.00 356 TYR A O 1
ATOM 2666 N N . SER A 1 357 ? 3.766 11.867 20.245 1.00 96.88 357 SER A N 1
ATOM 2667 C CA . SER A 1 357 ? 2.959 11.886 21.480 1.00 96.88 357 SER A CA 1
ATOM 2668 C C . SER A 1 357 ? 2.949 13.252 22.186 1.00 96.88 357 SER A C 1
ATOM 2670 O O . SER A 1 357 ? 2.091 13.511 23.031 1.00 96.88 357 SER A O 1
ATOM 2672 N N . THR A 1 358 ? 3.930 14.107 21.881 1.00 97.00 358 THR A N 1
ATOM 2673 C CA . THR A 1 358 ? 3.970 15.523 22.253 1.00 97.00 358 THR A CA 1
ATOM 2674 C C . THR A 1 358 ? 4.073 16.377 20.979 1.00 97.00 358 THR A C 1
ATOM 2676 O O . THR A 1 358 ? 5.190 16.697 20.575 1.00 97.00 358 THR A O 1
ATOM 2679 N N . PRO A 1 359 ? 2.949 16.791 20.359 1.00 96.50 359 PRO A N 1
ATOM 2680 C CA . PRO A 1 359 ? 2.952 17.509 19.076 1.00 96.50 359 PRO A CA 1
ATOM 2681 C C . PRO A 1 359 ? 3.800 18.780 19.073 1.00 96.50 359 PRO A C 1
ATOM 2683 O O . PRO A 1 359 ? 4.481 19.075 18.108 1.00 96.50 359 PRO A O 1
ATOM 2686 N N . SER A 1 360 ? 3.837 19.514 20.187 1.00 96.88 360 SER A N 1
ATOM 2687 C CA . SER A 1 360 ? 4.657 20.731 20.317 1.00 96.88 360 SER A CA 1
ATOM 2688 C C . SER A 1 360 ? 6.171 20.489 20.376 1.00 96.88 360 SER A C 1
ATOM 2690 O O . SER A 1 360 ? 6.939 21.449 20.323 1.00 96.88 360 SER A O 1
ATOM 2692 N N . ALA A 1 361 ? 6.610 19.238 20.536 1.00 97.12 361 ALA A N 1
ATOM 2693 C CA . ALA A 1 361 ? 8.017 18.859 20.561 1.00 97.12 361 ALA A CA 1
ATOM 2694 C C . ALA A 1 361 ? 8.212 17.382 20.152 1.00 97.12 361 ALA A C 1
ATOM 2696 O O . ALA A 1 361 ? 8.572 16.566 21.012 1.00 97.12 361 ALA A O 1
ATOM 2697 N N . PRO A 1 362 ? 7.982 17.019 18.873 1.00 97.81 362 PRO A N 1
ATOM 2698 C CA . PRO A 1 362 ? 8.140 15.644 18.406 1.00 97.81 362 PRO A CA 1
ATOM 2699 C C . PRO A 1 362 ? 9.575 15.147 18.610 1.00 97.81 362 PRO A C 1
ATOM 2701 O O . PRO A 1 362 ? 10.522 15.940 18.647 1.00 97.81 362 PRO A O 1
ATOM 2704 N N . THR A 1 363 ? 9.762 13.834 18.753 1.00 97.44 363 THR A N 1
ATOM 2705 C CA . THR A 1 363 ? 11.098 13.242 18.958 1.00 97.44 363 THR A CA 1
ATOM 2706 C C . THR A 1 363 ? 11.406 12.162 17.935 1.00 97.44 363 THR A C 1
ATOM 2708 O O . THR A 1 363 ? 10.549 11.366 17.570 1.00 97.44 363 THR A O 1
ATOM 2711 N N . PHE A 1 364 ? 12.653 12.103 17.477 1.00 97.25 364 PHE A N 1
ATOM 2712 C CA . PHE A 1 364 ? 13.093 11.102 16.511 1.00 97.25 364 PHE A CA 1
ATOM 2713 C C . PHE A 1 364 ? 13.312 9.737 17.177 1.00 97.25 364 PHE A C 1
ATOM 2715 O O . PHE A 1 364 ? 14.058 9.614 18.151 1.00 97.25 364 PHE A O 1
ATOM 2722 N N . LYS A 1 365 ? 12.694 8.682 16.647 1.00 95.44 365 LYS A N 1
ATOM 2723 C CA . LYS A 1 365 ? 12.823 7.310 17.168 1.00 95.44 365 LYS A CA 1
ATOM 2724 C C . LYS A 1 365 ? 14.009 6.573 16.548 1.00 95.44 365 LYS A C 1
ATOM 2726 O O . LYS A 1 365 ? 14.606 5.718 17.204 1.00 95.44 365 LYS A O 1
ATOM 2731 N N . GLY A 1 366 ? 14.333 6.887 15.297 1.00 95.12 366 GLY A N 1
ATOM 2732 C CA . GLY A 1 366 ? 15.417 6.266 14.546 1.00 95.12 366 GLY A CA 1
ATOM 2733 C C . GLY A 1 366 ? 15.212 6.387 13.039 1.00 95.12 366 GLY A C 1
ATOM 2734 O O . GLY A 1 366 ? 14.114 6.671 12.573 1.00 95.12 366 GLY A O 1
ATOM 2735 N N . ALA A 1 367 ? 16.280 6.155 12.272 1.00 95.69 367 ALA A N 1
ATOM 2736 C CA . ALA A 1 367 ? 16.201 6.176 10.817 1.00 95.69 367 ALA A CA 1
ATOM 2737 C C . ALA A 1 367 ? 15.464 4.923 10.335 1.00 95.69 367 ALA A C 1
ATOM 2739 O O . ALA A 1 367 ? 15.982 3.805 10.447 1.00 95.69 367 ALA A O 1
ATOM 2740 N N . VAL A 1 368 ? 14.259 5.125 9.813 1.00 96.12 368 VAL A N 1
ATOM 2741 C CA . VAL A 1 368 ? 13.446 4.081 9.197 1.00 96.12 368 VAL A CA 1
ATOM 2742 C C . VAL A 1 368 ? 13.174 4.491 7.759 1.00 96.12 368 VAL A C 1
ATOM 2744 O O . VAL A 1 368 ? 12.721 5.603 7.535 1.00 96.12 368 VAL A O 1
ATOM 2747 N N . ALA A 1 369 ? 13.478 3.628 6.799 1.00 93.81 369 ALA A N 1
ATOM 2748 C CA . ALA A 1 369 ? 13.154 3.855 5.393 1.00 93.81 369 ALA A CA 1
ATOM 2749 C C . ALA A 1 369 ? 11.973 2.988 4.933 1.00 93.81 369 ALA A C 1
ATOM 2751 O O . ALA A 1 369 ? 11.552 2.055 5.629 1.00 93.81 369 ALA A O 1
ATOM 2752 N N . PHE A 1 370 ? 11.453 3.329 3.763 1.00 92.06 370 PHE A N 1
ATOM 2753 C CA . PHE A 1 370 ? 10.350 2.649 3.097 1.00 92.06 370 PHE A CA 1
ATOM 2754 C C . PHE A 1 370 ? 10.823 1.343 2.470 1.00 92.06 370 PHE A C 1
ATOM 2756 O O . PHE A 1 370 ? 12.017 1.164 2.214 1.00 92.06 370 PHE A O 1
ATOM 2763 N N . GLY A 1 371 ? 9.878 0.436 2.244 1.00 89.88 371 GLY A N 1
ATOM 2764 C CA . GLY A 1 371 ? 10.138 -0.783 1.494 1.00 89.88 371 GLY A CA 1
ATOM 2765 C C . GLY A 1 371 ? 10.960 -1.839 2.234 1.00 89.88 371 GLY A C 1
ATOM 2766 O O . GLY A 1 371 ? 11.888 -1.597 3.010 1.00 89.88 371 GLY A O 1
ATOM 2767 N N . GLY A 1 372 ? 10.639 -3.103 1.977 1.00 87.75 372 GLY A N 1
ATOM 2768 C CA . GLY A 1 372 ? 11.378 -4.215 2.572 1.00 87.75 372 GLY A CA 1
ATOM 2769 C C . GLY A 1 372 ? 12.644 -4.560 1.792 1.00 87.75 372 GLY A C 1
ATOM 2770 O O . GLY A 1 372 ? 13.413 -5.396 2.273 1.00 87.75 372 GLY A O 1
ATOM 2771 N N . ARG A 1 373 ? 12.853 -3.970 0.606 1.00 86.56 373 ARG A N 1
ATOM 2772 C CA . ARG A 1 373 ? 13.915 -4.324 -0.352 1.00 86.56 373 ARG A CA 1
ATOM 2773 C C . ARG A 1 373 ? 13.961 -5.826 -0.640 1.00 86.56 3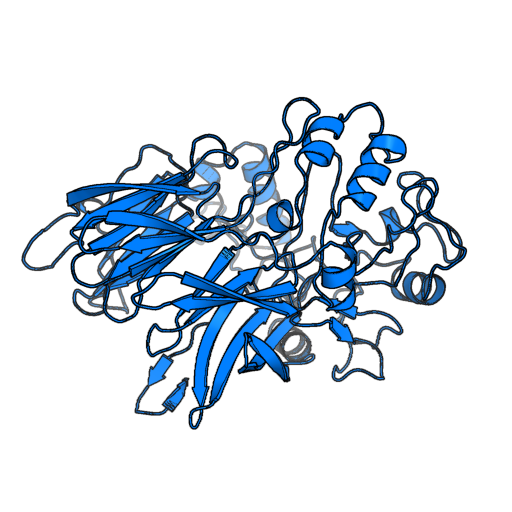73 ARG A C 1
ATOM 2775 O O . ARG A 1 373 ? 14.983 -6.499 -0.467 1.00 86.56 373 ARG A O 1
ATOM 2782 N N . GLY A 1 374 ? 12.802 -6.387 -0.974 1.00 91.31 374 GLY A N 1
ATOM 2783 C CA . GLY A 1 374 ? 12.654 -7.808 -1.273 1.00 91.31 374 GLY A CA 1
ATOM 2784 C C . GLY A 1 374 ? 11.310 -8.383 -0.848 1.00 91.31 374 GLY A C 1
ATOM 2785 O O . GLY A 1 374 ? 10.346 -7.660 -0.624 1.00 91.31 374 GLY A O 1
ATOM 2786 N N . ILE A 1 375 ? 11.251 -9.702 -0.705 1.00 95.12 375 ILE A N 1
ATOM 2787 C CA . ILE A 1 375 ? 10.013 -10.438 -0.424 1.00 95.12 375 ILE A CA 1
ATOM 2788 C C . ILE A 1 375 ? 10.055 -11.101 0.954 1.00 95.12 375 ILE A C 1
ATOM 2790 O O . ILE A 1 375 ? 11.125 -11.478 1.450 1.00 95.12 375 ILE A O 1
ATOM 2794 N N . SER A 1 376 ? 8.886 -11.284 1.561 1.00 96.12 376 SER A N 1
ATOM 2795 C CA . SER A 1 376 ? 8.754 -11.956 2.858 1.00 96.12 376 SER A CA 1
ATOM 2796 C C . SER A 1 376 ? 7.622 -12.981 2.834 1.00 96.12 376 SER A C 1
ATOM 2798 O O . SER A 1 376 ? 6.738 -12.951 1.980 1.00 96.12 376 SER A O 1
ATOM 2800 N N . MET A 1 377 ? 7.672 -13.931 3.766 1.00 96.75 377 MET A N 1
ATOM 2801 C CA . MET A 1 377 ? 6.650 -14.954 3.948 1.00 96.75 377 MET A CA 1
ATOM 2802 C C . MET A 1 377 ? 6.291 -15.066 5.427 1.00 96.75 377 MET A C 1
ATOM 2804 O O . MET A 1 377 ? 7.162 -15.283 6.276 1.00 96.75 377 MET A O 1
ATOM 2808 N N . TYR A 1 378 ? 4.997 -14.976 5.718 1.00 98.06 378 TYR A N 1
ATOM 2809 C CA . TYR A 1 378 ? 4.458 -15.050 7.070 1.00 98.06 378 TYR A CA 1
ATOM 2810 C C . TYR A 1 378 ? 3.469 -16.191 7.188 1.00 98.06 378 TYR A C 1
ATOM 2812 O O . TYR A 1 378 ? 2.623 -16.350 6.310 1.00 98.06 378 TYR A O 1
ATOM 2820 N N . SER A 1 379 ? 3.524 -16.947 8.281 1.00 97.38 379 SER A N 1
ATOM 2821 C CA . SER A 1 379 ? 2.394 -17.787 8.670 1.00 97.38 379 SER A CA 1
ATOM 2822 C C . SER A 1 379 ? 1.314 -16.918 9.317 1.00 97.38 379 SER A C 1
ATOM 2824 O O . SER A 1 379 ? 1.614 -15.936 10.004 1.00 97.38 379 SER A O 1
ATOM 2826 N N . VAL A 1 380 ? 0.047 -17.267 9.074 1.00 96.31 380 VAL A N 1
ATOM 2827 C CA . VAL A 1 380 ? -1.107 -16.516 9.582 1.00 96.31 380 VAL A CA 1
ATOM 2828 C C . VAL A 1 380 ? -1.827 -17.317 10.666 1.00 96.31 380 VAL A C 1
ATOM 2830 O O . VAL A 1 380 ? -2.334 -18.417 10.440 1.00 96.31 380 VAL A O 1
ATOM 2833 N N . GLY A 1 381 ? -1.856 -16.759 11.870 1.00 93.94 381 GLY A N 1
ATOM 2834 C CA . GLY A 1 381 ? -2.479 -17.331 13.054 1.00 93.94 381 GLY A CA 1
ATOM 2835 C C . GLY A 1 381 ? -3.945 -16.934 13.241 1.00 93.94 381 GLY A C 1
ATOM 2836 O O . GLY A 1 381 ? -4.639 -16.468 12.336 1.00 93.94 381 GLY A O 1
ATOM 2837 N N . ALA A 1 382 ? -4.437 -17.131 14.467 1.00 88.62 382 ALA A N 1
ATOM 2838 C CA . ALA A 1 382 ? -5.778 -16.700 14.853 1.00 88.62 382 ALA A CA 1
ATOM 2839 C C . ALA A 1 382 ? -5.922 -15.174 14.731 1.00 88.62 382 ALA A C 1
ATOM 2841 O O . ALA A 1 382 ? -4.984 -14.441 15.034 1.00 88.62 382 ALA A O 1
ATOM 2842 N N . ALA A 1 383 ? -7.103 -14.718 14.303 1.00 85.19 383 ALA A N 1
ATOM 2843 C CA . ALA A 1 383 ? -7.421 -13.303 14.081 1.00 85.19 383 ALA A CA 1
ATOM 2844 C C . ALA A 1 383 ? -6.454 -12.553 13.137 1.00 85.19 383 ALA A C 1
ATOM 2846 O O . ALA A 1 383 ? -6.379 -11.332 13.188 1.00 85.19 383 ALA A O 1
ATOM 2847 N N . GLY A 1 384 ? -5.720 -13.271 12.276 1.00 91.56 384 GLY A N 1
ATOM 2848 C CA . GLY A 1 384 ? -4.794 -12.655 11.322 1.00 91.56 384 GLY A CA 1
ATOM 2849 C C . GLY A 1 384 ? -3.374 -12.432 11.841 1.00 91.56 384 GLY A C 1
ATOM 2850 O O . GLY A 1 384 ? -2.559 -11.900 11.098 1.00 91.56 384 GLY A O 1
ATOM 2851 N N . ALA A 1 385 ? -3.055 -12.863 13.069 1.00 95.94 385 ALA A N 1
ATOM 2852 C CA . ALA A 1 385 ? -1.737 -12.649 13.667 1.00 95.94 385 ALA A CA 1
ATOM 2853 C C . ALA A 1 385 ? -0.605 -13.188 12.777 1.00 95.94 385 ALA A C 1
ATOM 2855 O O . ALA A 1 385 ? -0.565 -14.384 12.478 1.00 95.94 385 ALA A O 1
ATOM 2856 N N . LEU A 1 386 ? 0.328 -12.321 12.387 1.00 98.00 386 LEU A N 1
ATOM 2857 C CA . LEU A 1 386 ? 1.439 -12.676 11.508 1.00 98.00 386 LEU A CA 1
ATOM 2858 C C . LEU A 1 386 ? 2.653 -13.174 12.298 1.00 98.00 386 LEU A C 1
ATOM 2860 O O . LEU A 1 386 ? 3.040 -12.598 13.313 1.00 98.00 386 LEU A O 1
ATOM 2864 N N . THR A 1 387 ? 3.292 -14.234 11.810 1.00 97.88 387 THR A N 1
ATOM 2865 C CA . THR A 1 387 ? 4.633 -14.653 12.245 1.00 97.88 387 THR A CA 1
ATOM 2866 C C . THR A 1 387 ? 5.542 -14.685 11.030 1.00 97.88 387 THR A C 1
ATOM 2868 O O . THR A 1 387 ? 5.238 -15.384 10.070 1.00 97.88 387 THR A O 1
ATOM 2871 N N . LEU A 1 388 ? 6.641 -13.925 11.047 1.00 97.25 388 LEU A N 1
ATOM 2872 C CA . LEU A 1 388 ? 7.623 -13.937 9.962 1.00 97.25 388 LEU A CA 1
ATOM 2873 C C . LEU A 1 388 ? 8.364 -15.278 9.957 1.00 97.25 388 LEU A C 1
ATOM 2875 O O . LEU A 1 388 ? 9.086 -15.596 10.901 1.00 97.25 388 LEU A O 1
ATOM 2879 N N . GLU A 1 389 ? 8.202 -16.042 8.883 1.00 97.12 389 GLU A N 1
ATOM 2880 C CA . GLU A 1 389 ? 8.780 -17.384 8.735 1.00 97.12 389 GLU A CA 1
ATOM 2881 C C . GLU A 1 389 ? 10.019 -17.357 7.843 1.00 97.12 389 GLU A C 1
ATOM 2883 O O . GLU A 1 389 ? 10.970 -18.114 8.046 1.00 97.12 389 GLU A O 1
ATOM 2888 N N . TRP A 1 390 ? 10.021 -16.467 6.850 1.00 96.00 390 TRP A N 1
ATOM 2889 C CA . TRP A 1 390 ? 11.147 -16.276 5.951 1.00 96.00 390 TRP A CA 1
ATOM 2890 C C . TRP A 1 390 ? 11.164 -14.863 5.366 1.00 96.00 390 TRP A C 1
ATOM 2892 O O . TRP A 1 390 ? 10.127 -14.235 5.169 1.00 96.00 390 TRP A O 1
ATOM 2902 N N . ASP A 1 391 ? 12.362 -14.376 5.069 1.00 95.19 391 ASP A N 1
ATOM 2903 C CA . ASP A 1 391 ? 12.610 -13.076 4.461 1.00 95.19 391 ASP A CA 1
ATOM 2904 C C . ASP A 1 391 ? 13.802 -13.204 3.511 1.00 95.19 391 ASP A C 1
ATOM 2906 O O . ASP A 1 391 ? 14.781 -13.881 3.846 1.00 95.19 391 ASP A O 1
ATOM 2910 N N . SER A 1 392 ? 13.748 -12.544 2.352 1.00 94.56 392 SER A N 1
ATOM 2911 C CA . SER A 1 392 ? 14.854 -12.560 1.390 1.00 94.56 392 SER A CA 1
ATOM 2912 C C . SER A 1 392 ? 16.132 -11.888 1.909 1.00 94.56 392 SER A C 1
ATOM 2914 O O . SER A 1 392 ? 17.180 -11.981 1.275 1.00 94.56 392 SER A O 1
ATOM 2916 N N . GLY A 1 393 ? 16.087 -11.187 3.044 1.00 93.38 393 GLY A N 1
ATOM 2917 C CA . GLY A 1 393 ? 17.230 -10.505 3.639 1.00 93.38 393 GLY A CA 1
ATOM 2918 C C . GLY A 1 393 ? 17.827 -9.492 2.664 1.00 93.38 393 GLY A C 1
ATOM 2919 O O . GLY A 1 393 ? 17.131 -8.575 2.238 1.00 93.38 393 GLY A O 1
ATOM 2920 N N . SER A 1 394 ? 19.098 -9.695 2.305 1.00 91.88 394 SER A N 1
ATOM 2921 C CA . SER A 1 394 ? 19.834 -8.901 1.304 1.00 91.88 394 SER A CA 1
ATOM 2922 C C . SER A 1 394 ? 19.960 -9.619 -0.048 1.00 91.88 394 SER A C 1
ATOM 2924 O O . SER A 1 394 ? 20.902 -9.357 -0.790 1.00 91.88 394 SER A O 1
ATOM 2926 N N . ASP A 1 395 ? 19.133 -10.619 -0.350 1.00 91.94 395 ASP A N 1
ATOM 2927 C CA . ASP A 1 395 ? 19.307 -11.388 -1.587 1.00 91.94 395 ASP A CA 1
ATOM 2928 C C . ASP A 1 395 ? 18.970 -10.564 -2.829 1.00 91.94 395 ASP A C 1
ATOM 2930 O O . ASP A 1 395 ? 19.698 -10.667 -3.810 1.00 91.94 395 ASP A O 1
ATOM 2934 N N . PHE A 1 396 ? 17.957 -9.693 -2.772 1.00 88.38 396 PHE A N 1
ATOM 2935 C CA . PHE A 1 396 ? 17.653 -8.760 -3.864 1.00 88.38 396 PHE A CA 1
ATOM 2936 C C . PHE A 1 396 ? 18.831 -7.818 -4.118 1.00 88.38 396 PHE A C 1
ATOM 2938 O O . PHE A 1 396 ? 19.342 -7.795 -5.234 1.00 88.38 396 PHE A O 1
ATOM 2945 N N . GLU A 1 397 ? 19.338 -7.177 -3.062 1.00 85.44 397 GLU A N 1
ATOM 2946 C CA . GLU A 1 397 ? 20.568 -6.377 -3.086 1.00 85.44 397 GLU A CA 1
ATOM 2947 C C . GLU A 1 397 ? 21.714 -7.124 -3.776 1.00 85.44 397 GLU A C 1
ATOM 2949 O O . GLU A 1 397 ? 22.178 -6.749 -4.847 1.00 85.44 397 GLU A O 1
ATOM 2954 N N . LYS A 1 398 ? 22.125 -8.266 -3.215 1.00 88.25 398 LYS A N 1
ATOM 2955 C CA . LYS A 1 398 ? 23.269 -9.040 -3.713 1.00 88.25 398 LYS A CA 1
ATOM 2956 C C . LYS A 1 398 ? 23.096 -9.490 -5.156 1.00 88.25 398 LYS A C 1
ATOM 2958 O O . LYS A 1 398 ? 24.065 -9.486 -5.913 1.00 88.25 398 LYS A O 1
ATOM 2963 N N . LEU A 1 399 ? 21.906 -9.964 -5.519 1.00 88.56 399 LEU A N 1
ATOM 2964 C CA . LEU A 1 399 ? 21.657 -10.529 -6.840 1.00 88.56 399 LEU A CA 1
ATOM 2965 C C . LEU A 1 399 ? 21.545 -9.440 -7.905 1.00 88.56 399 LEU A C 1
ATOM 2967 O O . LEU A 1 399 ? 22.069 -9.651 -9.000 1.00 88.56 399 LEU A O 1
ATOM 2971 N N . GLN A 1 400 ? 20.931 -8.296 -7.599 1.00 83.69 400 GLN A N 1
ATOM 2972 C CA . GLN A 1 400 ? 20.934 -7.145 -8.499 1.00 83.69 400 GLN A CA 1
ATOM 2973 C C . GLN A 1 400 ? 22.354 -6.625 -8.693 1.00 83.69 400 GLN A C 1
ATOM 2975 O O . GLN A 1 400 ? 22.817 -6.602 -9.826 1.00 83.69 400 GLN A O 1
ATOM 2980 N N . CYS A 1 401 ? 23.102 -6.364 -7.618 1.00 83.06 401 CYS A N 1
ATOM 2981 C CA . CYS A 1 401 ? 24.503 -5.951 -7.713 1.00 83.06 401 CYS A CA 1
ATOM 2982 C C . CYS A 1 401 ? 25.355 -6.918 -8.557 1.00 83.06 401 CYS A C 1
ATOM 2984 O O . CYS A 1 401 ? 26.197 -6.503 -9.349 1.00 83.06 401 CYS A O 1
ATOM 2986 N N . ALA A 1 402 ? 25.153 -8.232 -8.402 1.00 86.69 402 ALA A N 1
ATOM 2987 C CA . ALA A 1 402 ? 25.963 -9.238 -9.089 1.00 86.69 402 ALA A CA 1
ATOM 2988 C C . ALA A 1 402 ? 25.619 -9.423 -10.577 1.00 86.69 402 ALA A C 1
ATOM 2990 O O . ALA A 1 402 ? 26.497 -9.804 -11.351 1.00 86.69 402 ALA A O 1
ATOM 2991 N N . ASN A 1 403 ? 24.358 -9.223 -10.973 1.00 86.06 403 ASN A N 1
ATOM 2992 C CA . ASN A 1 403 ? 23.883 -9.550 -12.327 1.00 86.06 403 ASN A CA 1
ATOM 2993 C C . ASN A 1 403 ? 23.491 -8.315 -13.148 1.00 86.06 403 ASN A C 1
ATOM 2995 O O . ASN A 1 403 ? 23.611 -8.336 -14.372 1.00 86.06 403 ASN A O 1
ATOM 2999 N N . TYR A 1 404 ? 23.046 -7.256 -12.478 1.00 80.94 404 TYR A N 1
ATOM 3000 C CA . TYR A 1 404 ? 22.527 -6.021 -13.057 1.00 80.94 404 TYR A CA 1
ATOM 3001 C C . TYR A 1 404 ? 23.039 -4.792 -12.277 1.00 80.94 404 TYR A C 1
ATOM 3003 O O . TYR A 1 404 ? 22.230 -3.997 -11.809 1.00 80.94 404 TYR A O 1
ATOM 3011 N N . PRO A 1 405 ? 24.368 -4.612 -12.108 1.00 77.19 405 PRO A N 1
ATOM 3012 C CA . PRO A 1 405 ? 24.910 -3.479 -11.348 1.00 77.19 405 PRO A CA 1
ATOM 3013 C C . PRO A 1 405 ? 24.492 -2.120 -11.926 1.00 77.19 405 PRO A C 1
ATOM 3015 O O . PRO A 1 405 ? 24.351 -1.166 -11.181 1.00 77.19 405 PRO A O 1
ATOM 3018 N N . TRP A 1 406 ? 24.231 -2.056 -13.235 1.00 72.12 406 TRP A N 1
ATOM 3019 C CA . TRP A 1 406 ? 23.721 -0.869 -13.929 1.00 72.12 406 TRP A CA 1
ATOM 3020 C C . TRP A 1 406 ? 22.276 -0.495 -13.549 1.00 72.12 406 TRP A C 1
ATOM 3022 O O . TRP A 1 406 ? 21.883 0.640 -13.768 1.00 72.12 406 TRP A O 1
ATOM 3032 N N . ALA A 1 407 ? 21.494 -1.430 -12.996 1.00 73.06 407 ALA A N 1
ATOM 3033 C CA . ALA A 1 407 ? 20.109 -1.212 -12.562 1.00 73.06 407 ALA A CA 1
ATOM 3034 C C . ALA A 1 407 ? 19.979 -1.089 -11.036 1.00 73.06 407 ALA A C 1
ATOM 3036 O O . ALA A 1 407 ? 18.883 -0.904 -10.509 1.00 73.06 407 ALA A O 1
ATOM 3037 N N . HIS A 1 408 ? 21.068 -1.302 -10.296 1.00 77.44 408 HIS A N 1
ATOM 3038 C CA . HIS A 1 408 ? 21.017 -1.329 -8.843 1.00 77.44 408 HIS A CA 1
ATOM 3039 C C . HIS A 1 408 ? 20.750 0.077 -8.293 1.00 77.44 408 HIS A C 1
ATOM 3041 O O . HIS A 1 408 ? 21.493 1.001 -8.603 1.00 77.44 408 HIS A O 1
ATOM 3047 N N . ASN A 1 409 ? 19.707 0.227 -7.465 1.00 74.25 409 ASN A N 1
ATOM 3048 C CA . ASN A 1 409 ? 19.233 1.527 -6.964 1.00 74.25 409 ASN A CA 1
ATOM 3049 C C . ASN A 1 409 ? 18.944 2.552 -8.084 1.00 74.25 409 ASN A C 1
ATOM 3051 O O . ASN A 1 409 ? 19.067 3.750 -7.838 1.00 74.25 409 ASN A O 1
ATOM 3055 N N . GLY A 1 410 ? 18.614 2.106 -9.299 1.00 71.06 410 GLY A N 1
ATOM 3056 C CA . GLY A 1 410 ? 18.143 2.974 -10.380 1.00 71.06 410 GLY A CA 1
ATOM 3057 C C . GLY A 1 410 ? 16.619 2.952 -10.471 1.00 71.06 410 GLY A C 1
ATOM 3058 O O . GLY A 1 410 ? 16.000 1.917 -10.229 1.00 71.06 410 GLY A O 1
ATOM 3059 N N . ILE A 1 411 ? 16.024 4.078 -10.839 1.00 68.06 411 ILE A N 1
ATOM 3060 C CA . ILE A 1 411 ? 14.658 4.173 -11.351 1.00 68.06 411 ILE A CA 1
ATOM 3061 C C . ILE A 1 411 ? 14.654 3.557 -12.747 1.00 68.06 411 ILE A C 1
ATOM 3063 O O . ILE A 1 411 ? 15.566 3.806 -13.536 1.00 68.06 411 ILE A O 1
ATOM 3067 N N . GLN A 1 412 ? 13.641 2.752 -13.059 1.00 66.25 412 GLN A N 1
ATOM 3068 C CA . GLN A 1 412 ? 13.346 2.272 -14.411 1.00 66.25 412 GLN A CA 1
ATOM 3069 C C . GLN A 1 412 ? 11.827 2.267 -14.601 1.00 66.25 412 GLN A C 1
ATOM 3071 O O . GLN A 1 412 ? 11.210 1.205 -14.589 1.00 66.25 412 GLN A O 1
ATOM 3076 N N . ASP A 1 413 ? 11.247 3.457 -14.727 1.00 66.56 413 ASP A N 1
ATOM 3077 C CA . ASP A 1 413 ? 9.800 3.662 -14.822 1.00 66.56 413 ASP A CA 1
ATOM 3078 C C . ASP A 1 413 ? 9.397 4.293 -16.177 1.00 66.56 413 ASP A C 1
ATOM 3080 O O . ASP A 1 413 ? 10.154 4.247 -17.158 1.00 66.56 413 ASP A O 1
ATOM 3084 N N . GLU A 1 414 ? 8.181 4.824 -16.266 1.00 66.81 414 GLU A N 1
ATOM 3085 C CA . GLU A 1 414 ? 7.532 5.356 -17.455 1.00 66.81 414 GLU A CA 1
ATOM 3086 C C . GLU A 1 414 ? 8.329 6.451 -18.162 1.00 66.81 414 GLU A C 1
ATOM 3088 O O . GLU A 1 414 ? 8.195 6.612 -19.380 1.00 66.81 414 GLU A O 1
ATOM 3093 N N . GLU A 1 415 ? 9.228 7.141 -17.466 1.00 70.12 415 GLU A N 1
ATOM 3094 C CA . GLU A 1 415 ? 10.062 8.170 -18.073 1.00 70.12 415 GLU A CA 1
ATOM 3095 C C . GLU A 1 415 ? 11.182 7.592 -18.960 1.00 70.12 415 GLU A C 1
ATOM 3097 O O . GLU A 1 415 ? 11.748 8.300 -19.791 1.00 70.12 415 GLU A O 1
ATOM 3102 N N . PHE A 1 416 ? 11.437 6.279 -18.904 1.00 70.25 416 PHE A N 1
ATOM 3103 C CA . PHE A 1 416 ? 12.237 5.567 -19.915 1.00 70.25 416 PHE A CA 1
ATOM 3104 C C . PHE A 1 416 ? 11.410 5.131 -21.136 1.00 70.25 416 PHE A C 1
ATOM 3106 O O . PHE A 1 416 ? 11.882 4.366 -21.985 1.00 70.25 416 PHE A O 1
ATOM 3113 N N . SER A 1 417 ? 10.163 5.598 -21.258 1.00 73.31 417 SER A N 1
ATOM 3114 C CA . SER A 1 417 ? 9.334 5.332 -22.431 1.00 73.31 417 SER A CA 1
ATOM 3115 C C . SER A 1 417 ? 9.988 5.835 -23.720 1.00 73.31 417 SER A C 1
ATOM 3117 O O . SER A 1 417 ? 10.695 6.841 -23.720 1.00 73.31 417 SER A O 1
ATOM 3119 N N . PRO A 1 418 ? 9.714 5.195 -24.872 1.00 72.06 418 PRO A N 1
ATOM 3120 C CA . PRO A 1 418 ? 10.272 5.647 -26.134 1.00 72.06 418 PRO A CA 1
ATOM 3121 C C . PRO A 1 418 ? 9.906 7.088 -26.488 1.00 72.06 418 PRO A C 1
ATOM 3123 O O . PRO A 1 418 ? 8.725 7.454 -26.484 1.00 72.06 418 PRO A O 1
ATOM 3126 N N . LEU A 1 419 ? 10.907 7.848 -26.943 1.00 72.50 419 LEU A N 1
ATOM 3127 C CA . LEU A 1 419 ? 10.701 9.110 -27.652 1.00 72.50 419 LEU A CA 1
ATOM 3128 C C . LEU A 1 419 ? 9.739 8.881 -28.823 1.00 72.50 419 LEU A C 1
ATOM 3130 O O . LEU A 1 419 ? 9.919 7.959 -29.622 1.00 72.50 419 LEU A O 1
ATOM 3134 N N . ASN A 1 420 ? 8.701 9.713 -28.928 1.00 73.19 420 ASN A N 1
ATOM 3135 C CA . ASN A 1 420 ? 7.611 9.574 -29.906 1.00 73.19 420 ASN A CA 1
ATOM 3136 C C . ASN A 1 420 ? 6.704 8.335 -29.722 1.00 73.19 420 ASN A C 1
ATOM 3138 O O . ASN A 1 420 ? 5.904 8.024 -30.612 1.00 73.19 420 ASN A O 1
ATOM 3142 N N . GLY A 1 421 ? 6.791 7.633 -28.587 1.00 73.00 421 GLY A N 1
ATOM 3143 C CA . GLY A 1 421 ? 5.866 6.571 -28.190 1.00 73.00 421 GLY A CA 1
ATOM 3144 C C . GLY A 1 421 ? 4.461 7.089 -27.857 1.00 73.00 421 GLY A C 1
ATOM 3145 O O . GLY A 1 421 ? 4.204 8.292 -27.856 1.00 73.00 421 GLY A O 1
ATOM 3146 N N . VAL A 1 422 ? 3.513 6.182 -27.587 1.00 75.62 422 VAL A N 1
ATOM 3147 C CA . VAL A 1 422 ? 2.133 6.577 -27.227 1.00 75.62 422 VAL A CA 1
ATOM 3148 C C . VAL A 1 422 ? 2.132 7.461 -25.979 1.00 75.62 422 VAL A C 1
ATOM 3150 O O . VAL A 1 422 ? 1.489 8.504 -26.018 1.00 75.62 422 VAL A O 1
ATOM 3153 N N . LEU A 1 423 ? 2.898 7.088 -24.943 1.00 77.19 423 LEU A N 1
ATOM 3154 C CA . LEU A 1 423 ? 3.021 7.879 -23.718 1.00 77.19 423 LEU A CA 1
ATOM 3155 C C . LEU A 1 423 ? 3.604 9.265 -24.008 1.00 77.19 423 LEU A C 1
ATOM 3157 O O . LEU A 1 423 ? 2.925 10.252 -23.772 1.00 77.19 423 LEU A O 1
ATOM 3161 N N . TYR A 1 424 ? 4.783 9.351 -24.637 1.00 81.94 424 TYR A N 1
ATOM 3162 C CA . TYR A 1 424 ? 5.413 10.633 -24.986 1.00 81.94 424 TYR A CA 1
ATOM 3163 C C . TYR A 1 424 ? 4.472 11.572 -25.760 1.00 81.94 424 TYR A C 1
ATOM 3165 O O . TYR A 1 424 ? 4.359 12.749 -25.445 1.00 81.94 424 TYR A O 1
ATOM 3173 N N . ASN A 1 425 ? 3.735 11.065 -26.754 1.00 81.88 425 ASN A N 1
ATOM 3174 C CA . ASN A 1 425 ? 2.826 11.901 -27.551 1.00 81.88 425 ASN A CA 1
ATOM 3175 C C . ASN A 1 425 ? 1.583 12.388 -26.782 1.00 81.88 425 ASN A C 1
ATOM 3177 O O . ASN A 1 425 ? 0.868 13.261 -27.281 1.00 81.88 425 ASN A O 1
ATOM 3181 N N . MET A 1 426 ? 1.282 11.784 -25.634 1.00 78.00 426 MET A N 1
ATOM 3182 C CA . MET A 1 426 ? 0.131 12.109 -24.788 1.00 78.00 426 MET A CA 1
ATOM 3183 C C . MET A 1 426 ? 0.519 12.810 -23.486 1.00 78.00 426 MET A C 1
ATOM 3185 O O . MET A 1 426 ? -0.340 13.458 -22.890 1.00 78.00 426 MET A O 1
ATOM 3189 N N . ALA A 1 427 ? 1.780 12.679 -23.083 1.00 80.12 427 ALA A N 1
ATOM 3190 C CA . ALA A 1 427 ? 2.381 13.323 -21.935 1.00 80.12 427 ALA A CA 1
ATOM 3191 C C . ALA A 1 427 ? 2.240 14.847 -22.019 1.00 80.12 427 ALA A C 1
ATOM 3193 O O . ALA A 1 427 ? 2.203 15.439 -23.107 1.00 80.12 427 ALA A O 1
ATOM 3194 N N . ASP A 1 428 ? 2.147 15.482 -20.855 1.00 83.50 428 ASP A N 1
ATOM 3195 C CA . ASP A 1 428 ? 2.300 16.926 -20.763 1.00 83.50 428 ASP A CA 1
ATOM 3196 C C . ASP A 1 428 ? 3.760 17.340 -21.016 1.00 83.50 428 ASP A C 1
ATOM 3198 O O . ASP A 1 428 ? 4.631 16.515 -21.297 1.00 83.50 428 ASP A O 1
ATOM 3202 N N . ALA A 1 429 ? 4.020 18.647 -20.989 1.00 87.44 429 ALA A N 1
ATOM 3203 C CA . ALA A 1 429 ? 5.348 19.167 -21.288 1.00 87.44 429 ALA A CA 1
ATOM 3204 C C . ALA A 1 429 ? 6.407 18.701 -20.275 1.00 87.44 429 ALA A C 1
ATOM 3206 O O . ALA A 1 429 ? 7.550 18.498 -20.674 1.00 87.44 429 ALA A O 1
ATOM 3207 N N . ASP A 1 430 ? 6.024 18.507 -19.012 1.00 82.25 430 ASP A N 1
ATOM 3208 C CA . ASP A 1 430 ? 6.951 18.175 -17.931 1.00 82.25 430 ASP A CA 1
ATOM 3209 C C . ASP A 1 430 ? 7.377 16.700 -18.041 1.00 82.25 430 ASP A C 1
ATOM 3211 O O . ASP A 1 430 ? 8.568 16.381 -17.995 1.00 82.25 430 ASP A O 1
ATOM 3215 N N . LEU A 1 431 ? 6.428 15.791 -18.303 1.00 81.19 431 LEU A N 1
ATOM 3216 C CA . LEU A 1 431 ? 6.741 14.384 -18.563 1.00 81.19 431 LEU A CA 1
ATOM 3217 C C . LEU A 1 431 ? 7.461 14.197 -19.912 1.00 81.19 431 LEU A C 1
ATOM 3219 O O . LEU A 1 431 ? 8.368 13.373 -20.006 1.00 81.19 431 LEU A O 1
ATOM 3223 N N . GLN A 1 432 ? 7.134 14.977 -20.951 1.00 84.19 432 GLN A N 1
ATOM 3224 C CA . GLN A 1 432 ? 7.898 14.958 -22.210 1.00 84.19 432 GLN A CA 1
ATOM 3225 C C . GLN A 1 432 ? 9.355 15.379 -22.007 1.00 84.19 432 GLN A C 1
ATOM 3227 O O . GLN A 1 432 ? 10.246 14.701 -22.515 1.00 84.19 432 GLN A O 1
ATOM 3232 N N . GLU A 1 433 ? 9.593 16.466 -21.267 1.00 84.56 433 GLU A N 1
ATOM 3233 C CA . GLU A 1 433 ? 10.942 16.937 -20.931 1.00 84.56 433 GLU A CA 1
ATOM 3234 C C . GLU A 1 433 ? 11.709 15.870 -20.142 1.00 84.56 433 GLU A C 1
ATOM 3236 O O . GLU A 1 433 ? 12.862 15.585 -20.459 1.00 84.56 433 GLU A O 1
ATOM 3241 N N . THR A 1 434 ? 11.045 15.210 -19.192 1.00 79.50 434 THR A N 1
ATOM 3242 C CA . THR A 1 434 ? 11.654 14.134 -18.399 1.00 79.50 434 THR A CA 1
ATOM 3243 C C . THR A 1 434 ? 12.008 12.919 -19.267 1.00 79.50 434 THR A C 1
ATOM 3245 O O . THR A 1 434 ? 13.126 12.411 -19.187 1.00 79.50 434 THR A O 1
ATOM 3248 N N . ILE A 1 435 ? 11.110 12.491 -20.165 1.00 78.62 435 ILE A N 1
ATOM 3249 C CA . ILE A 1 435 ? 11.378 11.399 -21.118 1.00 78.62 435 ILE A CA 1
ATOM 3250 C C . ILE A 1 435 ? 12.542 11.754 -22.057 1.00 78.62 435 ILE A C 1
ATOM 3252 O O . ILE A 1 435 ? 13.366 10.894 -22.376 1.00 78.62 435 ILE A O 1
ATOM 3256 N N . GLU A 1 436 ? 12.619 13.005 -22.516 1.00 78.94 436 GLU A N 1
ATOM 3257 C CA . GLU A 1 436 ? 13.727 13.510 -23.336 1.00 78.94 436 GLU A CA 1
ATOM 3258 C C . GLU A 1 436 ? 15.058 13.511 -22.588 1.00 78.94 436 GLU A C 1
ATOM 3260 O O . GLU A 1 436 ? 16.066 13.099 -23.161 1.00 78.94 436 GLU A O 1
ATOM 3265 N N . GLU A 1 437 ? 15.064 13.934 -21.324 1.00 77.06 437 GLU A N 1
ATOM 3266 C CA . GLU A 1 437 ? 16.251 13.926 -20.468 1.00 77.06 437 GLU A CA 1
ATOM 3267 C C . GLU A 1 437 ? 16.768 12.502 -20.231 1.00 77.06 437 GLU A C 1
ATOM 3269 O O . GLU A 1 437 ? 17.973 12.259 -20.296 1.00 77.06 437 GLU A O 1
ATOM 3274 N N . MET A 1 438 ? 15.861 11.556 -19.995 1.00 72.38 438 MET A N 1
ATOM 3275 C CA . MET A 1 438 ? 16.195 10.171 -19.646 1.00 72.38 438 MET A CA 1
ATOM 3276 C C . MET A 1 438 ? 16.502 9.274 -20.841 1.00 72.38 438 MET A C 1
ATOM 3278 O O . MET A 1 438 ? 16.959 8.146 -20.666 1.00 72.38 438 MET A O 1
ATOM 3282 N N . ASN A 1 439 ? 16.249 9.772 -22.048 1.00 68.69 439 ASN A N 1
ATOM 3283 C CA . ASN A 1 439 ? 16.641 9.140 -23.299 1.00 68.69 439 ASN A CA 1
ATOM 3284 C C . ASN A 1 439 ? 17.625 10.034 -24.072 1.00 68.69 439 ASN A C 1
ATOM 3286 O O . ASN A 1 439 ? 17.538 10.086 -25.303 1.00 68.69 439 ASN A O 1
ATOM 3290 N N . ASP A 1 440 ? 18.522 10.763 -23.390 1.00 69.31 440 ASP A N 1
ATOM 3291 C CA . ASP A 1 440 ? 19.510 11.634 -24.038 1.00 69.31 440 ASP A CA 1
ATOM 3292 C C . ASP A 1 440 ? 20.477 10.788 -24.890 1.00 69.31 440 ASP A C 1
ATOM 3294 O O . ASP A 1 440 ? 21.414 10.165 -24.371 1.00 69.31 440 ASP A O 1
ATOM 3298 N N . PRO A 1 441 ? 20.338 10.806 -26.230 1.00 62.38 441 PRO A N 1
ATOM 3299 C CA . PRO A 1 441 ? 21.088 9.898 -27.086 1.00 62.38 441 PRO A CA 1
ATOM 3300 C C . PRO A 1 441 ? 22.600 10.171 -27.056 1.00 62.38 441 PRO A C 1
ATOM 3302 O O . PRO A 1 441 ? 23.403 9.261 -27.284 1.00 62.38 441 PRO A O 1
ATOM 3305 N N . ALA A 1 442 ? 23.000 11.404 -26.712 1.00 63.41 442 ALA A N 1
ATOM 3306 C CA . ALA A 1 442 ? 24.398 11.801 -26.603 1.00 63.41 442 ALA A CA 1
ATOM 3307 C C . ALA A 1 442 ? 25.070 11.271 -25.326 1.00 63.41 442 ALA A C 1
ATOM 3309 O O . ALA A 1 442 ? 26.297 11.115 -25.312 1.00 63.41 442 ALA A O 1
ATOM 3310 N N . LYS A 1 443 ? 24.291 11.008 -24.271 1.00 64.31 443 LYS A N 1
ATOM 3311 C CA . LYS A 1 443 ? 24.766 10.413 -23.017 1.00 64.31 443 LYS A CA 1
ATOM 3312 C C . LYS A 1 443 ? 24.674 8.891 -23.038 1.00 64.31 443 LYS A C 1
ATOM 3314 O O . LYS A 1 443 ? 25.655 8.228 -22.701 1.00 64.31 443 LYS A O 1
ATOM 3319 N N . ASP A 1 444 ? 23.554 8.357 -23.509 1.00 62.59 444 ASP A N 1
ATOM 3320 C CA . ASP A 1 444 ? 23.259 6.923 -23.432 1.00 62.59 444 ASP A CA 1
ATOM 3321 C C . ASP A 1 444 ? 23.799 6.129 -24.637 1.00 62.59 444 ASP A C 1
ATOM 3323 O O . ASP A 1 444 ? 23.888 4.901 -24.623 1.00 62.59 444 ASP A O 1
ATOM 3327 N N . GLY A 1 445 ? 24.232 6.824 -25.697 1.00 59.75 445 GLY A N 1
ATOM 3328 C CA . GLY A 1 445 ? 24.906 6.219 -26.847 1.00 59.75 445 GLY A CA 1
ATOM 3329 C C . GLY A 1 445 ? 23.976 5.522 -27.845 1.00 59.75 445 GLY A C 1
ATOM 3330 O O . GLY A 1 445 ? 24.460 4.742 -28.673 1.00 59.75 445 GLY A O 1
ATOM 3331 N N . CYS A 1 446 ? 22.670 5.810 -27.802 1.00 62.28 446 CYS A N 1
ATOM 3332 C CA . CYS A 1 446 ? 21.646 5.230 -28.680 1.00 62.28 446 CYS A CA 1
ATOM 3333 C C . CYS A 1 446 ? 21.067 6.252 -29.680 1.00 62.28 446 CYS A C 1
ATOM 3335 O O . CYS A 1 446 ? 19.855 6.353 -29.843 1.00 62.28 446 CYS A O 1
ATOM 3337 N N . ASP A 1 447 ? 21.928 6.987 -30.392 1.00 59.12 447 ASP A N 1
ATOM 3338 C CA . ASP A 1 447 ? 21.553 8.010 -31.395 1.00 59.12 447 ASP A CA 1
ATOM 3339 C C . ASP A 1 447 ? 20.576 7.539 -32.503 1.00 59.12 447 ASP A C 1
ATOM 3341 O O . ASP A 1 447 ? 20.020 8.372 -33.222 1.00 59.12 447 ASP A O 1
ATOM 3345 N N . ASP A 1 448 ? 20.373 6.228 -32.686 1.00 58.34 448 ASP A N 1
ATOM 3346 C CA . ASP A 1 448 ? 19.522 5.659 -33.737 1.00 58.34 448 ASP A CA 1
ATOM 3347 C C . ASP A 1 448 ? 18.881 4.331 -33.288 1.00 58.34 448 ASP A C 1
ATOM 3349 O O . ASP A 1 448 ? 19.583 3.353 -33.015 1.00 58.34 448 ASP A O 1
ATOM 3353 N N . ALA A 1 449 ? 17.544 4.258 -33.295 1.00 56.41 449 ALA A N 1
ATOM 3354 C CA . ALA A 1 449 ? 16.775 3.026 -33.058 1.00 56.41 449 ALA A CA 1
ATOM 3355 C C . ALA A 1 449 ? 16.835 2.012 -34.226 1.00 56.41 449 ALA A C 1
ATOM 3357 O O . ALA A 1 449 ? 16.108 1.014 -34.252 1.00 56.41 449 ALA A O 1
ATOM 3358 N N . GLY A 1 450 ? 17.712 2.248 -35.203 1.00 53.53 450 GLY A N 1
ATOM 3359 C CA . GLY A 1 450 ? 17.904 1.435 -36.400 1.00 53.53 450 GLY A CA 1
ATOM 3360 C C . GLY A 1 450 ? 17.045 1.871 -37.590 1.00 53.53 450 GLY A C 1
ATOM 3361 O O . GLY A 1 450 ? 16.987 1.142 -38.586 1.00 53.53 450 GLY A O 1
ATOM 3362 N N . ASP A 1 451 ? 16.388 3.030 -37.510 1.00 57.94 451 ASP A N 1
ATOM 3363 C CA . ASP A 1 451 ? 15.510 3.590 -38.544 1.00 57.94 451 ASP A CA 1
ATOM 3364 C C . ASP A 1 451 ? 15.839 5.044 -38.944 1.00 57.94 451 ASP A C 1
ATOM 3366 O O . ASP A 1 451 ? 15.176 5.614 -39.817 1.00 57.94 451 ASP A O 1
ATOM 3370 N N . GLY A 1 452 ? 16.907 5.623 -38.387 1.00 55.16 452 GLY A N 1
ATOM 3371 C CA . GLY A 1 452 ? 17.337 6.996 -38.636 1.00 55.16 452 GLY A CA 1
ATOM 3372 C C . GLY A 1 452 ? 16.576 8.049 -37.828 1.00 55.16 452 GLY A C 1
ATOM 3373 O O . GLY A 1 452 ? 16.696 9.237 -38.146 1.00 55.16 452 GLY A O 1
ATOM 3374 N N . SER A 1 453 ? 15.799 7.637 -36.823 1.00 58.97 453 SER A N 1
ATOM 3375 C CA . SER A 1 453 ? 15.177 8.507 -35.825 1.00 58.97 453 SER A CA 1
ATOM 3376 C C . SER A 1 453 ? 15.758 8.266 -34.427 1.00 58.97 453 SER A C 1
ATOM 3378 O O . SER A 1 453 ? 16.239 7.173 -34.119 1.00 58.97 453 SER A O 1
ATOM 3380 N N . SER A 1 454 ? 15.730 9.302 -33.581 1.00 59.03 454 SER A N 1
ATOM 3381 C CA . SER A 1 454 ? 16.009 9.155 -32.149 1.00 59.03 454 SER A CA 1
ATOM 3382 C C . SER A 1 454 ? 14.956 8.221 -31.551 1.00 59.03 454 SER A C 1
ATOM 3384 O O . SER A 1 454 ? 13.762 8.491 -31.690 1.00 59.03 454 SER A O 1
ATOM 3386 N N . GLY A 1 455 ? 15.370 7.131 -30.909 1.00 58.62 455 GLY A N 1
ATOM 3387 C CA . GLY A 1 455 ? 14.446 6.226 -30.227 1.00 58.62 455 GLY A CA 1
ATOM 3388 C C . GLY A 1 455 ? 14.980 5.771 -28.876 1.00 58.62 455 GLY A C 1
ATOM 3389 O O . GLY A 1 455 ? 16.071 6.166 -28.482 1.00 58.62 455 GLY A O 1
ATOM 3390 N N . ALA A 1 456 ? 14.176 4.976 -28.165 1.00 59.25 456 ALA A N 1
ATOM 3391 C CA . ALA A 1 456 ? 14.477 4.562 -26.796 1.00 59.25 456 ALA A CA 1
ATOM 3392 C C . ALA A 1 456 ? 15.780 3.763 -26.728 1.00 59.25 456 ALA A C 1
ATOM 3394 O O . ALA A 1 456 ? 15.970 2.815 -27.504 1.00 59.25 456 ALA A O 1
ATOM 3395 N N . CYS A 1 457 ? 16.633 4.081 -25.761 1.00 60.41 457 CYS A N 1
ATOM 3396 C CA . CYS A 1 457 ? 17.719 3.181 -25.418 1.00 60.41 457 CYS A CA 1
ATOM 3397 C C . CYS A 1 457 ? 17.156 1.850 -24.895 1.00 60.41 457 CYS A C 1
ATOM 3399 O O . CYS A 1 457 ? 16.144 1.827 -24.190 1.00 60.41 457 CYS A O 1
ATOM 3401 N N . PRO A 1 458 ? 17.785 0.702 -25.208 1.00 60.75 458 PRO A N 1
ATOM 3402 C CA . PRO A 1 458 ? 17.484 -0.530 -24.491 1.00 60.75 458 PRO A CA 1
ATOM 3403 C C . PRO A 1 458 ? 17.668 -0.300 -22.983 1.00 60.75 458 PRO A C 1
ATOM 3405 O O . PRO A 1 458 ? 18.705 0.231 -22.605 1.00 60.75 458 PRO A O 1
ATOM 3408 N N . LEU A 1 459 ? 16.747 -0.771 -22.129 1.00 60.22 459 LEU A N 1
ATOM 3409 C CA . LEU A 1 459 ? 16.843 -0.594 -20.663 1.00 60.22 459 LEU A CA 1
ATOM 3410 C C . LEU A 1 459 ? 18.214 -0.984 -20.074 1.00 60.22 459 LEU A C 1
ATOM 3412 O O . LEU A 1 459 ? 18.685 -0.383 -19.129 1.00 60.22 459 LEU A O 1
ATOM 3416 N N . GLY A 1 460 ? 18.902 -1.985 -20.633 1.00 58.75 460 GLY A N 1
ATOM 3417 C CA . GLY A 1 460 ? 20.248 -2.368 -20.169 1.00 58.75 460 GLY A CA 1
ATOM 3418 C C . GLY A 1 460 ? 21.380 -1.410 -20.568 1.00 58.75 460 GLY A C 1
ATOM 3419 O O . GLY A 1 460 ? 22.546 -1.741 -20.354 1.00 58.75 460 GLY A O 1
ATOM 3420 N N . GLN A 1 461 ? 21.055 -0.311 -21.247 1.00 59.28 461 GLN A N 1
ATOM 3421 C CA . GLN A 1 461 ? 21.967 0.717 -21.755 1.00 59.28 461 GLN A CA 1
ATOM 3422 C C . GLN A 1 461 ? 21.564 2.124 -21.300 1.00 59.28 461 GLN A C 1
ATOM 3424 O O . GLN A 1 461 ? 22.339 3.048 -21.522 1.00 59.28 461 GLN A O 1
ATOM 3429 N N . THR A 1 462 ? 20.400 2.282 -20.665 1.00 56.84 462 THR A N 1
ATOM 3430 C CA . THR A 1 462 ? 20.018 3.517 -19.983 1.00 56.84 462 THR A CA 1
ATOM 3431 C C . THR A 1 462 ? 20.797 3.600 -18.672 1.00 56.84 462 THR A C 1
ATOM 3433 O O . THR A 1 462 ? 20.887 2.623 -17.925 1.00 56.84 462 THR A O 1
ATOM 3436 N N . VAL A 1 463 ? 21.430 4.744 -18.410 1.00 54.12 463 VAL A N 1
ATOM 3437 C CA . VAL A 1 463 ? 22.099 5.006 -17.132 1.00 54.12 463 VAL A CA 1
ATOM 3438 C C . VAL A 1 463 ? 21.203 5.948 -16.348 1.00 54.12 463 VAL A C 1
ATOM 3440 O O . VAL A 1 463 ? 21.059 7.110 -16.713 1.00 54.12 463 VAL A O 1
ATOM 3443 N N . ASP A 1 464 ? 20.594 5.457 -15.271 1.00 56.69 464 ASP A N 1
ATOM 3444 C CA . ASP A 1 464 ? 19.856 6.345 -14.382 1.00 56.69 464 ASP A CA 1
ATOM 3445 C C . ASP A 1 464 ? 20.822 7.121 -13.472 1.00 56.69 464 ASP A C 1
ATOM 3447 O O . ASP A 1 464 ? 21.383 6.576 -12.522 1.00 56.69 464 ASP A O 1
ATOM 3451 N N . GLU A 1 465 ? 21.014 8.414 -13.751 1.00 51.97 465 GLU A N 1
ATOM 3452 C CA . GLU A 1 465 ? 21.737 9.332 -12.857 1.00 51.97 465 GLU A CA 1
ATOM 3453 C C . GLU A 1 465 ? 20.906 9.681 -11.600 1.00 51.97 465 GLU A C 1
ATOM 3455 O O . GLU A 1 465 ? 21.440 10.202 -10.616 1.00 51.97 465 GLU A O 1
ATOM 3460 N N . ARG A 1 466 ? 19.595 9.392 -11.596 1.00 52.22 466 ARG A N 1
ATOM 3461 C CA . ARG A 1 466 ? 18.673 9.647 -10.483 1.00 52.22 466 ARG A CA 1
ATOM 3462 C C . ARG A 1 466 ? 18.587 8.426 -9.571 1.00 52.22 466 ARG A C 1
ATOM 3464 O O . ARG A 1 466 ? 17.495 8.030 -9.189 1.00 52.22 466 ARG A O 1
ATOM 3471 N N . SER A 1 467 ? 19.730 7.87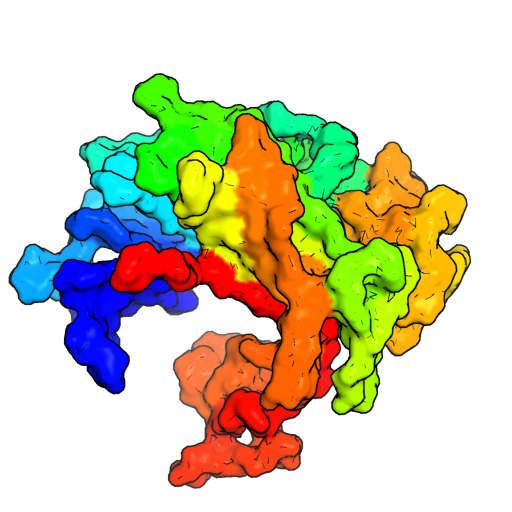1 -9.156 1.00 45.56 467 SER A N 1
ATOM 3472 C CA . SER A 1 467 ? 19.745 6.731 -8.234 1.00 45.56 467 SER A CA 1
ATOM 3473 C C . SER A 1 467 ? 18.947 7.045 -6.962 1.00 45.56 467 SER A C 1
ATOM 3475 O O . SER A 1 467 ? 19.406 7.760 -6.059 1.00 45.56 467 SER A O 1
ATOM 3477 N N . LEU A 1 468 ? 17.722 6.521 -6.887 1.00 50.66 468 LEU A N 1
ATOM 3478 C CA . LEU A 1 468 ? 16.958 6.509 -5.658 1.00 50.66 468 LEU A CA 1
ATOM 3479 C C . LEU A 1 468 ? 17.463 5.326 -4.856 1.00 50.66 468 LEU A C 1
ATOM 3481 O O . LEU A 1 468 ? 17.338 4.160 -5.228 1.00 50.66 468 LEU A O 1
ATOM 3485 N N . LYS A 1 469 ? 18.018 5.629 -3.691 1.00 55.91 469 LYS A N 1
ATOM 3486 C CA . LYS A 1 469 ? 18.516 4.626 -2.748 1.00 55.91 469 LYS A CA 1
ATOM 3487 C C . LYS A 1 469 ? 17.389 3.938 -1.986 1.00 55.91 469 LYS A C 1
ATOM 3489 O O . LYS A 1 469 ? 17.601 3.420 -0.891 1.00 55.91 469 LYS A O 1
ATOM 3494 N N . ASP A 1 470 ? 16.214 3.887 -2.587 1.00 55.81 470 ASP A N 1
ATOM 3495 C CA . ASP A 1 470 ? 15.022 3.249 -2.053 1.00 55.81 470 ASP A CA 1
ATOM 3496 C C . ASP A 1 470 ? 15.099 1.725 -2.313 1.00 55.81 470 ASP A C 1
ATOM 3498 O O . ASP A 1 470 ? 14.761 0.932 -1.435 1.00 55.81 470 ASP A O 1
ATOM 3502 N N . GLY A 1 471 ? 15.811 1.300 -3.370 1.00 62.19 471 GLY A N 1
ATOM 3503 C CA . GLY A 1 471 ? 16.282 -0.077 -3.574 1.00 62.19 471 GLY A CA 1
ATOM 3504 C C . GLY A 1 471 ? 15.480 -0.906 -4.536 1.00 62.19 471 GLY A C 1
ATOM 3505 O O . GLY A 1 471 ? 14.697 -0.388 -5.314 1.00 62.19 471 GLY A O 1
ATOM 3506 N N . ALA A 1 472 ? 15.684 -2.222 -4.482 1.00 67.50 472 ALA A N 1
ATOM 3507 C CA . ALA A 1 472 ? 14.824 -3.132 -5.215 1.00 67.50 472 ALA A CA 1
ATOM 3508 C C . ALA A 1 472 ? 13.399 -3.059 -4.649 1.00 67.50 472 ALA A C 1
ATOM 3510 O O . ALA A 1 472 ? 13.167 -3.575 -3.553 1.00 67.50 472 ALA A O 1
ATOM 3511 N N . GLY A 1 473 ? 12.474 -2.466 -5.399 1.00 78.94 473 GLY A N 1
ATOM 3512 C CA . GLY A 1 473 ? 11.047 -2.467 -5.101 1.00 78.94 473 GLY A CA 1
ATOM 3513 C C . GLY A 1 473 ? 10.343 -3.597 -5.852 1.00 78.94 473 GLY A C 1
ATOM 3514 O O . GLY A 1 473 ? 10.031 -3.443 -7.027 1.00 78.94 473 GLY A O 1
ATOM 3515 N N . PRO A 1 474 ? 10.169 -4.798 -5.271 1.00 86.56 474 PRO A N 1
ATOM 3516 C CA . PRO A 1 474 ? 9.298 -5.786 -5.884 1.00 86.56 474 PRO A CA 1
ATOM 3517 C C . PRO A 1 474 ? 7.843 -5.343 -5.706 1.00 86.56 474 PRO A C 1
ATOM 3519 O O . PRO A 1 474 ? 7.315 -5.498 -4.614 1.00 86.56 474 PRO A O 1
ATOM 3522 N N . GLU A 1 475 ? 7.214 -4.874 -6.777 1.00 85.94 475 GLU A N 1
ATOM 3523 C CA . GLU A 1 475 ? 5.784 -4.508 -6.842 1.00 85.94 475 GLU A CA 1
ATOM 3524 C C . GLU A 1 475 ? 4.881 -5.753 -6.730 1.00 85.94 475 GLU A C 1
ATOM 3526 O O . GLU A 1 475 ? 4.011 -5.907 -5.868 1.00 85.94 475 GLU A O 1
ATOM 3531 N N . SER A 1 476 ? 5.150 -6.760 -7.574 1.00 89.12 476 SER A N 1
ATOM 3532 C CA . SER A 1 476 ? 4.233 -7.888 -7.762 1.00 89.12 476 SER A CA 1
ATOM 3533 C C . SER A 1 476 ? 4.760 -9.245 -7.280 1.00 89.12 476 SER A C 1
ATOM 3535 O O . SER A 1 476 ? 5.845 -9.690 -7.662 1.00 89.12 476 SER A O 1
ATOM 3537 N N . ILE A 1 477 ? 3.932 -9.981 -6.531 1.00 90.81 477 ILE A N 1
ATOM 3538 C CA . ILE A 1 477 ? 4.093 -11.405 -6.241 1.00 90.81 477 ILE A CA 1
ATOM 3539 C C . ILE A 1 477 ? 2.872 -12.192 -6.710 1.00 90.81 477 ILE A C 1
ATOM 3541 O O . ILE A 1 477 ? 1.725 -11.928 -6.356 1.00 90.81 477 ILE A O 1
ATOM 3545 N N . VAL A 1 478 ? 3.133 -13.224 -7.508 1.00 88.62 478 VAL A N 1
ATOM 3546 C CA . VAL A 1 478 ? 2.111 -14.139 -8.015 1.00 88.62 478 VAL A CA 1
ATOM 3547 C C . VAL A 1 478 ? 2.530 -15.551 -7.663 1.00 88.62 478 VAL A C 1
ATOM 3549 O O . VAL A 1 478 ? 3.663 -15.951 -7.918 1.00 88.62 478 VAL A O 1
ATOM 3552 N N . THR A 1 479 ? 1.602 -16.319 -7.103 1.00 87.75 479 THR A N 1
ATOM 3553 C CA . THR A 1 479 ? 1.811 -17.737 -6.810 1.00 87.75 479 THR A CA 1
ATOM 3554 C C . THR A 1 479 ? 0.933 -18.591 -7.710 1.00 87.75 479 THR A C 1
ATOM 3556 O O . THR A 1 479 ? -0.139 -18.179 -8.163 1.00 87.75 479 THR A O 1
ATOM 3559 N N . GLY A 1 480 ? 1.389 -19.805 -8.002 1.00 82.12 480 GLY A N 1
ATOM 3560 C CA . GLY A 1 480 ? 0.629 -20.740 -8.823 1.00 82.12 480 GLY A CA 1
ATOM 3561 C C . GLY A 1 480 ? 0.913 -22.186 -8.462 1.00 82.12 480 GLY A C 1
ATOM 3562 O O . GLY A 1 480 ? 1.878 -22.495 -7.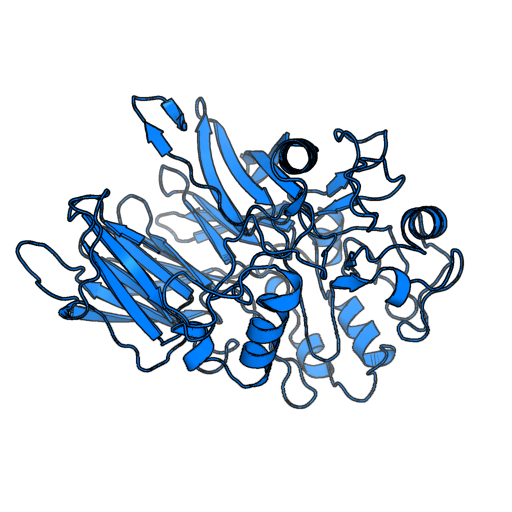781 1.00 82.12 480 GLY A O 1
ATOM 3563 N N . VAL A 1 481 ? 0.078 -23.113 -8.930 1.00 78.62 481 VAL A N 1
ATOM 3564 C CA . VAL A 1 481 ? 0.372 -24.546 -8.814 1.00 78.62 481 VAL A CA 1
ATOM 3565 C C . VAL A 1 481 ? 0.609 -25.119 -10.199 1.00 78.62 481 VAL A C 1
ATOM 3567 O O . VAL A 1 481 ? -0.311 -25.205 -11.012 1.00 78.62 481 VAL A O 1
ATOM 3570 N N . ALA A 1 482 ? 1.829 -25.583 -10.452 1.00 78.00 482 ALA A N 1
ATOM 3571 C CA . ALA A 1 482 ? 2.164 -26.327 -11.659 1.00 78.00 482 ALA A CA 1
ATOM 3572 C C . ALA A 1 482 ? 2.582 -27.751 -11.300 1.00 78.00 482 ALA A C 1
ATOM 3574 O O . ALA A 1 482 ? 3.437 -27.979 -10.445 1.00 78.00 482 ALA A O 1
ATOM 3575 N N . CYS A 1 483 ? 1.981 -28.741 -11.966 1.00 84.44 483 CYS A N 1
ATOM 3576 C CA . CYS A 1 483 ? 2.299 -30.160 -11.764 1.00 84.44 483 CYS A CA 1
ATOM 3577 C C . CYS A 1 483 ? 2.212 -30.614 -10.289 1.00 84.44 483 CYS A C 1
ATOM 3579 O O . CYS A 1 483 ? 2.988 -31.466 -9.853 1.00 84.44 483 CYS A O 1
ATOM 3581 N N . GLY A 1 484 ? 1.279 -30.042 -9.517 1.00 75.69 484 GLY A N 1
ATOM 3582 C CA . GLY A 1 484 ? 1.094 -30.347 -8.094 1.00 75.69 484 GLY A CA 1
ATOM 3583 C C . GLY A 1 484 ? 2.157 -29.747 -7.169 1.00 75.69 484 GLY A C 1
ATOM 3584 O O . GLY A 1 484 ? 2.273 -30.181 -6.026 1.00 75.69 484 GLY A O 1
ATOM 3585 N N . ARG A 1 485 ? 2.948 -28.784 -7.653 1.00 77.75 485 ARG A N 1
ATOM 3586 C CA . ARG A 1 485 ? 3.904 -28.014 -6.856 1.00 77.75 485 ARG A CA 1
ATOM 3587 C C . ARG A 1 485 ? 3.497 -26.555 -6.848 1.00 77.75 485 ARG A C 1
ATOM 3589 O O . ARG A 1 485 ? 3.167 -26.023 -7.905 1.00 77.75 485 ARG A O 1
ATOM 3596 N N . LEU A 1 486 ? 3.540 -25.950 -5.667 1.00 77.88 486 LEU A N 1
ATOM 3597 C CA . LEU A 1 486 ? 3.491 -24.504 -5.537 1.00 77.88 486 LEU A CA 1
ATOM 3598 C C . LEU A 1 486 ? 4.733 -23.922 -6.231 1.00 77.88 486 LEU A C 1
ATOM 3600 O O . LEU A 1 486 ? 5.840 -24.430 -6.025 1.00 77.88 486 LEU A O 1
ATOM 3604 N N . LEU A 1 487 ? 4.504 -22.945 -7.099 1.00 68.12 487 LEU A N 1
ATOM 3605 C CA . LEU A 1 487 ? 5.491 -22.143 -7.806 1.00 68.12 487 LEU A CA 1
ATOM 3606 C C . LEU A 1 487 ? 5.435 -20.712 -7.292 1.00 68.12 487 LEU A C 1
ATOM 3608 O O . LEU A 1 487 ? 4.294 -20.220 -7.096 1.00 68.12 487 LEU A O 1
#

Organism: Prorocentrum micans (NCBI:txid2945)

Nearest PDB structures (foldseek):
  7q3e-assembly1_A  TM=7.104E-01  e=1.324E-04  Mus musculus
  6klr-assembly1_A  TM=5.040E-01  e=2.774E-06  Homo sapiens
  4ozu-assembly1_A  TM=6.896E-01  e=1.646E-04  Toxoplasma gondii
  3fgb-assembly2_B  TM=3.578E-01  e=4.061E-06  Bacteroides thetaiotaomicron
  6iab-assembly1_A  TM=2.338E-01  e=1.983E-02  Staphylococcus phage P68

Foldseek 3Di:
DEADPVQGWDWDADQQGKIWIWRCPPVVDIHIDPVQMDGPRRFDWQDWYDDDQKIWTWTADPDLQAWTKIWIWGDDHPVDPNHTGTDDIATGGGNQRDWDAAPNRQKIKTWSQQFWADDQQEIDQGFTWIWIAGPVPRDIDIGGPPPQDAPVVLVVLVWWFQQHLLNLVLLCCPFLCNPSHDHPVVSVVDDVRSRFGWREWDADNVRQKIWTARQQRQKIWIWGQDPVGIDTLHMHHPDKAAQAPVGPAQAADFADDLALDGDRQPQEIERQGFLYWYWDADPNWIKIKGQFQFDHRDDPSDGQWDFPLQAPVALQDGHPSNPQADSVVAPCSHSQCVRHVPTRAIFGPTSNQWASPPSNYIYGPTGYAGTPQGMWMWTADGSRYTDTPDTCRCVSSVVCCVPPSQPWLADDDPLLAKDVDPCLVVDDPVSVVSVCVQQVCVVLVCCDPPPNHRIGDDPSSGRGPPRHSSGRRRRDDDWDADPNDID

Radius of gyration: 23.31 Å; Cα contacts (8 Å, |Δi|>4): 1271; chains: 1; bounding box: 58×60×63 Å

Mean predicted aligned error: 6.18 Å